Protein AF-0000000067924313 (afdb_homodimer)

Radius of gyration: 28.95 Å; Cα contacts (8 Å, |Δi|>4): 1417; chains: 2; bounding box: 59×90×62 Å

Nearest PDB structures (foldseek):
  4hkt-assembly1_D  TM=8.337E-01  e=6.519E-25  Sinorhizobium meliloti 1021
  3gfg-assembly5_I  TM=8.245E-01  e=6.564E-24  Bacillus subtilis subsp. subtilis str. 168
  3gfg-assembly2_D  TM=8.249E-01  e=3.081E-22  Bacillus subtilis subsp. subtilis str. 168
  3rc2-assembly1_A  TM=8.026E-01  e=2.580E-22  Actinomadura kijaniata
  3gfg-assembly3_E  TM=8.168E-01  e=9.491E-22  Bacillus subtilis subsp. subtilis str. 168

Sequence (638 aa):
MKPRIAVLGCGYWGSNHIRTLKALGALYAVSDVNRARAEGFASEQDCLAIEPDRLFERNDIDAIVMALPPQFHADTAVRAVESGKDVLVEKPIALTVADAERAVKAAKDNGRIFMVGHVLRFHPAFETLKALIDNGELGEVRYIHSHRLGLGKFHTENDALWDLAPHDLSMILAITGTEPIEVRGEGAALLDNLSDFAHLHMRFPNGLRSHLFASRLNPYRERRLTVVGTKAMAVFDDVEPWERKLAVYRHAVWQDSGQWAFTANEPSYVAVGEGMPLTRELAHFMQCIETRAEPRTDGEEAIRVLRILTAGTVIHTGSMKPRIAVLGCGYWGSNHIRTLKALGALYAVSDVNRARAEGFASEQDCLAIEPDRLFERNDIDAIVMALPPQFHADTAVRAVESGKDVLVEKPIALTVADAERAVKAAKDNGRIFMVGHVLRFHPAFETLKALIDNGELGEVRYIHSHRLGLGKFHTENDALWDLAPHDLSMILAITGTEPIEVRGEGAALLDNLSDFAHLHMRFPNGLRSHLFASRLNPYRERRLTVVGTKAMAVFDDVEPWERKLAVYRHAVWQDSGQWAFTANEPSYVAVGEGMPLTRELAHFMQCIETRAEPRTDGEEAIRVLRILTAGTVIHTGS

Organism: Mesorhizobium plurifarium (NCBI:txid69974)

pLDDT: mean 95.49, std 6.01, range [40.8, 98.88]

Foldseek 3Di:
DFAAEEEEDCPDVSVVLLVLCLVVVRHAAYEYPPQVSRVVSCVVSVHYYDYLVCQLVDPSHAAYEYDDPQQCQLVSLLSNLLSNHAYEYEPPNHLDLVSLVNSQVSNVVSLHAYFYPLLVCQFQQLVVVLVCVVVCVQPAWAEKEWEFEEADPDDPPAAQCRVTCLNVLLSVCSNQVDFFPDKAKDFDDDPDFGGQWIKIWTHHPPNHIYMYITHNPHHDGWTKMWIHGQQWIKMQTPVDPQQARIWIWGKDWDDDPNDIDIDGDDTDGDHTDDDRSSSRQVVQVSVCSVVVDHGPGGSVSSSSSSVNSVNHGDGGDDD/DFAAEEEEDCPDVSVVLLVLCLVVVRHAAYEYPPQVSRVVSCVVSVHYYDYLVCQLVDPSHAAYEYDDPQQCQLVSLLSNLLSNHAYEYEPPNHLDLVSLVNSQVSNVVSLHAYFYPLLVCQFQQLVVVLVCVVVCVQPAWAEKEWEFEEADPDDPPAAQCRVTCLNVLLSVCSNQVDFFPDKAKDFDDDPDFGGQWIKIWTHHPPNHIYMYITHNPHHDGWTKMWIHGQQWIKMQTPVDPQQARIWIWGKDWDDDPNDIDIDGDDTDGDHTDDDRSSSRQVVQVSVCSVVVDHGPGGSVSSSSSSVNSVNHGDGGDDD

Solvent-accessible surface area (backbone atoms only — not comparable to full-atom values): 32778 Å² total; per-residue (Å²): 132,78,60,32,28,27,36,38,25,68,48,77,70,19,43,54,52,51,54,46,31,45,76,70,68,25,51,43,31,28,17,26,95,52,55,66,59,16,42,52,50,13,64,76,66,72,40,39,58,43,56,62,81,54,56,48,73,42,83,81,44,47,28,38,39,37,41,61,65,40,88,49,33,21,66,51,48,33,53,31,19,73,51,68,20,27,38,37,34,35,67,51,48,34,90,43,58,67,46,29,50,51,25,44,48,42,18,58,76,56,75,31,56,46,31,43,52,48,45,58,70,37,23,38,50,47,46,52,50,51,49,39,46,75,70,44,65,23,42,60,72,44,36,37,40,36,38,44,35,18,69,48,88,66,49,94,84,50,31,23,47,74,72,59,36,57,50,57,46,51,49,50,36,66,71,67,70,53,71,60,80,42,62,44,43,46,61,43,52,81,87,58,61,42,30,32,34,26,35,36,41,36,34,33,74,95,72,26,36,35,37,37,41,23,24,31,75,29,90,56,76,43,45,35,43,37,40,34,30,77,46,16,29,38,38,42,30,72,81,44,59,67,74,55,19,26,32,37,26,63,41,46,74,47,77,56,95,90,35,66,44,72,48,86,52,75,68,46,61,44,89,42,68,86,67,59,22,61,55,49,42,53,51,50,50,53,48,22,68,73,69,67,48,82,49,94,44,24,47,67,56,53,42,53,46,46,49,50,52,61,57,26,60,63,84,54,77,78,127,132,78,61,31,29,28,37,38,24,68,49,79,70,20,44,54,52,51,54,46,31,47,76,71,68,25,51,42,30,28,15,24,93,52,55,67,61,18,43,51,50,13,63,75,67,72,39,39,57,43,54,63,82,54,57,48,73,42,84,81,44,48,28,38,38,36,40,60,64,39,88,50,35,22,65,51,47,34,53,31,17,74,50,68,20,28,37,36,33,36,68,54,47,34,88,45,59,67,46,30,50,52,26,41,48,43,17,57,76,56,75,30,58,46,29,43,53,47,45,58,69,38,23,38,51,47,45,52,50,51,49,40,46,75,70,44,65,23,42,59,72,47,35,37,40,35,40,44,34,18,68,48,88,65,51,95,85,50,30,24,47,74,71,58,36,56,50,56,46,50,49,51,35,66,73,66,71,52,71,60,80,40,64,45,42,45,60,41,51,81,88,58,61,42,28,32,34,26,34,38,40,35,34,32,74,93,73,25,35,35,38,38,42,22,25,33,74,28,88,56,76,43,46,37,41,37,41,35,29,78,48,16,29,37,36,41,28,72,80,45,57,67,73,54,19,25,32,36,25,65,42,47,75,46,75,56,94,89,36,66,44,72,49,87,52,74,68,46,60,43,88,43,67,87,66,58,22,62,56,48,42,52,51,49,49,53,48,24,68,74,69,67,48,81,48,94,45,24,46,68,56,54,42,53,47,45,48,49,52,61,57,26,59,59,85,56,76,80,127

Structure (mmCIF, N/CA/C/O backbone):
data_AF-0000000067924313-model_v1
#
loop_
_entity.id
_entity.type
_entity.pdbx_description
1 polymer 'Oxidoreductase domain-containing protein'
#
loop_
_atom_site.group_PDB
_atom_site.id
_atom_site.type_symbol
_atom_site.label_atom_id
_atom_site.label_alt_id
_atom_site.label_comp_id
_atom_site.label_asym_id
_atom_site.label_entity_id
_atom_site.label_seq_id
_atom_site.pdbx_PDB_ins_code
_atom_site.Cartn_x
_atom_site.Cartn_y
_atom_site.Cartn_z
_atom_site.occupancy
_atom_site.B_iso_or_equiv
_atom_site.auth_seq_id
_atom_site.auth_comp_id
_atom_site.auth_asym_id
_atom_site.auth_atom_id
_atom_site.pdbx_PDB_model_num
ATOM 1 N N . MET A 1 1 ? -1.795 -46.71 -9.622 1 77.87 1 MET A N 1
ATOM 2 C CA . MET A 1 1 ? -0.351 -46.514 -9.526 1 77.87 1 MET A CA 1
ATOM 3 C C . MET A 1 1 ? 0.006 -45.036 -9.64 1 77.87 1 MET A C 1
ATOM 5 O O . MET A 1 1 ? -0.713 -44.267 -10.281 1 77.87 1 MET A O 1
ATOM 9 N N . LYS A 1 2 ? 1.061 -44.552 -8.911 1 91.64 2 LYS A N 1
ATOM 10 C CA . LYS A 1 2 ? 1.49 -43.158 -8.98 1 91.64 2 LYS A CA 1
ATOM 11 C C . LYS A 1 2 ? 2.088 -42.834 -10.346 1 91.64 2 LYS A C 1
ATOM 13 O O . LYS A 1 2 ? 2.779 -43.665 -10.94 1 91.64 2 LYS A O 1
ATOM 18 N N . PRO A 1 3 ? 1.758 -41.719 -10.802 1 97.61 3 PRO A N 1
ATOM 19 C CA . PRO A 1 3 ? 2.35 -41.341 -12.088 1 97.61 3 PRO A CA 1
ATOM 20 C C . PRO A 1 3 ? 3.868 -41.19 -12.016 1 97.61 3 PRO A C 1
ATOM 22 O O . PRO A 1 3 ? 4.404 -40.792 -10.979 1 97.61 3 PRO A O 1
ATOM 25 N N . ARG A 1 4 ? 4.609 -41.541 -13.022 1 97.94 4 ARG A N 1
ATOM 26 C CA . ARG A 1 4 ? 6.042 -41.309 -13.174 1 97.94 4 ARG A CA 1
ATOM 27 C C . ARG A 1 4 ? 6.316 -39.913 -13.723 1 97.94 4 ARG A C 1
ATOM 29 O O . ARG A 1 4 ? 6.119 -39.659 -14.913 1 97.94 4 ARG A O 1
ATOM 36 N N . ILE A 1 5 ? 6.8 -39.054 -12.869 1 98.73 5 ILE A N 1
ATOM 37 C CA . ILE A 1 5 ? 6.921 -37.645 -13.229 1 98.73 5 ILE A CA 1
ATOM 38 C C . ILE A 1 5 ? 8.395 -37.275 -13.38 1 98.73 5 ILE A C 1
ATOM 40 O O . ILE A 1 5 ? 9.222 -37.641 -12.542 1 98.73 5 ILE A O 1
ATOM 44 N N . ALA A 1 6 ? 8.713 -36.649 -14.444 1 98.78 6 ALA A N 1
ATOM 45 C CA . ALA A 1 6 ? 10.048 -36.091 -14.649 1 98.78 6 ALA A CA 1
ATOM 46 C C . ALA A 1 6 ? 10.062 -34.589 -14.379 1 98.78 6 ALA A C 1
ATOM 48 O O . ALA A 1 6 ? 9.083 -33.893 -14.658 1 98.78 6 ALA A O 1
ATOM 49 N N . VAL A 1 7 ? 11.142 -34.066 -13.834 1 98.81 7 VAL A N 1
ATOM 50 C CA . VAL A 1 7 ? 11.344 -32.63 -13.67 1 98.81 7 VAL A CA 1
ATOM 51 C C . VAL A 1 7 ? 12.339 -32.126 -14.712 1 98.81 7 VAL A C 1
ATOM 53 O O . VAL A 1 7 ? 13.458 -32.635 -14.81 1 98.81 7 VAL A O 1
ATOM 56 N N . LEU A 1 8 ? 11.844 -31.238 -15.523 1 98.62 8 LEU A N 1
ATOM 57 C CA . LEU A 1 8 ? 12.693 -30.583 -16.512 1 98.62 8 LEU A CA 1
ATOM 58 C C . LEU A 1 8 ? 13.118 -29.199 -16.034 1 98.62 8 LEU A C 1
ATOM 60 O O . LEU A 1 8 ? 12.292 -28.287 -15.948 1 98.62 8 LEU A O 1
ATOM 64 N N . GLY A 1 9 ? 14.382 -28.974 -15.8 1 98.04 9 GLY A N 1
ATOM 65 C CA . GLY A 1 9 ? 14.926 -27.795 -15.145 1 98.04 9 GLY A CA 1
ATOM 66 C C . GLY A 1 9 ? 15.269 -28.027 -13.686 1 98.04 9 GLY A C 1
ATOM 67 O O . GLY A 1 9 ? 14.38 -28.061 -12.832 1 98.04 9 GLY A O 1
ATOM 68 N N . CYS A 1 10 ? 16.58 -28.097 -13.387 1 96.38 10 CYS A N 1
ATOM 69 C CA . CYS A 1 10 ? 17.026 -28.457 -12.046 1 96.38 10 CYS A CA 1
ATOM 70 C C . CYS A 1 10 ? 17.654 -27.262 -11.34 1 96.38 10 CYS A C 1
ATOM 72 O O . CYS A 1 10 ? 18.577 -27.423 -10.539 1 96.38 10 CYS A O 1
ATOM 74 N N . GLY A 1 11 ? 17.219 -26.067 -11.711 1 92.84 11 GLY A N 1
ATOM 75 C CA . GLY A 1 11 ? 17.674 -24.875 -11.014 1 92.84 11 GLY A CA 1
ATOM 76 C C . GLY A 1 11 ? 17.078 -24.732 -9.626 1 92.84 11 GLY A C 1
ATOM 77 O O . GLY A 1 11 ? 16.703 -25.726 -9.001 1 92.84 11 GLY A O 1
ATOM 78 N N . TYR A 1 12 ? 17.064 -23.556 -9.138 1 87.67 12 TYR A N 1
ATOM 79 C CA . TYR A 1 12 ? 16.634 -23.278 -7.773 1 87.67 12 TYR A CA 1
ATOM 80 C C . TYR A 1 12 ? 15.224 -23.802 -7.527 1 87.67 12 TYR A C 1
ATOM 82 O O . TYR A 1 12 ? 15.004 -24.604 -6.616 1 87.67 12 TYR A O 1
ATOM 90 N N . TRP A 1 13 ? 14.303 -23.378 -8.377 1 91.54 13 TRP A N 1
ATOM 91 C CA . TRP A 1 13 ? 12.928 -23.811 -8.147 1 91.54 13 TRP A CA 1
ATOM 92 C C . TRP A 1 13 ? 12.74 -25.267 -8.557 1 91.54 13 TRP A C 1
ATOM 94 O O . TRP A 1 13 ? 11.941 -25.989 -7.957 1 91.54 13 TRP A O 1
ATOM 104 N N . GLY A 1 14 ? 13.473 -25.7 -9.59 1 97.04 14 GLY A N 1
ATOM 105 C CA . GLY A 1 14 ? 13.43 -27.1 -9.983 1 97.04 14 GLY A CA 1
ATOM 106 C C . GLY A 1 14 ? 13.829 -28.045 -8.866 1 97.04 14 GLY A C 1
ATOM 107 O O . GLY A 1 14 ? 13.239 -29.117 -8.713 1 97.04 14 GLY A O 1
ATOM 108 N N . SER A 1 15 ? 14.774 -27.621 -8.095 1 97.48 15 SER A N 1
ATOM 109 C CA . SER A 1 15 ? 15.243 -28.454 -6.992 1 97.48 15 SER A CA 1
ATOM 110 C C . SER A 1 15 ? 14.143 -28.673 -5.958 1 97.48 15 SER A C 1
ATOM 112 O O . SER A 1 15 ? 14.049 -29.748 -5.362 1 97.48 15 SER A O 1
ATOM 114 N N . ASN A 1 16 ? 13.313 -27.676 -5.718 1 97.79 16 ASN A N 1
ATOM 115 C CA . ASN A 1 16 ? 12.181 -27.822 -4.81 1 97.79 16 ASN A CA 1
ATOM 116 C C . ASN A 1 16 ? 11.173 -28.842 -5.331 1 97.79 16 ASN A C 1
ATOM 118 O O . ASN A 1 16 ? 10.653 -29.654 -4.564 1 97.79 16 ASN A O 1
ATOM 122 N N . HIS A 1 17 ? 10.96 -28.814 -6.615 1 98.68 17 HIS A N 1
ATOM 123 C CA . HIS A 1 17 ? 10.062 -29.789 -7.223 1 98.68 17 HIS A CA 1
ATOM 124 C C . HIS A 1 17 ? 10.616 -31.204 -7.094 1 98.68 17 HIS A C 1
ATOM 126 O O . HIS A 1 17 ? 9.88 -32.136 -6.762 1 98.68 17 HIS A O 1
ATOM 132 N N . ILE A 1 18 ? 11.91 -31.32 -7.336 1 98.59 18 ILE A N 1
ATOM 133 C CA . ILE A 1 18 ? 12.575 -32.617 -7.288 1 98.59 18 ILE A CA 1
ATOM 134 C C . ILE A 1 18 ? 12.423 -33.224 -5.895 1 98.59 18 ILE A C 1
ATOM 136 O O . ILE A 1 18 ? 11.939 -34.349 -5.75 1 98.59 18 ILE A O 1
ATOM 140 N N . ARG A 1 19 ? 12.712 -32.453 -4.91 1 97.87 19 ARG A N 1
ATOM 141 C CA . ARG A 1 19 ? 12.673 -32.944 -3.537 1 97.87 19 ARG A CA 1
ATOM 142 C C . ARG A 1 19 ? 11.246 -33.282 -3.117 1 97.87 19 ARG A C 1
ATOM 144 O O . ARG A 1 19 ? 11.011 -34.297 -2.459 1 97.87 19 ARG A O 1
ATOM 151 N N . THR A 1 20 ? 10.351 -32.467 -3.503 1 98.3 20 THR A N 1
ATOM 152 C CA . THR A 1 20 ? 8.96 -32.659 -3.105 1 98.3 20 THR A CA 1
ATOM 153 C C . THR A 1 20 ? 8.358 -33.87 -3.811 1 98.3 20 THR A C 1
ATOM 155 O O . THR A 1 20 ? 7.667 -34.679 -3.187 1 98.3 20 THR A O 1
ATOM 158 N N . LEU A 1 21 ? 8.607 -34.062 -5.09 1 98.58 21 LEU A N 1
ATOM 159 C CA . LEU A 1 21 ? 8.1 -35.208 -5.837 1 98.58 21 LEU A CA 1
ATOM 160 C C . LEU A 1 21 ? 8.697 -36.509 -5.309 1 98.58 21 LEU A C 1
ATOM 162 O O . LEU A 1 21 ? 8.024 -37.542 -5.287 1 98.58 21 LEU A O 1
ATOM 166 N N . LYS A 1 22 ? 9.983 -36.419 -4.919 1 98.26 22 LYS A N 1
ATOM 167 C CA . LYS A 1 22 ? 10.608 -37.586 -4.304 1 98.26 22 LYS A CA 1
ATOM 168 C C . LYS A 1 22 ? 9.876 -37.995 -3.029 1 98.26 22 LYS A C 1
ATOM 170 O O . LYS A 1 22 ? 9.568 -39.173 -2.834 1 98.26 22 LYS A O 1
ATOM 175 N N . ALA A 1 23 ? 9.625 -37.049 -2.227 1 97.47 23 ALA A N 1
ATOM 176 C CA . ALA A 1 23 ? 8.934 -37.296 -0.964 1 97.47 23 ALA A CA 1
ATOM 177 C C . ALA A 1 23 ? 7.54 -37.868 -1.204 1 97.47 23 ALA A C 1
ATOM 179 O O . ALA A 1 23 ? 7.043 -38.665 -0.405 1 97.47 23 ALA A O 1
ATOM 180 N N . LEU A 1 24 ? 6.934 -37.539 -2.327 1 97.63 24 LEU A N 1
ATOM 181 C CA . LEU A 1 24 ? 5.59 -37.997 -2.665 1 97.63 24 LEU A CA 1
ATOM 182 C C . LEU A 1 24 ? 5.638 -39.341 -3.385 1 97.63 24 LEU A C 1
ATOM 184 O O . LEU A 1 24 ? 4.596 -39.933 -3.673 1 97.63 24 LEU A O 1
ATOM 188 N N . GLY A 1 25 ? 6.869 -39.757 -3.718 1 97.25 25 GLY A N 1
ATOM 189 C CA . GLY A 1 25 ? 7.061 -41.056 -4.343 1 97.25 25 GLY A CA 1
ATOM 190 C C . GLY A 1 25 ? 6.739 -41.058 -5.826 1 97.25 25 GLY A C 1
ATOM 191 O O . GLY A 1 25 ? 6.417 -42.103 -6.395 1 97.25 25 GLY A O 1
ATOM 192 N N . ALA A 1 26 ? 6.817 -39.874 -6.432 1 98.12 26 ALA A N 1
ATOM 193 C CA . ALA A 1 26 ? 6.369 -39.783 -7.82 1 98.12 26 ALA A CA 1
ATOM 194 C C . ALA A 1 26 ? 7.512 -39.361 -8.739 1 98.12 26 ALA A C 1
ATOM 196 O O . ALA A 1 26 ? 7.356 -39.336 -9.962 1 98.12 26 ALA A O 1
ATOM 197 N N . LEU A 1 27 ? 8.688 -39.042 -8.181 1 98.55 27 LEU A N 1
ATOM 198 C CA . LEU A 1 27 ? 9.824 -38.626 -8.997 1 98.55 27 LEU A CA 1
ATOM 199 C C . LEU A 1 27 ? 10.382 -39.802 -9.792 1 98.55 27 LEU A C 1
ATOM 201 O O . LEU A 1 27 ? 10.785 -40.813 -9.212 1 98.55 27 LEU A O 1
ATOM 205 N N . TYR A 1 28 ? 10.415 -39.686 -11.025 1 98.39 28 TYR A N 1
ATOM 206 C CA . TYR A 1 28 ? 10.898 -40.761 -11.885 1 98.39 28 TYR A CA 1
ATOM 207 C C . TYR A 1 28 ? 12.229 -40.388 -12.528 1 98.39 28 TYR A C 1
ATOM 209 O O . TYR A 1 28 ? 13.124 -41.228 -12.65 1 98.39 28 TYR A O 1
ATOM 217 N N . ALA A 1 29 ? 12.348 -39.085 -12.941 1 98.57 29 ALA A N 1
ATOM 218 C CA . ALA A 1 29 ? 13.55 -38.652 -13.648 1 98.57 29 ALA A CA 1
ATOM 219 C C . ALA A 1 29 ? 13.762 -37.148 -13.5 1 98.57 29 ALA A C 1
ATOM 221 O O . ALA A 1 29 ? 12.837 -36.417 -13.134 1 98.57 29 ALA A O 1
ATOM 222 N N . VAL A 1 30 ? 14.984 -36.713 -13.723 1 98.58 30 VAL A N 1
ATOM 223 C CA . VAL A 1 30 ? 15.348 -35.301 -13.785 1 98.58 30 VAL A CA 1
ATOM 224 C C . VAL A 1 30 ? 16.085 -35.015 -15.091 1 98.58 30 VAL A C 1
ATOM 226 O O . VAL A 1 30 ? 16.727 -35.903 -15.657 1 98.58 30 VAL A O 1
ATOM 229 N N . SER A 1 31 ? 15.895 -33.836 -15.547 1 98.35 31 SER A N 1
ATOM 230 C CA . SER A 1 31 ? 16.504 -33.41 -16.803 1 98.35 31 SER A CA 1
ATOM 231 C C . SER A 1 31 ? 16.922 -31.945 -16.746 1 98.35 31 SER A C 1
ATOM 233 O O . SER A 1 31 ? 16.195 -31.107 -16.208 1 98.35 31 SER A O 1
ATOM 235 N N . ASP A 1 32 ? 18.085 -31.67 -17.241 1 97.64 32 ASP A N 1
ATOM 236 C CA . ASP A 1 32 ? 18.636 -30.32 -17.321 1 97.64 32 ASP A CA 1
ATOM 237 C C . ASP A 1 32 ? 19.623 -30.198 -18.479 1 97.64 32 ASP A C 1
ATOM 239 O O . ASP A 1 32 ? 20.269 -31.178 -18.857 1 97.64 32 ASP A O 1
ATOM 243 N N . VAL A 1 33 ? 19.677 -28.997 -19.018 1 96 33 VAL A N 1
ATOM 244 C CA . VAL A 1 33 ? 20.649 -28.765 -20.081 1 96 33 VAL A CA 1
ATOM 245 C C . VAL A 1 33 ? 22.063 -28.965 -19.542 1 96 33 VAL A C 1
ATOM 247 O O . VAL A 1 33 ? 22.973 -29.331 -20.289 1 96 33 VAL A O 1
ATOM 250 N N . ASN A 1 34 ? 22.22 -28.644 -18.284 1 96.48 34 ASN A N 1
ATOM 251 C CA . ASN A 1 34 ? 23.455 -28.988 -17.587 1 96.48 34 ASN A CA 1
ATOM 252 C C . ASN A 1 34 ? 23.441 -30.435 -17.102 1 96.48 34 ASN A C 1
ATOM 254 O O . ASN A 1 34 ? 22.919 -30.728 -16.025 1 96.48 34 ASN A O 1
ATOM 258 N N . ARG A 1 35 ? 24.125 -31.264 -17.774 1 95.11 35 ARG A N 1
ATOM 259 C CA . ARG A 1 35 ? 24.094 -32.7 -17.518 1 95.11 35 ARG A CA 1
ATOM 260 C C . ARG A 1 35 ? 24.594 -33.017 -16.113 1 95.11 35 ARG A C 1
ATOM 262 O O . ARG A 1 35 ? 24.043 -33.885 -15.433 1 95.11 35 ARG A O 1
ATOM 269 N N . ALA A 1 36 ? 25.603 -32.329 -15.751 1 96.59 36 ALA A N 1
ATOM 270 C CA . ALA A 1 36 ? 26.188 -32.576 -14.436 1 96.59 36 ALA A CA 1
ATOM 271 C C . ALA A 1 36 ? 25.186 -32.279 -13.325 1 96.59 36 ALA A C 1
ATOM 273 O O . ALA A 1 36 ? 25.135 -32.991 -12.319 1 96.59 36 ALA A O 1
ATOM 274 N N . ARG A 1 37 ? 24.447 -31.268 -13.509 1 96.64 37 ARG A N 1
ATOM 275 C CA . ARG A 1 37 ? 23.422 -30.903 -12.537 1 96.64 37 ARG A CA 1
ATOM 276 C C . ARG A 1 37 ? 22.349 -31.983 -12.442 1 96.64 37 ARG A C 1
ATOM 278 O O . ARG A 1 37 ? 21.967 -32.39 -11.343 1 96.64 37 ARG A O 1
ATOM 285 N N . ALA A 1 38 ? 21.896 -32.423 -13.565 1 97.37 38 ALA A N 1
ATOM 286 C CA . ALA A 1 38 ? 20.878 -33.469 -13.596 1 97.37 38 ALA A CA 1
ATOM 287 C C . ALA A 1 38 ? 21.394 -34.756 -12.959 1 97.37 38 ALA A C 1
ATOM 289 O O . ALA A 1 38 ? 20.693 -35.388 -12.165 1 97.37 38 ALA A O 1
ATOM 290 N N . GLU A 1 39 ? 22.558 -35.122 -13.269 1 97.49 39 GLU A N 1
ATOM 291 C CA . GLU A 1 39 ? 23.149 -36.345 -12.733 1 97.49 39 GLU A CA 1
ATOM 292 C C . GLU A 1 39 ? 23.349 -36.246 -11.224 1 97.49 39 GLU A C 1
ATOM 294 O O . GLU A 1 39 ? 23.202 -37.238 -10.507 1 97.49 39 GLU A O 1
ATOM 299 N N . GLY A 1 40 ? 23.793 -35.125 -10.781 1 97.16 40 GLY A N 1
ATOM 300 C CA . GLY A 1 40 ? 23.915 -34.896 -9.35 1 97.16 40 GLY A CA 1
ATOM 301 C C . GLY A 1 40 ? 22.624 -35.143 -8.594 1 97.16 40 GLY A C 1
ATOM 302 O O . GLY A 1 40 ? 22.609 -35.876 -7.603 1 97.16 40 GLY A O 1
ATOM 303 N N . PHE A 1 41 ? 21.56 -34.578 -9.093 1 97.39 41 PHE A N 1
ATOM 304 C CA . PHE A 1 41 ? 20.26 -34.761 -8.459 1 97.39 41 PHE A CA 1
ATOM 305 C C . PHE A 1 41 ? 19.804 -36.211 -8.569 1 97.39 41 PHE A C 1
ATOM 307 O O . PHE A 1 41 ? 19.215 -36.755 -7.632 1 97.39 41 PHE A O 1
ATOM 314 N N . ALA A 1 42 ? 20.006 -36.791 -9.753 1 97.51 42 ALA A N 1
ATOM 315 C CA . ALA A 1 42 ? 19.595 -38.174 -9.979 1 97.51 42 ALA A CA 1
ATOM 316 C C . ALA A 1 42 ? 20.261 -39.114 -8.978 1 97.51 42 ALA A C 1
ATOM 318 O O . ALA A 1 42 ? 19.618 -40.024 -8.449 1 97.51 42 ALA A O 1
ATOM 319 N N . SER A 1 43 ? 21.514 -38.862 -8.767 1 97.37 43 SER A N 1
ATOM 320 C CA . SER A 1 43 ? 22.258 -39.669 -7.806 1 97.37 43 SER A CA 1
ATOM 321 C C . SER A 1 43 ? 21.733 -39.467 -6.389 1 97.37 43 SER A C 1
ATOM 323 O O . SER A 1 43 ? 21.531 -40.435 -5.652 1 97.37 43 SER A O 1
ATOM 325 N N . GLU A 1 44 ? 21.52 -38.254 -6.033 1 96.99 44 GLU A N 1
ATOM 326 C CA . GLU A 1 44 ? 21.067 -37.895 -4.692 1 96.99 44 GLU A CA 1
ATOM 327 C C . GLU A 1 44 ? 19.669 -38.443 -4.417 1 96.99 44 GLU A C 1
ATOM 329 O O . GLU A 1 44 ? 19.368 -38.856 -3.296 1 96.99 44 GLU A O 1
ATOM 334 N N . GLN A 1 45 ? 18.827 -38.475 -5.44 1 97.21 45 GLN A N 1
ATOM 335 C CA . GLN A 1 45 ? 17.416 -38.785 -5.232 1 97.21 45 GLN A CA 1
ATOM 336 C C . GLN A 1 45 ? 17.077 -40.181 -5.747 1 97.21 45 GLN A C 1
ATOM 338 O O . GLN A 1 45 ? 15.915 -40.592 -5.723 1 97.21 45 GLN A O 1
ATOM 343 N N . ASP A 1 46 ? 18.045 -40.859 -6.246 1 96.17 46 ASP A N 1
ATOM 344 C CA . ASP A 1 46 ? 17.885 -42.221 -6.746 1 96.17 46 ASP A CA 1
ATOM 345 C C . ASP A 1 46 ? 16.826 -42.282 -7.844 1 96.17 46 ASP A C 1
ATOM 347 O O . ASP A 1 46 ? 15.856 -43.036 -7.739 1 96.17 46 ASP A O 1
ATOM 351 N N . CYS A 1 47 ? 17.01 -41.494 -8.857 1 97.37 47 CYS A N 1
ATOM 352 C CA . CYS A 1 47 ? 16.148 -41.477 -10.034 1 97.37 47 CYS A CA 1
ATOM 353 C C . CYS A 1 47 ? 16.973 -41.389 -11.313 1 97.37 47 CYS A C 1
ATOM 355 O O . CYS A 1 47 ? 18.201 -41.48 -11.272 1 97.37 47 CYS A O 1
ATOM 357 N N . LEU A 1 48 ? 16.347 -41.294 -12.45 1 98 48 LEU A N 1
ATOM 358 C CA . LEU A 1 48 ? 17.057 -41.284 -13.725 1 98 48 LEU A CA 1
ATOM 359 C C . LEU A 1 48 ? 17.439 -39.862 -14.124 1 98 48 LEU A C 1
ATOM 361 O O . LEU A 1 48 ? 16.703 -38.915 -13.839 1 98 48 LEU A O 1
ATOM 365 N N . ALA A 1 49 ? 18.581 -39.747 -14.693 1 98.06 49 ALA A N 1
ATOM 366 C CA . ALA A 1 49 ? 18.939 -38.533 -15.421 1 98.06 49 ALA A CA 1
ATOM 367 C C . ALA A 1 49 ? 18.739 -38.715 -16.923 1 98.06 49 ALA A C 1
ATOM 369 O O . ALA A 1 49 ? 19.317 -39.622 -17.527 1 98.06 49 ALA A O 1
ATOM 370 N N . ILE A 1 50 ? 17.908 -37.864 -17.472 1 97.57 50 ILE A N 1
ATOM 371 C CA . ILE A 1 50 ? 17.578 -38 -18.887 1 97.57 50 ILE A CA 1
ATOM 372 C C . ILE A 1 50 ? 17.896 -36.698 -19.618 1 97.57 50 ILE A C 1
ATOM 374 O O . ILE A 1 50 ? 17.626 -35.609 -19.105 1 97.57 50 ILE A O 1
ATOM 378 N N . GLU A 1 51 ? 18.398 -36.822 -20.788 1 96.04 51 GLU A N 1
ATOM 379 C CA . GLU A 1 51 ? 18.627 -35.639 -21.612 1 96.04 51 GLU A CA 1
ATOM 380 C C . GLU A 1 51 ? 17.309 -34.991 -22.027 1 96.04 51 GLU A C 1
ATOM 382 O O . GLU A 1 51 ? 16.342 -35.686 -22.343 1 96.04 51 GLU A O 1
ATOM 387 N N . PRO A 1 52 ? 17.292 -33.699 -22.126 1 95.28 52 PRO A N 1
ATOM 388 C CA . PRO A 1 52 ? 16.042 -32.98 -22.384 1 95.28 52 PRO A CA 1
ATOM 389 C C . PRO A 1 52 ? 15.325 -33.473 -23.639 1 95.28 52 PRO A C 1
ATOM 391 O O . PRO A 1 52 ? 14.12 -33.732 -23.605 1 95.28 52 PRO A O 1
ATOM 394 N N . ASP A 1 53 ? 15.979 -33.708 -24.694 1 91.17 53 ASP A N 1
ATOM 395 C CA . ASP A 1 53 ? 15.349 -34.096 -25.953 1 91.17 53 ASP A CA 1
ATOM 396 C C . ASP A 1 53 ? 14.775 -35.508 -25.867 1 91.17 53 ASP A C 1
ATOM 398 O O . ASP A 1 53 ? 13.803 -35.831 -26.553 1 91.17 53 ASP A O 1
ATOM 402 N N . ARG A 1 54 ? 15.314 -36.282 -25.048 1 94.83 54 ARG A N 1
ATOM 403 C CA . ARG A 1 54 ? 14.892 -37.674 -24.93 1 94.83 54 ARG A CA 1
ATOM 404 C C . ARG A 1 54 ? 13.668 -37.8 -24.029 1 94.83 54 ARG A C 1
ATOM 406 O O . ARG A 1 54 ? 12.974 -38.819 -24.055 1 94.83 54 ARG A O 1
ATOM 413 N N . LEU A 1 55 ? 13.463 -36.793 -23.234 1 94.54 55 LEU A N 1
ATOM 414 C CA . LEU A 1 55 ? 12.347 -36.809 -22.294 1 94.54 55 LEU A CA 1
ATOM 415 C C . LEU A 1 55 ? 11.027 -37.043 -23.022 1 94.54 55 LEU A C 1
ATOM 417 O O . LEU A 1 55 ? 10.165 -37.775 -22.532 1 94.54 55 LEU A O 1
ATOM 421 N N . PHE A 1 56 ? 10.857 -36.494 -24.169 1 95.62 56 PHE A N 1
ATOM 422 C CA . PHE A 1 56 ? 9.586 -36.447 -24.882 1 95.62 56 PHE A CA 1
ATOM 423 C C . PHE A 1 56 ? 9.339 -37.749 -25.634 1 95.62 56 PHE A C 1
ATOM 425 O O . PHE A 1 56 ? 8.198 -38.067 -25.978 1 95.62 56 PHE A O 1
ATOM 432 N N . GLU A 1 57 ? 10.379 -38.507 -25.827 1 94.03 57 GLU A N 1
ATOM 433 C CA . GLU A 1 57 ? 10.29 -39.738 -26.607 1 94.03 57 GLU A CA 1
ATOM 434 C C . GLU A 1 57 ? 10.009 -40.941 -25.712 1 94.03 57 GLU A C 1
ATOM 436 O O . GLU A 1 57 ? 9.651 -42.015 -26.2 1 94.03 57 GLU A O 1
ATOM 441 N N . ARG A 1 58 ? 10.143 -40.727 -24.512 1 95.56 58 ARG A N 1
ATOM 442 C CA . ARG A 1 58 ? 10.042 -41.843 -23.577 1 95.56 58 ARG A CA 1
ATOM 443 C C . ARG A 1 58 ? 8.586 -42.155 -23.251 1 95.56 58 ARG A C 1
ATOM 445 O O . ARG A 1 58 ? 7.813 -41.256 -22.913 1 95.56 58 ARG A O 1
ATOM 452 N N . ASN A 1 59 ? 8.269 -43.473 -23.225 1 94.96 59 ASN A N 1
ATOM 453 C CA . ASN A 1 59 ? 6.898 -43.894 -22.955 1 94.96 59 ASN A CA 1
ATOM 454 C C . ASN A 1 59 ? 6.69 -44.211 -21.477 1 94.96 59 ASN A C 1
ATOM 456 O O . ASN A 1 59 ? 5.554 -44.356 -21.024 1 94.96 59 ASN A O 1
ATOM 460 N N . ASP A 1 60 ? 7.749 -44.242 -20.72 1 96.12 60 ASP A N 1
ATOM 461 C CA . ASP A 1 60 ? 7.629 -44.576 -19.304 1 96.12 60 ASP A CA 1
ATOM 462 C C . ASP A 1 60 ? 7.545 -43.315 -18.447 1 96.12 60 ASP A C 1
ATOM 464 O O . ASP A 1 60 ? 7.723 -43.373 -17.229 1 96.12 60 ASP A O 1
ATOM 468 N N . ILE A 1 61 ? 7.419 -42.225 -19.11 1 97.44 61 ILE A N 1
ATOM 469 C CA . ILE A 1 61 ? 7.18 -40.966 -18.412 1 97.44 61 ILE A CA 1
ATOM 470 C C . ILE A 1 61 ? 5.744 -40.508 -18.651 1 97.44 61 ILE A C 1
ATOM 472 O O . ILE A 1 61 ? 5.331 -40.312 -19.797 1 97.44 61 ILE A O 1
ATOM 476 N N . ASP A 1 62 ? 5.042 -40.301 -17.591 1 98.1 62 ASP A N 1
ATOM 477 C CA . ASP A 1 62 ? 3.628 -39.955 -17.699 1 98.1 62 ASP A CA 1
ATOM 478 C C . ASP A 1 62 ? 3.436 -38.442 -17.762 1 98.1 62 ASP A C 1
ATOM 480 O O . ASP A 1 62 ? 2.49 -37.957 -18.387 1 98.1 62 ASP A O 1
ATOM 484 N N . ALA A 1 63 ? 4.299 -37.709 -17.067 1 98.7 63 ALA A N 1
ATOM 485 C CA . ALA A 1 63 ? 4.117 -36.267 -16.931 1 98.7 63 ALA A CA 1
ATOM 486 C C . ALA A 1 63 ? 5.454 -35.564 -16.714 1 98.7 63 ALA A C 1
ATOM 488 O O . ALA A 1 63 ? 6.439 -36.196 -16.326 1 98.7 63 ALA A O 1
ATOM 489 N N . ILE A 1 64 ? 5.436 -34.266 -16.982 1 98.72 64 ILE A N 1
ATOM 490 C CA . ILE A 1 64 ? 6.642 -33.459 -16.835 1 98.72 64 ILE A CA 1
ATOM 491 C C . ILE A 1 64 ? 6.321 -32.188 -16.052 1 98.72 64 ILE A C 1
ATOM 493 O O . ILE A 1 64 ? 5.334 -31.507 -16.34 1 98.72 64 ILE A O 1
ATOM 497 N N . VAL A 1 65 ? 7.086 -31.908 -15.017 1 98.82 65 VAL A N 1
ATOM 498 C CA . VAL A 1 65 ? 7.112 -30.603 -14.365 1 98.82 65 VAL A CA 1
ATOM 499 C C . VAL A 1 65 ? 8.225 -29.747 -14.965 1 98.82 65 VAL A C 1
ATOM 501 O O . VAL A 1 65 ? 9.389 -30.154 -14.981 1 98.82 65 VAL A O 1
ATOM 504 N N . MET A 1 66 ? 7.839 -28.611 -15.45 1 98.39 66 MET A N 1
ATOM 505 C CA . MET A 1 66 ? 8.783 -27.745 -16.151 1 98.39 66 MET A CA 1
ATOM 506 C C . MET A 1 66 ? 9.108 -26.51 -15.318 1 98.39 66 MET A C 1
ATOM 508 O O . MET A 1 66 ? 8.236 -25.675 -15.07 1 98.39 66 MET A O 1
ATOM 512 N N . ALA A 1 67 ? 10.265 -26.4 -14.905 1 97.63 67 ALA A N 1
ATOM 513 C CA . ALA A 1 67 ? 10.812 -25.237 -14.21 1 97.63 67 ALA A CA 1
ATOM 514 C C . ALA A 1 67 ? 11.967 -24.622 -14.995 1 97.63 67 ALA A C 1
ATOM 516 O O . ALA A 1 67 ? 13.122 -24.686 -14.565 1 97.63 67 ALA A O 1
ATOM 517 N N . LEU A 1 68 ? 11.682 -23.958 -16.089 1 96.27 68 LEU A N 1
ATOM 518 C CA . LEU A 1 68 ? 12.625 -23.41 -17.058 1 96.27 68 LEU A CA 1
ATOM 519 C C . LEU A 1 68 ? 12.587 -21.886 -17.051 1 96.27 68 LEU A C 1
ATOM 521 O O . LEU A 1 68 ? 11.675 -21.286 -16.477 1 96.27 68 LEU A O 1
ATOM 525 N N . PRO A 1 69 ? 13.607 -21.293 -17.628 1 92.53 69 PRO A N 1
ATOM 526 C CA . PRO A 1 69 ? 13.383 -19.885 -17.963 1 92.53 69 PRO A CA 1
ATOM 527 C C . PRO A 1 69 ? 12.123 -19.67 -18.799 1 92.53 69 PRO A C 1
ATOM 529 O O . PRO A 1 69 ? 11.824 -20.472 -19.688 1 92.53 69 PRO A O 1
ATOM 532 N N . PRO A 1 70 ? 11.459 -18.607 -18.56 1 92.9 70 PRO A N 1
ATOM 533 C CA . PRO A 1 70 ? 10.109 -18.44 -19.103 1 92.9 70 PRO A CA 1
ATOM 534 C C . PRO A 1 70 ? 10.076 -18.493 -20.628 1 92.9 70 PRO A C 1
ATOM 536 O O . PRO A 1 70 ? 9.083 -18.935 -21.213 1 92.9 70 PRO A O 1
ATOM 539 N N . GLN A 1 71 ? 11.099 -18.076 -21.281 1 93.78 71 GLN A N 1
ATOM 540 C CA . GLN A 1 71 ? 11.107 -18.009 -22.739 1 93.78 71 GLN A CA 1
ATOM 541 C C . GLN A 1 71 ? 11.004 -19.402 -23.353 1 93.78 71 GLN A C 1
ATOM 543 O O . GLN A 1 71 ? 10.694 -19.543 -24.538 1 93.78 71 GLN A O 1
ATOM 548 N N . PHE A 1 72 ? 11.214 -20.468 -22.537 1 96.52 72 PHE A N 1
ATOM 549 C CA . PHE A 1 72 ? 11.235 -21.821 -23.082 1 96.52 72 PHE A CA 1
ATOM 550 C C . PHE A 1 72 ? 9.956 -22.569 -22.725 1 96.52 72 PHE A C 1
ATOM 552 O O . PHE A 1 72 ? 9.717 -23.672 -23.221 1 96.52 72 PHE A O 1
ATOM 559 N N . HIS A 1 73 ? 9.122 -22.032 -21.906 1 98.03 73 HIS A N 1
ATOM 560 C CA . HIS A 1 73 ? 7.987 -22.755 -21.344 1 98.03 73 HIS A CA 1
ATOM 561 C C . HIS A 1 73 ? 7 -23.163 -22.433 1 98.03 73 HIS A C 1
ATOM 563 O O . HIS A 1 73 ? 6.659 -24.341 -22.558 1 98.03 73 HIS A O 1
ATOM 569 N N . ALA A 1 74 ? 6.635 -22.247 -23.25 1 98.31 74 ALA A N 1
ATOM 570 C CA . ALA A 1 74 ? 5.547 -22.494 -24.193 1 98.31 74 ALA A CA 1
ATOM 571 C C . ALA A 1 74 ? 5.926 -23.579 -25.196 1 98.31 74 ALA A C 1
ATOM 573 O O . ALA A 1 74 ? 5.207 -24.569 -25.351 1 98.31 74 ALA A O 1
ATOM 574 N N . ASP A 1 75 ? 7.052 -23.431 -25.841 1 98.4 75 ASP A N 1
ATOM 575 C CA . ASP A 1 75 ? 7.489 -24.383 -26.858 1 98.4 75 ASP A CA 1
ATOM 576 C C . ASP A 1 75 ? 7.704 -25.77 -26.255 1 98.4 75 ASP A C 1
ATOM 578 O O . ASP A 1 75 ? 7.331 -26.778 -26.858 1 98.4 75 ASP A O 1
ATOM 582 N N . THR A 1 76 ? 8.299 -25.751 -25.107 1 98.48 76 THR A N 1
ATOM 583 C CA . THR A 1 76 ? 8.574 -27.021 -24.444 1 98.48 76 THR A CA 1
ATOM 584 C C . THR A 1 76 ? 7.275 -27.705 -24.027 1 98.48 76 THR A C 1
ATOM 586 O O . THR A 1 76 ? 7.151 -28.927 -24.129 1 98.48 76 THR A O 1
ATOM 589 N N . ALA A 1 77 ? 6.348 -26.965 -23.565 1 98.68 77 ALA A N 1
ATOM 590 C CA . ALA A 1 77 ? 5.052 -27.521 -23.185 1 98.68 77 ALA A CA 1
ATOM 591 C C . ALA A 1 77 ? 4.341 -28.128 -24.391 1 98.68 77 ALA A C 1
ATOM 593 O O . ALA A 1 77 ? 3.751 -29.206 -24.294 1 98.68 77 ALA A O 1
ATOM 594 N N . VAL A 1 78 ? 4.379 -27.446 -25.516 1 98.69 78 VAL A N 1
ATOM 595 C CA . VAL A 1 78 ? 3.76 -27.952 -26.737 1 98.69 78 VAL A CA 1
ATOM 596 C C . VAL A 1 78 ? 4.372 -29.301 -27.106 1 98.69 78 VAL A C 1
ATOM 598 O O . VAL A 1 78 ? 3.65 -30.268 -27.364 1 98.69 78 VAL A O 1
ATOM 601 N N . ARG A 1 79 ? 5.682 -29.361 -27.081 1 98.38 79 ARG A N 1
ATOM 602 C CA . ARG A 1 79 ? 6.378 -30.605 -27.394 1 98.38 79 ARG A CA 1
ATOM 603 C C . ARG A 1 79 ? 5.943 -31.726 -26.456 1 98.38 79 ARG A C 1
ATOM 605 O O . ARG A 1 79 ? 5.714 -32.855 -26.893 1 98.38 79 ARG A O 1
ATOM 612 N N . ALA A 1 80 ? 5.827 -31.432 -25.205 1 98.47 80 ALA A N 1
ATOM 613 C CA . ALA A 1 80 ? 5.481 -32.418 -24.185 1 98.47 80 ALA A CA 1
ATOM 614 C C . ALA A 1 80 ? 4.074 -32.965 -24.405 1 98.47 80 ALA A C 1
ATOM 616 O O . ALA A 1 80 ? 3.872 -34.181 -24.443 1 98.47 80 ALA A O 1
ATOM 617 N N . VAL A 1 81 ? 3.13 -32.125 -24.584 1 98.46 81 VAL A N 1
ATOM 618 C CA . VAL A 1 81 ? 1.739 -32.558 -24.669 1 98.46 81 VAL A CA 1
ATOM 619 C C . VAL A 1 81 ? 1.504 -33.284 -25.992 1 98.46 81 VAL A C 1
ATOM 621 O O . VAL A 1 81 ? 0.708 -34.224 -26.058 1 98.46 81 VAL A O 1
ATOM 624 N N . GLU A 1 82 ? 2.185 -32.857 -27.026 1 98.14 82 GLU A N 1
ATOM 625 C CA . GLU A 1 82 ? 2.079 -33.544 -28.31 1 98.14 82 GLU A CA 1
ATOM 626 C C . GLU A 1 82 ? 2.678 -34.946 -28.237 1 98.14 82 GLU A C 1
ATOM 628 O O . GLU A 1 82 ? 2.336 -35.816 -29.041 1 98.14 82 GLU A O 1
ATOM 633 N N . SER A 1 83 ? 3.559 -35.13 -27.289 1 97.75 83 SER A N 1
ATOM 634 C CA . SER A 1 83 ? 4.188 -36.432 -27.092 1 97.75 83 SER A CA 1
ATOM 635 C C . SER A 1 83 ? 3.435 -37.258 -26.055 1 97.75 83 SER A C 1
ATOM 637 O O . SER A 1 83 ? 3.944 -38.272 -25.572 1 97.75 83 SER A O 1
ATOM 639 N N . GLY A 1 84 ? 2.309 -36.783 -25.619 1 97.6 84 GLY A N 1
ATOM 640 C CA . GLY A 1 84 ? 1.415 -37.558 -24.773 1 97.6 84 GLY A CA 1
ATOM 641 C C . GLY A 1 84 ? 1.66 -37.342 -23.291 1 97.6 84 GLY A C 1
ATOM 642 O O . GLY A 1 84 ? 1.196 -38.126 -22.46 1 97.6 84 GLY A O 1
ATOM 643 N N . LYS A 1 85 ? 2.419 -36.328 -22.927 1 98.49 85 LYS A N 1
ATOM 644 C CA . LYS A 1 85 ? 2.736 -36.08 -21.524 1 98.49 85 LYS A CA 1
ATOM 645 C C . LYS A 1 85 ? 1.787 -35.051 -20.919 1 98.49 85 LYS A C 1
ATOM 647 O O . LYS A 1 85 ? 1.44 -34.061 -21.567 1 98.49 85 LYS A O 1
ATOM 652 N N . ASP A 1 86 ? 1.292 -35.248 -19.692 1 98.75 86 ASP A N 1
ATOM 653 C CA . ASP A 1 86 ? 0.701 -34.177 -18.896 1 98.75 86 ASP A CA 1
ATOM 654 C C . ASP A 1 86 ? 1.772 -33.214 -18.389 1 98.75 86 ASP A C 1
ATOM 656 O O . ASP A 1 86 ? 2.938 -33.591 -18.251 1 98.75 86 ASP A O 1
ATOM 660 N N . VAL A 1 87 ? 1.337 -31.968 -18.128 1 98.87 87 VAL A N 1
ATOM 661 C CA . VAL A 1 87 ? 2.401 -31.03 -17.786 1 98.87 87 VAL A CA 1
ATOM 662 C C . VAL A 1 87 ? 1.944 -30.123 -16.646 1 98.87 87 VAL A C 1
ATOM 664 O O . VAL A 1 87 ? 0.768 -29.759 -16.567 1 98.87 87 VAL A O 1
ATOM 667 N N . LEU A 1 88 ? 2.837 -29.784 -15.738 1 98.88 88 LEU A N 1
ATOM 668 C CA . LEU A 1 88 ? 2.832 -28.619 -14.859 1 98.88 88 LEU A CA 1
ATOM 669 C C . LEU A 1 88 ? 3.93 -27.637 -15.253 1 98.88 88 LEU A C 1
ATOM 671 O O . LEU A 1 88 ? 5.113 -27.982 -15.237 1 98.88 88 LEU A O 1
ATOM 675 N N . VAL A 1 89 ? 3.536 -26.499 -15.65 1 98.72 89 VAL A N 1
ATOM 676 C CA . VAL A 1 89 ? 4.484 -25.49 -16.109 1 98.72 89 VAL A CA 1
ATOM 677 C C . VAL A 1 89 ? 4.585 -24.368 -15.078 1 98.72 89 VAL A C 1
ATOM 679 O O . VAL A 1 89 ? 3.57 -23.804 -14.663 1 98.72 89 VAL A O 1
ATOM 682 N N . GLU A 1 90 ? 5.737 -24.068 -14.686 1 97.65 90 GLU A N 1
ATOM 683 C CA . GLU A 1 90 ? 5.92 -22.964 -13.748 1 97.65 90 GLU A CA 1
ATOM 684 C C . GLU A 1 90 ? 5.529 -21.631 -14.381 1 97.65 90 GLU A C 1
ATOM 686 O O . GLU A 1 90 ? 5.626 -21.465 -15.599 1 97.65 90 GLU A O 1
ATOM 691 N N . LYS A 1 91 ? 5.108 -20.733 -13.601 1 96.27 91 LYS A N 1
ATOM 692 C CA . LYS A 1 91 ? 4.691 -19.415 -14.071 1 96.27 91 LYS A CA 1
ATOM 693 C C . LYS A 1 91 ? 5.897 -18.515 -14.324 1 96.27 91 LYS A C 1
ATOM 695 O O . LYS A 1 91 ? 6.916 -18.626 -13.64 1 96.27 91 LYS A O 1
ATOM 700 N N . PRO A 1 92 ? 5.915 -17.638 -15.246 1 95.2 92 PRO A N 1
ATOM 701 C CA . PRO A 1 92 ? 4.843 -17.566 -16.241 1 95.2 92 PRO A CA 1
ATOM 702 C C . PRO A 1 92 ? 4.976 -18.628 -17.33 1 95.2 92 PRO A C 1
ATOM 704 O O . PRO A 1 92 ? 6.09 -19.041 -17.662 1 95.2 92 PRO A O 1
ATOM 707 N N . ILE A 1 93 ? 3.857 -19.001 -17.969 1 97.31 93 ILE A N 1
ATOM 708 C CA . ILE A 1 93 ? 3.873 -20.129 -18.893 1 97.31 93 ILE A CA 1
ATOM 709 C C . ILE A 1 93 ? 4.394 -19.673 -20.254 1 97.31 93 ILE A C 1
ATOM 711 O O . ILE A 1 93 ? 4.711 -20.5 -21.113 1 97.31 93 ILE A O 1
ATOM 715 N N . ALA A 1 94 ? 4.392 -18.392 -20.451 1 96.65 94 ALA A N 1
ATOM 716 C CA . ALA A 1 94 ? 4.917 -17.765 -21.662 1 96.65 94 ALA A CA 1
ATOM 717 C C . ALA A 1 94 ? 5.195 -16.282 -21.435 1 96.65 94 ALA A C 1
ATOM 719 O O . ALA A 1 94 ? 4.827 -15.726 -20.398 1 96.65 94 ALA A O 1
ATOM 720 N N . LEU A 1 95 ? 5.846 -15.684 -22.4 1 94.41 95 LEU A N 1
ATOM 721 C CA . LEU A 1 95 ? 6.137 -14.258 -22.308 1 94.41 95 LEU A CA 1
ATOM 722 C C . LEU A 1 95 ? 5.159 -13.448 -23.153 1 94.41 95 LEU A C 1
ATOM 724 O O . LEU A 1 95 ? 5.124 -12.218 -23.061 1 94.41 95 LEU A O 1
ATOM 728 N N . THR A 1 96 ? 4.385 -14.136 -23.985 1 96.17 96 THR A N 1
ATOM 729 C CA . THR A 1 96 ? 3.319 -13.5 -24.752 1 96.17 96 THR A CA 1
ATOM 730 C C . THR A 1 96 ? 2.011 -14.272 -24.604 1 96.17 96 THR A C 1
ATOM 732 O O . THR A 1 96 ? 2.022 -15.485 -24.384 1 96.17 96 THR A O 1
ATOM 735 N N . VAL A 1 97 ? 0.968 -13.542 -24.799 1 97.65 97 VAL A N 1
ATOM 736 C CA . VAL A 1 97 ? -0.352 -14.16 -24.713 1 97.65 97 VAL A CA 1
ATOM 737 C C . VAL A 1 97 ? -0.52 -15.178 -25.838 1 97.65 97 VAL A C 1
ATOM 739 O O . VAL A 1 97 ? -1.045 -16.273 -25.62 1 97.65 97 VAL A O 1
ATOM 742 N N . ALA A 1 98 ? -0.054 -14.885 -26.98 1 98.24 98 ALA A N 1
ATOM 743 C CA . ALA A 1 98 ? -0.167 -15.766 -28.139 1 98.24 98 ALA A CA 1
ATOM 744 C C . ALA A 1 98 ? 0.539 -17.096 -27.888 1 98.24 98 ALA A C 1
ATOM 746 O O . ALA A 1 98 ? -0.002 -18.161 -28.196 1 98.24 98 ALA A O 1
ATOM 747 N N . ASP A 1 99 ? 1.711 -17.047 -27.33 1 98.4 99 ASP A N 1
ATOM 748 C CA . ASP A 1 99 ? 2.462 -18.262 -27.032 1 98.4 99 ASP A CA 1
ATOM 749 C C . ASP A 1 99 ? 1.749 -19.104 -25.976 1 98.4 99 ASP A C 1
ATOM 751 O O . ASP A 1 99 ? 1.736 -20.333 -26.059 1 98.4 99 ASP A O 1
ATOM 755 N N . ALA A 1 100 ? 1.206 -18.43 -25.01 1 98.46 100 ALA A N 1
ATOM 756 C CA . ALA A 1 100 ? 0.454 -19.135 -23.976 1 98.46 100 ALA A CA 1
ATOM 757 C C . ALA A 1 100 ? -0.763 -19.841 -24.567 1 98.46 100 ALA A C 1
ATOM 759 O O . ALA A 1 100 ? -1.019 -21.009 -24.265 1 98.46 100 ALA A O 1
ATOM 760 N N . GLU A 1 101 ? -1.476 -19.126 -25.389 1 98.72 101 GLU A N 1
ATOM 761 C CA . GLU A 1 101 ? -2.661 -19.687 -26.031 1 98.72 101 GLU A CA 1
ATOM 762 C C . GLU A 1 101 ? -2.302 -20.899 -26.887 1 98.72 101 GLU A C 1
ATOM 764 O O . GLU A 1 101 ? -3.028 -21.896 -26.896 1 98.72 101 GLU A O 1
ATOM 769 N N . ARG A 1 102 ? -1.222 -20.799 -27.545 1 98.7 102 ARG A N 1
ATOM 770 C CA . ARG A 1 102 ? -0.749 -21.906 -28.37 1 98.7 102 ARG A CA 1
ATOM 771 C C . ARG A 1 102 ? -0.48 -23.145 -27.522 1 98.7 102 ARG A C 1
ATOM 773 O O . ARG A 1 102 ? -0.914 -24.246 -27.868 1 98.7 102 ARG A O 1
ATOM 780 N N . ALA A 1 103 ? 0.188 -22.999 -26.437 1 98.77 103 ALA A N 1
ATOM 781 C CA . ALA A 1 103 ? 0.54 -24.119 -25.567 1 98.77 103 ALA A CA 1
ATOM 782 C C . ALA A 1 103 ? -0.705 -24.739 -24.941 1 98.77 103 ALA A C 1
ATOM 784 O O . ALA A 1 103 ? -0.846 -25.964 -24.907 1 98.77 103 ALA A O 1
ATOM 785 N N . VAL A 1 104 ? -1.596 -23.914 -24.449 1 98.76 104 VAL A N 1
ATOM 786 C CA . VAL A 1 104 ? -2.812 -24.382 -23.792 1 98.76 104 VAL A CA 1
ATOM 787 C C . VAL A 1 104 ? -3.702 -25.102 -24.803 1 98.76 104 VAL A C 1
ATOM 789 O O . VAL A 1 104 ? -4.278 -26.149 -24.498 1 98.76 104 VAL A O 1
ATOM 792 N N . LYS A 1 105 ? -3.826 -24.539 -25.992 1 98.74 105 LYS A N 1
ATOM 793 C CA . LYS A 1 105 ? -4.604 -25.174 -27.051 1 98.74 105 LYS A CA 1
ATOM 794 C C . LYS A 1 105 ? -4.033 -26.544 -27.407 1 98.74 105 LYS A C 1
ATOM 796 O O . LYS A 1 105 ? -4.783 -27.498 -27.622 1 98.74 105 LYS A O 1
ATOM 801 N N . ALA A 1 106 ? -2.745 -26.622 -27.54 1 98.77 106 ALA A N 1
ATOM 802 C CA . ALA A 1 106 ? -2.1 -27.897 -27.844 1 98.77 106 ALA A CA 1
ATOM 803 C C . ALA A 1 106 ? -2.455 -28.954 -26.802 1 98.77 106 ALA A C 1
ATOM 805 O O . ALA A 1 106 ? -2.711 -30.111 -27.144 1 98.77 106 ALA A O 1
ATOM 806 N N . ALA A 1 107 ? -2.423 -28.606 -25.535 1 98.75 107 ALA A N 1
ATOM 807 C CA . ALA A 1 107 ? -2.779 -29.536 -24.467 1 98.75 107 ALA A CA 1
ATOM 808 C C . ALA A 1 107 ? -4.221 -30.012 -24.613 1 98.75 107 ALA A C 1
ATOM 810 O O . ALA A 1 107 ? -4.5 -31.209 -24.508 1 98.75 107 ALA A O 1
ATOM 811 N N . LYS A 1 108 ? -5.076 -29.043 -24.845 1 98.25 108 LYS A N 1
ATOM 812 C CA . LYS A 1 108 ? -6.489 -29.365 -25.028 1 98.25 108 LYS A CA 1
ATOM 813 C C . LYS A 1 108 ? -6.69 -30.298 -26.219 1 98.25 108 LYS A C 1
ATOM 815 O O . LYS A 1 108 ? -7.408 -31.295 -26.119 1 98.25 108 LYS A O 1
ATOM 820 N N . ASP A 1 109 ? -6.071 -30.012 -27.288 1 98.4 109 ASP A N 1
ATOM 821 C CA . ASP A 1 109 ? -6.202 -30.787 -28.518 1 98.4 109 ASP A CA 1
ATOM 822 C C . ASP A 1 109 ? -5.704 -32.217 -28.323 1 98.4 109 ASP A C 1
ATOM 824 O O . ASP A 1 109 ? -6.146 -33.134 -29.018 1 98.4 109 ASP A O 1
ATOM 828 N N . ASN A 1 110 ? -4.815 -32.447 -27.415 1 98.4 110 ASN A N 1
ATOM 829 C CA . ASN A 1 110 ? -4.23 -33.767 -27.207 1 98.4 110 ASN A CA 1
ATOM 830 C C . ASN A 1 110 ? -4.785 -34.436 -25.953 1 98.4 110 ASN A C 1
ATOM 832 O O . ASN A 1 110 ? -4.276 -35.47 -25.518 1 98.4 110 ASN A O 1
ATOM 836 N N . GLY A 1 111 ? -5.771 -33.788 -25.316 1 98.12 111 GLY A N 1
ATOM 837 C CA . GLY A 1 111 ? -6.406 -34.351 -24.135 1 98.12 111 GLY A CA 1
ATOM 838 C C . GLY A 1 111 ? -5.457 -34.497 -22.96 1 98.12 111 GLY A C 1
ATOM 839 O O . GLY A 1 111 ? -5.496 -35.5 -22.246 1 98.12 111 GLY A O 1
ATOM 840 N N . ARG A 1 112 ? -4.557 -33.525 -22.788 1 98.59 112 ARG A N 1
ATOM 841 C CA . ARG A 1 112 ? -3.556 -33.606 -21.73 1 98.59 112 ARG A CA 1
ATOM 842 C C . ARG A 1 112 ? -3.849 -32.601 -20.621 1 98.59 112 ARG A C 1
ATOM 844 O O . ARG A 1 112 ? -4.401 -31.53 -20.877 1 98.59 112 ARG A O 1
ATOM 851 N N . ILE A 1 113 ? -3.464 -32.937 -19.424 1 98.75 113 ILE A N 1
ATOM 852 C CA . ILE A 1 113 ? -3.532 -32.024 -18.288 1 98.75 113 ILE A CA 1
ATOM 853 C C . ILE A 1 113 ? -2.498 -30.914 -18.455 1 98.75 113 ILE A C 1
ATOM 855 O O . ILE A 1 113 ? -1.344 -31.179 -18.8 1 98.75 113 ILE A O 1
ATOM 859 N N . PHE A 1 114 ? -2.926 -29.719 -18.356 1 98.86 114 PHE A N 1
ATOM 860 C CA . PHE A 1 114 ? -2.071 -28.538 -18.325 1 98.86 114 PHE A CA 1
ATOM 861 C C . PHE A 1 114 ? -2.311 -27.729 -17.056 1 98.86 114 PHE A C 1
ATOM 863 O O . PHE A 1 114 ? -3.363 -27.104 -16.902 1 98.86 114 PHE A O 1
ATOM 870 N N . MET A 1 115 ? -1.356 -27.775 -16.165 1 98.82 115 MET A N 1
ATOM 871 C CA . MET A 1 115 ? -1.452 -27.054 -14.899 1 98.82 115 MET A CA 1
ATOM 872 C C . MET A 1 115 ? -0.344 -26.013 -14.781 1 98.82 115 MET A C 1
ATOM 874 O O . MET A 1 115 ? 0.766 -26.222 -15.274 1 98.82 115 MET A O 1
ATOM 878 N N . VAL A 1 116 ? -0.632 -24.888 -14.194 1 98.61 116 VAL A N 1
ATOM 879 C CA . VAL A 1 116 ? 0.34 -23.813 -14.024 1 98.61 116 VAL A CA 1
ATOM 880 C C . VAL A 1 116 ? 0.787 -23.746 -12.565 1 98.61 116 VAL A C 1
ATOM 882 O O . VAL A 1 116 ? -0.024 -23.915 -11.652 1 98.61 116 VAL A O 1
ATOM 885 N N . GLY A 1 117 ? 2.038 -23.398 -12.404 1 98.01 117 GLY A N 1
ATOM 886 C CA . GLY A 1 117 ? 2.643 -23.372 -11.082 1 98.01 117 GLY A CA 1
ATOM 887 C C . GLY A 1 117 ? 2.289 -22.128 -10.289 1 98.01 117 GLY A C 1
ATOM 888 O O . GLY A 1 117 ? 3.17 -21.346 -9.925 1 98.01 117 GLY A O 1
ATOM 889 N N . HIS A 1 118 ? 1.057 -21.947 -9.924 1 97.95 118 HIS A N 1
ATOM 890 C CA . HIS A 1 118 ? 0.63 -20.919 -8.982 1 97.95 118 HIS A CA 1
ATOM 891 C C . HIS A 1 118 ? 0.538 -21.473 -7.564 1 97.95 118 HIS A C 1
ATOM 893 O O . HIS A 1 118 ? -0.561 -21.656 -7.035 1 97.95 118 HIS A O 1
ATOM 899 N N . VAL A 1 119 ? 1.637 -21.556 -6.909 1 97.9 119 VAL A N 1
ATOM 900 C CA . VAL A 1 119 ? 1.825 -22.318 -5.68 1 97.9 119 VAL A CA 1
ATOM 901 C C . VAL A 1 119 ? 0.97 -21.721 -4.565 1 97.9 119 VAL A C 1
ATOM 903 O O . VAL A 1 119 ? 0.458 -22.447 -3.71 1 97.9 119 VAL A O 1
ATOM 906 N N . LEU A 1 120 ? 0.681 -20.441 -4.611 1 97.83 120 LEU A N 1
ATOM 907 C CA . LEU A 1 120 ? -0.027 -19.793 -3.512 1 97.83 120 LEU A CA 1
ATOM 908 C C . LEU A 1 120 ? -1.511 -20.143 -3.54 1 97.83 120 LEU A C 1
ATOM 910 O O . LEU A 1 120 ? -2.213 -19.969 -2.542 1 97.83 120 LEU A O 1
ATOM 914 N N . ARG A 1 121 ? -1.99 -20.632 -4.677 1 98.22 121 ARG A N 1
ATOM 915 C CA . ARG A 1 121 ? -3.361 -21.12 -4.772 1 98.22 121 ARG A CA 1
ATOM 916 C C . ARG A 1 121 ? -3.557 -22.372 -3.923 1 98.22 121 ARG A C 1
ATOM 918 O O . ARG A 1 121 ? -4.69 -22.773 -3.65 1 98.22 121 ARG A O 1
ATOM 925 N N . PHE A 1 122 ? -2.424 -22.907 -3.461 1 98.22 122 PHE A N 1
ATOM 926 C CA . PHE A 1 122 ? -2.469 -24.144 -2.689 1 98.22 122 PHE A CA 1
ATOM 927 C C . PHE A 1 122 ? -1.986 -23.91 -1.263 1 98.22 122 PHE A C 1
ATOM 929 O O . PHE A 1 122 ? -1.778 -24.862 -0.508 1 98.22 122 PHE A O 1
ATOM 936 N N . HIS A 1 123 ? -1.697 -22.727 -0.93 1 98.16 123 HIS A N 1
ATOM 937 C CA . HIS A 1 123 ? -1.411 -22.387 0.459 1 98.16 123 HIS A CA 1
ATOM 938 C C . HIS A 1 123 ? -2.631 -22.617 1.345 1 98.16 123 HIS A C 1
ATOM 940 O O . HIS A 1 123 ? -3.709 -22.083 1.075 1 98.16 123 HIS A O 1
ATOM 946 N N . PRO A 1 124 ? -2.479 -23.313 2.398 1 97.76 124 PRO A N 1
ATOM 947 C CA . PRO A 1 124 ? -3.642 -23.632 3.231 1 97.76 124 PRO A CA 1
ATOM 948 C C . PRO A 1 124 ? -4.388 -22.386 3.704 1 97.76 124 PRO A C 1
ATOM 950 O O . PRO A 1 124 ? -5.618 -22.395 3.789 1 97.76 124 PRO A O 1
ATOM 953 N N . ALA A 1 125 ? -3.711 -21.339 3.985 1 97.94 125 ALA A N 1
ATOM 954 C CA . ALA A 1 125 ? -4.354 -20.103 4.425 1 97.94 125 ALA A CA 1
ATOM 955 C C . ALA A 1 125 ? -5.222 -19.513 3.317 1 97.94 125 ALA A C 1
ATOM 957 O O . ALA A 1 125 ? -6.325 -19.027 3.578 1 97.94 125 ALA A O 1
ATOM 958 N N . PHE A 1 126 ? -4.789 -19.576 2.124 1 98.37 126 PHE A N 1
ATOM 959 C CA . PHE A 1 126 ? -5.595 -19.071 1.018 1 98.37 126 PHE A CA 1
ATOM 960 C C . PHE A 1 126 ? -6.8 -19.97 0.771 1 98.37 126 PHE A C 1
ATOM 962 O O . PHE A 1 126 ? -7.906 -19.483 0.529 1 98.37 126 PHE A O 1
ATOM 969 N N . GLU A 1 127 ? -6.524 -21.249 0.779 1 97.95 127 GLU A N 1
ATOM 970 C CA . GLU A 1 127 ? -7.634 -22.178 0.592 1 97.95 127 GLU A CA 1
ATOM 971 C C . GLU A 1 127 ? -8.73 -21.945 1.628 1 97.95 127 GLU A C 1
ATOM 973 O O . GLU A 1 127 ? -9.918 -21.968 1.298 1 97.95 127 GLU A O 1
ATOM 978 N N . THR A 1 128 ? -8.296 -21.755 2.848 1 98.06 128 THR A N 1
ATOM 979 C CA . THR A 1 128 ? -9.255 -21.474 3.911 1 98.06 128 THR A CA 1
ATOM 980 C C . THR A 1 128 ? -9.965 -20.147 3.661 1 98.06 128 THR A C 1
ATOM 982 O O . THR A 1 128 ? -11.184 -20.048 3.823 1 98.06 128 THR A O 1
ATOM 985 N N . LEU A 1 129 ? -9.236 -19.15 3.241 1 98.69 129 LEU A N 1
ATOM 986 C CA . LEU A 1 129 ? -9.816 -17.858 2.893 1 98.69 129 LEU A CA 1
ATOM 987 C C . LEU A 1 129 ? -10.856 -18.007 1.788 1 98.69 129 LEU A C 1
ATOM 989 O O . LEU A 1 129 ? -11.964 -17.478 1.897 1 98.69 129 LEU A O 1
ATOM 993 N N . LYS A 1 130 ? -10.51 -18.729 0.749 1 98.57 130 LYS A N 1
ATOM 994 C CA . LYS A 1 130 ? -11.414 -18.955 -0.375 1 98.57 130 LYS A CA 1
ATOM 995 C C . LYS A 1 130 ? -12.685 -19.67 0.076 1 98.57 130 LYS A C 1
ATOM 997 O O . LYS A 1 130 ? -13.781 -19.352 -0.39 1 98.57 130 LYS A O 1
ATOM 1002 N N . ALA A 1 131 ? -12.513 -20.622 0.941 1 98.19 131 ALA A N 1
ATOM 1003 C CA . ALA A 1 131 ? -13.666 -21.34 1.477 1 98.19 131 ALA A CA 1
ATOM 1004 C C . ALA A 1 131 ? -14.585 -20.401 2.252 1 98.19 131 ALA A C 1
ATOM 1006 O O . ALA A 1 131 ? -15.81 -20.476 2.125 1 98.19 131 ALA A O 1
ATOM 1007 N N . LEU A 1 132 ? -14.037 -19.537 3.099 1 98.21 132 LEU A N 1
ATOM 1008 C CA . LEU A 1 132 ? -14.826 -18.561 3.844 1 98.21 132 LEU A CA 1
ATOM 1009 C C . LEU A 1 132 ? -15.624 -17.67 2.897 1 98.21 132 LEU A C 1
ATOM 1011 O O . LEU A 1 132 ? -16.798 -17.388 3.145 1 98.21 132 LEU A O 1
ATOM 1015 N N . ILE A 1 133 ? -14.991 -17.263 1.811 1 98.47 133 ILE A N 1
ATOM 1016 C CA . ILE A 1 133 ? -15.628 -16.4 0.823 1 98.47 133 ILE A CA 1
ATOM 1017 C C . ILE A 1 133 ? -16.755 -17.159 0.125 1 98.47 133 ILE A C 1
ATOM 1019 O O . ILE A 1 133 ? -17.87 -16.647 -0.004 1 98.47 133 ILE A O 1
ATOM 1023 N N . ASP A 1 134 ? -16.498 -18.37 -0.279 1 98.22 134 ASP A N 1
ATOM 1024 C CA . ASP A 1 134 ? -17.471 -19.181 -1.003 1 98.22 134 ASP A CA 1
ATOM 1025 C C . ASP A 1 134 ? -18.679 -19.502 -0.126 1 98.22 134 ASP A C 1
ATOM 1027 O O . ASP A 1 134 ? -19.8 -19.623 -0.624 1 98.22 134 ASP A O 1
ATOM 1031 N N . ASN A 1 135 ? -18.411 -19.588 1.154 1 98.08 135 ASN A N 1
ATOM 1032 C CA . ASN A 1 135 ? -19.481 -19.896 2.097 1 98.08 135 ASN A CA 1
ATOM 1033 C C . ASN A 1 135 ? -20.248 -18.642 2.504 1 98.08 135 ASN A C 1
ATOM 1035 O O . ASN A 1 135 ? -21.163 -18.708 3.327 1 98.08 135 ASN A O 1
ATOM 1039 N N . GLY A 1 136 ? -19.805 -17.524 2.004 1 97.68 136 GLY A N 1
ATOM 1040 C CA . GLY A 1 136 ? -20.539 -16.286 2.211 1 97.68 136 GLY A CA 1
ATOM 1041 C C . GLY A 1 136 ? -20.195 -15.6 3.52 1 97.68 136 GLY A C 1
ATOM 1042 O O . GLY A 1 136 ? -20.887 -14.67 3.94 1 97.68 136 GLY A O 1
ATOM 1043 N N . GLU A 1 137 ? -19.124 -16.045 4.156 1 97.14 137 GLU A N 1
ATOM 1044 C CA . GLU A 1 137 ? -18.791 -15.527 5.48 1 97.14 137 GLU A CA 1
ATOM 1045 C C . GLU A 1 137 ? -18.343 -14.07 5.406 1 97.1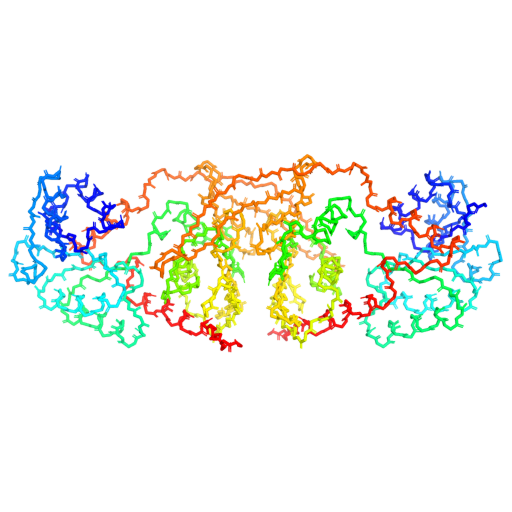4 137 GLU A C 1
ATOM 1047 O O . GLU A 1 137 ? -18.439 -13.335 6.391 1 97.14 137 GLU A O 1
ATOM 1052 N N . LEU A 1 138 ? -17.865 -13.622 4.26 1 97.51 138 LEU A N 1
ATOM 1053 C CA . LEU A 1 138 ? -17.437 -12.236 4.109 1 97.51 138 LEU A CA 1
ATOM 1054 C C . LEU A 1 138 ? -18.523 -11.401 3.439 1 97.51 138 LEU A C 1
ATOM 1056 O O . LEU A 1 138 ? -18.352 -10.196 3.24 1 97.51 138 LEU A O 1
ATOM 1060 N N . GLY A 1 139 ? -19.653 -12.015 3.075 1 96.95 139 GLY A N 1
ATOM 1061 C CA . GLY A 1 139 ? -20.627 -11.321 2.248 1 96.95 139 GLY A CA 1
ATOM 1062 C C . GLY A 1 139 ? -20.161 -11.118 0.819 1 96.95 139 GLY A C 1
ATOM 1063 O O . GLY A 1 139 ? -19.464 -11.969 0.261 1 96.95 139 GLY A O 1
ATOM 1064 N N . GLU A 1 140 ? -20.633 -10.076 0.194 1 96.34 140 GLU A N 1
ATOM 1065 C CA . GLU A 1 140 ? -20.182 -9.74 -1.153 1 96.34 140 GLU A CA 1
ATOM 1066 C C . GLU A 1 140 ? -18.803 -9.086 -1.126 1 96.34 140 GLU A C 1
ATOM 1068 O O . GLU A 1 140 ? -18.6 -8.083 -0.439 1 96.34 140 GLU A O 1
ATOM 1073 N N . VAL A 1 141 ? -17.875 -9.644 -1.844 1 97.48 141 VAL A N 1
ATOM 1074 C CA . VAL A 1 141 ? -16.54 -9.063 -1.93 1 97.48 141 VAL A CA 1
ATOM 1075 C C . VAL A 1 141 ? -16.591 -7.766 -2.733 1 97.48 141 VAL A C 1
ATOM 1077 O O . VAL A 1 141 ? -17.111 -7.741 -3.851 1 97.48 141 VAL A O 1
ATOM 1080 N N . ARG A 1 142 ? -15.987 -6.699 -2.185 1 96.65 142 ARG A N 1
ATOM 1081 C CA . ARG A 1 142 ? -16.1 -5.391 -2.824 1 96.65 142 ARG A CA 1
ATOM 1082 C C . ARG A 1 142 ? -14.726 -4.846 -3.201 1 96.65 142 ARG A C 1
ATOM 1084 O O . ARG A 1 142 ? -14.603 -4.05 -4.134 1 96.65 142 ARG A O 1
ATOM 1091 N N . TYR A 1 143 ? -13.78 -5.254 -2.485 1 98.15 143 TYR A N 1
ATOM 1092 C CA . TYR A 1 143 ? -12.434 -4.759 -2.752 1 98.15 143 TYR A CA 1
ATOM 1093 C C . TYR A 1 143 ? -11.385 -5.79 -2.355 1 98.15 143 TYR A C 1
ATOM 1095 O O . TYR A 1 143 ? -11.524 -6.466 -1.333 1 98.15 143 TYR A O 1
ATOM 1103 N N . ILE A 1 144 ? -10.331 -5.929 -3.154 1 98.78 144 ILE A N 1
ATOM 1104 C CA . ILE A 1 144 ? -9.202 -6.805 -2.86 1 98.78 144 ILE A CA 1
ATOM 1105 C C . ILE A 1 144 ? -7.893 -6.045 -3.063 1 98.78 144 ILE A C 1
ATOM 1107 O O . ILE A 1 144 ? -7.718 -5.356 -4.071 1 98.78 144 ILE A O 1
ATOM 1111 N N . HIS A 1 145 ? -7.008 -6.105 -2.152 1 98.5 145 HIS A N 1
ATOM 1112 C CA . HIS A 1 145 ? -5.686 -5.576 -2.465 1 98.5 145 HIS A CA 1
ATOM 1113 C C . HIS A 1 145 ? -4.587 -6.511 -1.971 1 98.5 145 HIS A C 1
ATOM 1115 O O . HIS A 1 145 ? -4.754 -7.189 -0.954 1 98.5 145 HIS A O 1
ATOM 1121 N N . SER A 1 146 ? -3.549 -6.55 -2.687 1 98.64 146 SER A N 1
ATOM 1122 C CA . SER A 1 146 ? -2.39 -7.394 -2.414 1 98.64 146 SER A CA 1
ATOM 1123 C C . SER A 1 146 ? -1.098 -6.585 -2.443 1 98.64 146 SER A C 1
ATOM 1125 O O . SER A 1 146 ? -0.915 -5.728 -3.31 1 98.64 146 SER A O 1
ATOM 1127 N N . HIS A 1 147 ? -0.299 -6.752 -1.426 1 98.47 147 HIS A N 1
ATOM 1128 C CA . HIS A 1 147 ? 1.045 -6.188 -1.369 1 98.47 147 HIS A CA 1
ATOM 1129 C C . HIS A 1 147 ? 2.103 -7.287 -1.349 1 98.47 147 HIS A C 1
ATOM 1131 O O . HIS A 1 147 ? 2.044 -8.196 -0.518 1 98.47 147 HIS A O 1
ATOM 1137 N N . ARG A 1 148 ? 2.972 -7.261 -2.224 1 98.13 148 ARG A N 1
ATOM 1138 C CA . ARG A 1 148 ? 4.132 -8.145 -2.27 1 98.13 148 ARG A CA 1
ATOM 1139 C C . ARG A 1 148 ? 5.426 -7.346 -2.381 1 98.13 148 ARG A C 1
ATOM 1141 O O . ARG A 1 148 ? 5.91 -7.09 -3.486 1 98.13 148 ARG A O 1
ATOM 1148 N N . LEU A 1 149 ? 6.008 -7.055 -1.253 1 97.49 149 LEU A N 1
ATOM 1149 C CA . LEU A 1 149 ? 7.098 -6.094 -1.128 1 97.49 149 LEU A CA 1
ATOM 1150 C C . LEU A 1 149 ? 8.322 -6.741 -0.489 1 97.49 149 LEU A C 1
ATOM 1152 O O . LEU A 1 149 ? 8.19 -7.632 0.353 1 97.49 149 LEU A O 1
ATOM 1156 N N . GLY A 1 150 ? 9.477 -6.256 -0.839 1 95.4 150 GLY A N 1
ATOM 1157 C CA . GLY A 1 150 ? 10.74 -6.692 -0.264 1 95.4 150 GLY A CA 1
ATOM 1158 C C . GLY A 1 150 ? 11.944 -6.293 -1.096 1 95.4 150 GLY A C 1
ATOM 1159 O O . GLY A 1 150 ? 11.795 -5.745 -2.19 1 95.4 150 GLY A O 1
ATOM 1160 N N . LEU A 1 151 ? 13.032 -6.551 -0.533 1 93.56 151 LEU A N 1
ATOM 1161 C CA . LEU A 1 151 ? 14.279 -6.306 -1.249 1 93.56 151 LEU A CA 1
ATOM 1162 C C . LEU A 1 151 ? 14.764 -7.572 -1.947 1 93.56 151 LEU A C 1
ATOM 1164 O O . LEU A 1 151 ? 14.907 -8.62 -1.312 1 93.56 151 LEU A O 1
ATOM 1168 N N . GLY A 1 152 ? 14.949 -7.35 -3.278 1 87.67 152 GLY A N 1
ATOM 1169 C CA . GLY A 1 152 ? 15.581 -8.463 -3.97 1 87.67 152 GLY A CA 1
ATOM 1170 C C . GLY A 1 152 ? 14.83 -8.893 -5.216 1 87.67 152 GLY A C 1
ATOM 1171 O O . GLY A 1 152 ? 13.979 -8.158 -5.72 1 87.67 152 GLY A O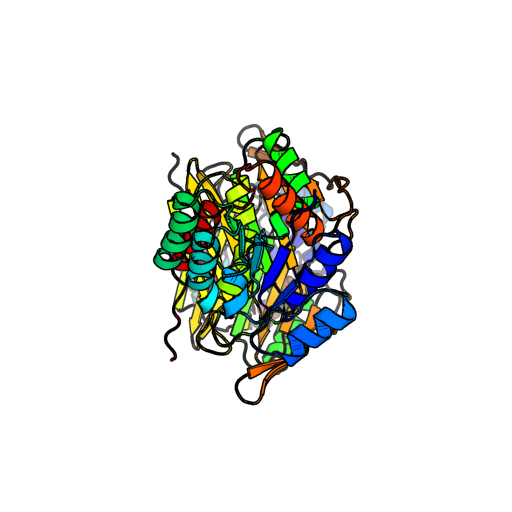 1
ATOM 1172 N N . LYS A 1 153 ? 15.393 -10.06 -5.836 1 76.8 153 LYS A N 1
ATOM 1173 C CA . LYS A 1 153 ? 14.893 -10.617 -7.09 1 76.8 153 LYS A CA 1
ATOM 1174 C C . LYS A 1 153 ? 15.092 -9.639 -8.244 1 76.8 153 LYS A C 1
ATOM 1176 O O . LYS A 1 153 ? 14.153 -9.349 -8.988 1 76.8 153 LYS A O 1
ATOM 1181 N N . PHE A 1 154 ? 16.295 -9.174 -8.209 1 76.9 154 PHE A N 1
ATOM 1182 C CA . PHE A 1 154 ? 16.66 -8.252 -9.278 1 76.9 154 PHE A CA 1
ATOM 1183 C C . PHE A 1 154 ? 17.064 -9.014 -10.535 1 76.9 154 PHE A C 1
ATOM 1185 O O . PHE A 1 154 ? 17.99 -9.827 -10.503 1 76.9 154 PHE A O 1
ATOM 1192 N N . HIS A 1 155 ? 16.135 -9.052 -11.442 1 74.3 155 HIS A N 1
ATOM 1193 C CA . HIS A 1 155 ? 16.438 -9.687 -12.719 1 74.3 155 HIS A CA 1
ATOM 1194 C C . HIS A 1 155 ? 16.734 -8.648 -13.795 1 74.3 155 HIS A C 1
ATOM 1196 O O . HIS A 1 155 ? 16.268 -7.51 -13.71 1 74.3 155 HIS A O 1
ATOM 1202 N N . THR A 1 156 ? 17.501 -9.065 -14.707 1 70.34 156 THR A N 1
ATOM 1203 C CA . THR A 1 156 ? 17.88 -8.148 -15.775 1 70.34 156 THR A CA 1
ATOM 1204 C C . THR A 1 156 ? 16.803 -8.099 -16.855 1 70.34 156 THR A C 1
ATOM 1206 O O . THR A 1 156 ? 16.737 -7.144 -17.631 1 70.34 156 THR A O 1
ATOM 1209 N N . GLU A 1 157 ? 15.947 -9.058 -16.753 1 73.79 157 GLU A N 1
ATOM 1210 C CA . GLU A 1 157 ? 15.06 -9.133 -17.91 1 73.79 157 GLU A CA 1
ATOM 1211 C C . GLU A 1 157 ? 13.598 -8.988 -17.495 1 73.79 157 GLU A C 1
ATOM 1213 O O . GLU A 1 157 ? 12.718 -8.839 -18.345 1 73.79 157 GLU A O 1
ATOM 1218 N N . ASN A 1 158 ? 13.408 -8.992 -16.223 1 80.36 158 ASN A N 1
ATOM 1219 C CA . ASN A 1 158 ? 12.011 -8.93 -15.805 1 80.36 158 ASN A CA 1
ATOM 1220 C C . ASN A 1 158 ? 11.788 -7.844 -14.757 1 80.36 158 ASN A C 1
ATOM 1222 O O . ASN A 1 158 ? 12.623 -7.647 -13.873 1 80.36 158 ASN A O 1
ATOM 1226 N N . ASP A 1 159 ? 10.665 -7.235 -14.956 1 89.13 159 ASP A N 1
ATOM 1227 C CA . ASP A 1 159 ? 10.314 -6.18 -14.01 1 89.13 159 ASP A CA 1
ATOM 1228 C C . ASP A 1 159 ? 9.621 -6.756 -12.777 1 89.13 159 ASP A C 1
ATOM 1230 O O . ASP A 1 159 ? 9.249 -7.931 -12.759 1 89.13 159 ASP A O 1
ATOM 1234 N N . ALA A 1 160 ? 9.466 -5.997 -11.766 1 92.52 160 ALA A N 1
ATOM 1235 C CA . ALA A 1 160 ? 8.881 -6.406 -10.491 1 92.52 160 ALA A CA 1
ATOM 1236 C C . ALA A 1 160 ? 7.467 -6.946 -10.685 1 92.52 160 ALA A C 1
ATOM 1238 O O . ALA A 1 160 ? 7.055 -7.886 -10 1 92.52 160 ALA A O 1
ATOM 1239 N N . LEU A 1 161 ? 6.722 -6.388 -11.581 1 94.5 161 LEU A N 1
ATOM 1240 C CA . LEU A 1 161 ? 5.356 -6.833 -11.836 1 94.5 161 LEU A CA 1
ATOM 1241 C C . LEU A 1 161 ? 5.335 -8.285 -12.302 1 94.5 161 LEU A C 1
ATOM 1243 O O . LEU A 1 161 ? 4.632 -9.117 -11.725 1 94.5 161 LEU A O 1
ATOM 1247 N N . TRP A 1 162 ? 6.122 -8.611 -13.207 1 92.95 162 TRP A N 1
ATOM 1248 C CA . TRP A 1 162 ? 6.129 -9.934 -13.823 1 92.95 162 TRP A CA 1
ATOM 1249 C C . TRP A 1 162 ? 6.728 -10.971 -12.879 1 92.95 162 TRP A C 1
ATOM 1251 O O . TRP A 1 162 ? 6.332 -12.139 -12.898 1 92.95 162 TRP A O 1
ATOM 1261 N N . ASP A 1 163 ? 7.589 -10.532 -12.098 1 91.9 163 ASP A N 1
ATOM 1262 C CA . ASP A 1 163 ? 8.281 -11.459 -11.208 1 91.9 163 ASP A CA 1
ATOM 1263 C C . ASP A 1 163 ? 7.444 -11.755 -9.965 1 91.9 163 ASP A C 1
ATOM 1265 O O . ASP A 1 163 ? 7.42 -12.889 -9.483 1 91.9 163 ASP A O 1
ATOM 1269 N N . LEU A 1 164 ? 6.75 -10.778 -9.517 1 94.19 164 LEU A N 1
ATOM 1270 C CA . LEU A 1 164 ? 6.199 -10.885 -8.171 1 94.19 164 LEU A CA 1
ATOM 1271 C C . LEU A 1 164 ? 4.678 -10.997 -8.213 1 94.19 164 LEU A C 1
ATOM 1273 O O . LEU A 1 164 ? 4.069 -11.578 -7.313 1 94.19 164 LEU A O 1
ATOM 1277 N N . ALA A 1 165 ? 4.044 -10.614 -9.244 1 96.25 165 ALA A N 1
ATOM 1278 C CA . ALA A 1 165 ? 2.606 -10.365 -9.212 1 96.25 165 ALA A CA 1
ATOM 1279 C C . ALA A 1 165 ? 1.825 -11.608 -9.63 1 96.25 165 ALA A C 1
ATOM 1281 O O . ALA A 1 165 ? 0.65 -11.756 -9.285 1 96.25 165 ALA A O 1
ATOM 1282 N N . PRO A 1 166 ? 2.403 -12.495 -10.415 1 97 166 PRO A N 1
ATOM 1283 C CA . PRO A 1 166 ? 1.585 -13.555 -11.009 1 97 166 PRO A CA 1
ATOM 1284 C C . PRO A 1 166 ? 0.807 -14.354 -9.966 1 97 166 PRO A C 1
ATOM 1286 O O . PRO A 1 166 ? -0.383 -14.623 -10.151 1 97 166 PRO A O 1
ATOM 1289 N N . HIS A 1 167 ? 1.425 -14.73 -8.868 1 97.03 167 HIS A N 1
ATOM 1290 C CA . HIS A 1 167 ? 0.733 -15.506 -7.845 1 97.03 167 HIS A CA 1
ATOM 1291 C C . HIS A 1 167 ? -0.41 -14.708 -7.227 1 97.03 167 HIS A C 1
ATOM 1293 O O . HIS A 1 167 ? -1.486 -15.253 -6.97 1 97.03 167 HIS A O 1
ATOM 1299 N N . ASP A 1 168 ? -0.21 -13.482 -6.974 1 98.25 168 ASP A N 1
ATOM 1300 C CA . ASP A 1 168 ? -1.242 -12.626 -6.397 1 98.25 168 ASP A CA 1
ATOM 1301 C C . ASP A 1 168 ? -2.413 -12.45 -7.361 1 98.25 168 ASP A C 1
ATOM 1303 O O . ASP A 1 168 ? -3.573 -12.471 -6.947 1 98.25 168 ASP A O 1
ATOM 1307 N N . LEU A 1 169 ? -2.052 -12.293 -8.612 1 98.62 169 LEU A N 1
ATOM 1308 C CA . LEU A 1 169 ? -3.097 -12.159 -9.621 1 98.62 169 LEU A CA 1
ATOM 1309 C C . LEU A 1 169 ? -3.933 -13.431 -9.709 1 98.62 169 LEU A C 1
ATOM 1311 O O . LEU A 1 169 ? -5.156 -13.366 -9.857 1 98.62 169 LEU A O 1
ATOM 1315 N N . SER A 1 170 ? -3.292 -14.563 -9.629 1 98.55 170 SER A N 1
ATOM 1316 C CA . SER A 1 170 ? -4.014 -15.831 -9.624 1 98.55 170 SER A CA 1
ATOM 1317 C C . SER A 1 170 ? -4.983 -15.911 -8.449 1 98.55 170 SER A C 1
ATOM 1319 O O . SER A 1 170 ? -6.129 -16.335 -8.611 1 98.55 170 SER A O 1
ATOM 1321 N N . MET A 1 171 ? -4.55 -15.49 -7.262 1 98.67 171 MET A N 1
ATOM 1322 C CA . MET A 1 171 ? -5.415 -15.496 -6.086 1 98.67 171 MET A CA 1
ATOM 1323 C C . MET A 1 171 ? -6.592 -14.544 -6.273 1 98.67 171 MET A C 1
ATOM 1325 O O . MET A 1 171 ? -7.734 -14.895 -5.968 1 98.67 171 MET A O 1
ATOM 1329 N N . ILE A 1 172 ? -6.345 -13.396 -6.829 1 98.72 172 ILE A N 1
ATOM 1330 C CA . ILE A 1 172 ? -7.394 -12.406 -7.048 1 98.72 172 ILE A CA 1
ATOM 1331 C C . ILE A 1 172 ? -8.413 -12.947 -8.048 1 98.72 172 ILE A C 1
ATOM 1333 O O . ILE A 1 172 ? -9.623 -12.837 -7.832 1 98.72 172 ILE A O 1
ATOM 1337 N N . LEU A 1 173 ? -7.96 -13.561 -9.127 1 98.34 173 LEU A N 1
ATOM 1338 C CA . LEU A 1 173 ? -8.851 -14.115 -10.141 1 98.34 173 LEU A CA 1
ATOM 1339 C C . LEU A 1 173 ? -9.681 -15.259 -9.568 1 98.34 173 LEU A C 1
ATOM 1341 O O . LEU A 1 173 ? -10.85 -15.423 -9.924 1 98.34 173 LEU A O 1
ATOM 1345 N N . ALA A 1 174 ? -9.077 -16.041 -8.704 1 98.33 174 ALA A N 1
ATOM 1346 C CA . ALA A 1 174 ? -9.813 -17.129 -8.067 1 98.33 174 ALA A CA 1
ATOM 1347 C C . ALA A 1 174 ? -10.955 -16.591 -7.209 1 98.33 174 ALA A C 1
ATOM 1349 O O . ALA A 1 174 ? -12.032 -17.19 -7.15 1 98.33 174 ALA A O 1
ATOM 1350 N N . ILE A 1 175 ? -10.707 -15.472 -6.532 1 98.29 175 ILE A N 1
ATOM 1351 C CA . ILE A 1 175 ? -11.697 -14.886 -5.636 1 98.29 175 ILE A CA 1
ATOM 1352 C C . ILE A 1 175 ? -12.795 -14.208 -6.453 1 98.29 175 ILE A C 1
ATOM 1354 O O . ILE A 1 175 ? -13.982 -14.362 -6.155 1 98.29 175 ILE A O 1
ATOM 1358 N N . THR A 1 176 ? -12.382 -13.497 -7.51 1 97.26 176 THR A N 1
ATOM 1359 C CA . THR A 1 176 ? -13.347 -12.722 -8.282 1 97.26 176 THR A CA 1
ATOM 1360 C C . THR A 1 176 ? -14.115 -13.622 -9.246 1 97.26 176 THR A C 1
ATOM 1362 O O . THR A 1 176 ? -15.266 -13.337 -9.584 1 97.26 176 THR A O 1
ATOM 1365 N N . GLY A 1 177 ? -13.453 -14.644 -9.767 1 95.25 177 GLY A N 1
ATOM 1366 C CA . GLY A 1 177 ? -14.067 -15.577 -10.698 1 95.25 177 GLY A CA 1
ATOM 1367 C C . GLY A 1 177 ? -14.188 -15.024 -12.105 1 95.25 177 GLY A C 1
ATOM 1368 O O . GLY A 1 177 ? -14.871 -15.606 -12.95 1 95.25 177 GLY A O 1
ATOM 1369 N N . THR A 1 178 ? -13.591 -13.771 -12.32 1 95.17 178 THR A N 1
ATOM 1370 C CA . THR A 1 178 ? -13.704 -13.136 -13.629 1 95.17 178 THR A CA 1
ATOM 1371 C C . THR A 1 178 ? -12.452 -12.323 -13.945 1 95.17 178 THR A C 1
ATOM 1373 O O . THR A 1 178 ? -11.647 -12.04 -13.054 1 95.17 178 THR A O 1
ATOM 1376 N N . GLU A 1 179 ? -12.299 -12.069 -15.179 1 96.05 179 GLU A N 1
ATOM 1377 C CA . GLU A 1 179 ? -11.255 -11.139 -15.601 1 96.05 179 GLU A CA 1
ATOM 1378 C C . GLU A 1 179 ? -11.672 -9.692 -15.352 1 96.05 179 GLU A C 1
ATOM 1380 O O . GLU A 1 179 ? -12.86 -9.365 -15.402 1 96.05 179 GLU A O 1
ATOM 1385 N N . PRO A 1 180 ? -10.72 -8.862 -15.114 1 98.01 180 PRO A N 1
ATOM 1386 C CA . PRO A 1 180 ? -11.073 -7.447 -14.976 1 98.01 180 PRO A CA 1
ATOM 1387 C C . PRO A 1 180 ? -11.509 -6.816 -16.296 1 98.01 180 PRO A C 1
ATOM 1389 O O . PRO A 1 180 ? -11.073 -7.25 -17.366 1 98.01 180 PRO A O 1
ATOM 1392 N N . ILE A 1 181 ? -12.33 -5.838 -16.23 1 97.75 181 ILE A N 1
ATOM 1393 C CA . ILE A 1 181 ? -12.789 -5.13 -17.42 1 97.75 181 ILE A CA 1
ATOM 1394 C C . ILE A 1 181 ? -11.851 -3.963 -17.721 1 97.75 181 ILE A C 1
ATOM 1396 O O . ILE A 1 181 ? -11.859 -3.422 -18.829 1 97.75 181 ILE A O 1
ATOM 1400 N N . GLU A 1 182 ? -11.087 -3.594 -16.754 1 97.8 182 GLU A N 1
ATOM 1401 C CA . GLU A 1 182 ? -10.096 -2.533 -16.911 1 97.8 182 GLU A CA 1
ATOM 1402 C C . GLU A 1 182 ? -8.851 -2.812 -16.074 1 97.8 182 GLU A C 1
ATOM 1404 O O . GLU A 1 182 ? -8.953 -3.269 -14.933 1 97.8 182 GLU A O 1
ATOM 1409 N N . VAL A 1 183 ? -7.68 -2.602 -16.64 1 98.3 183 VAL A N 1
ATOM 1410 C CA . VAL A 1 183 ? -6.392 -2.748 -15.969 1 98.3 183 VAL A CA 1
ATOM 1411 C C . VAL A 1 183 ? -5.544 -1.5 -16.202 1 98.3 183 VAL A C 1
ATOM 1413 O O . VAL A 1 183 ? -5.352 -1.076 -17.344 1 98.3 183 VAL A O 1
ATOM 1416 N N . ARG A 1 184 ? -5.096 -0.896 -15.145 1 97.21 184 ARG A N 1
ATOM 1417 C CA . ARG A 1 184 ? -4.204 0.255 -15.233 1 97.21 184 ARG A CA 1
ATOM 1418 C C . ARG A 1 184 ? -2.924 0.018 -14.437 1 97.21 184 ARG A C 1
ATOM 1420 O O . ARG A 1 184 ? -2.977 -0.296 -13.246 1 97.21 184 ARG A O 1
ATOM 1427 N N . GLY A 1 185 ? -1.827 0.208 -15.126 1 97.29 185 GLY A N 1
ATOM 1428 C CA . GLY A 1 185 ? -0.534 0.023 -14.487 1 97.29 185 GLY A CA 1
ATOM 1429 C C . GLY A 1 185 ? 0.17 1.33 -14.175 1 97.29 185 GLY A C 1
ATOM 1430 O O . GLY A 1 185 ? 0.017 2.313 -14.902 1 97.29 185 GLY A O 1
ATOM 1431 N N . GLU A 1 186 ? 0.879 1.348 -13.047 1 95.72 186 GLU A N 1
ATOM 1432 C CA . GLU A 1 186 ? 1.835 2.38 -12.656 1 95.72 186 GLU A CA 1
ATOM 1433 C C . GLU A 1 186 ? 3.17 1.767 -12.242 1 95.72 186 GLU A C 1
ATOM 1435 O O . GLU A 1 186 ? 3.207 0.68 -11.661 1 95.72 186 GLU A O 1
ATOM 1440 N N . GLY A 1 187 ? 4.266 2.436 -12.643 1 93.28 187 GLY A N 1
ATOM 1441 C CA . GLY A 1 187 ? 5.558 1.865 -12.294 1 93.28 187 GLY A CA 1
ATOM 1442 C C . GLY A 1 187 ? 6.659 2.903 -12.188 1 93.28 187 GLY A C 1
ATOM 1443 O O . GLY A 1 187 ? 6.508 4.028 -12.668 1 93.28 187 GLY A O 1
ATOM 1444 N N . ALA A 1 188 ? 7.676 2.499 -11.494 1 94.58 188 ALA A N 1
ATOM 1445 C CA . ALA A 1 188 ? 8.887 3.311 -11.394 1 94.58 188 ALA A CA 1
ATOM 1446 C C . ALA A 1 188 ? 10.138 2.453 -11.561 1 94.58 188 ALA A C 1
ATOM 1448 O O . ALA A 1 188 ? 10.246 1.379 -10.964 1 94.58 188 ALA A O 1
ATOM 1449 N N . ALA A 1 189 ? 11.035 2.938 -12.388 1 93.05 189 ALA A N 1
ATOM 1450 C CA . ALA A 1 189 ? 12.333 2.309 -12.614 1 93.05 189 ALA A CA 1
ATOM 1451 C C . ALA A 1 189 ? 13.457 3.13 -11.989 1 93.05 189 ALA A C 1
ATOM 1453 O O . ALA A 1 189 ? 13.74 4.246 -12.432 1 93.05 189 ALA A O 1
ATOM 1454 N N . LEU A 1 190 ? 14.08 2.528 -10.986 1 90.19 190 LEU A N 1
ATOM 1455 C CA . LEU A 1 190 ? 15.111 3.269 -10.268 1 90.19 190 LEU A CA 1
ATOM 1456 C C . LEU A 1 190 ? 16.501 2.758 -10.632 1 90.19 190 LEU A C 1
ATOM 1458 O O . LEU A 1 190 ? 17.473 3.517 -10.605 1 90.19 190 LEU A O 1
ATOM 1462 N N . LEU A 1 191 ? 16.615 1.544 -10.867 1 87.29 191 LEU A N 1
ATOM 1463 C CA . LEU A 1 191 ? 17.914 0.912 -11.074 1 87.29 191 LEU A CA 1
ATOM 1464 C C . LEU A 1 191 ? 18.272 0.877 -12.556 1 87.29 191 LEU A C 1
ATOM 1466 O O . LEU A 1 191 ? 19.431 1.083 -12.924 1 87.29 191 LEU A O 1
ATOM 1470 N N . ASP A 1 192 ? 17.218 0.593 -13.381 1 86.76 192 ASP A N 1
ATOM 1471 C CA . ASP A 1 192 ? 17.407 0.539 -14.827 1 86.76 192 ASP A CA 1
ATOM 1472 C C . ASP A 1 192 ? 16.121 0.908 -15.563 1 86.76 192 ASP A C 1
ATOM 1474 O O . ASP A 1 192 ? 15.477 1.907 -15.235 1 86.76 192 ASP A O 1
ATOM 1478 N N . ASN A 1 193 ? 15.759 0.094 -16.559 1 86.66 193 ASN A N 1
ATOM 1479 C CA . ASN A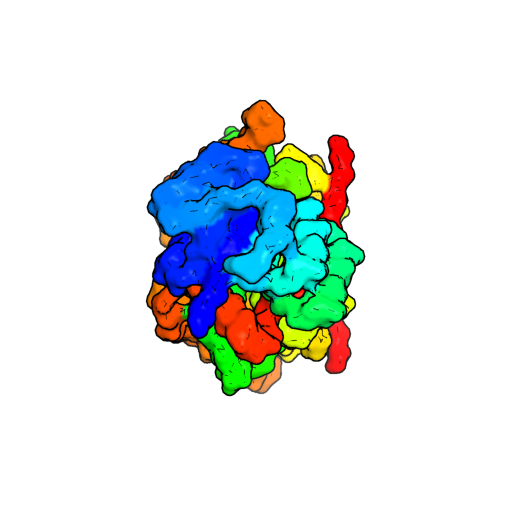 1 193 ? 14.595 0.465 -17.357 1 86.66 193 ASN A CA 1
ATOM 1480 C C . ASN A 1 193 ? 13.395 -0.423 -17.044 1 86.66 193 ASN A C 1
ATOM 1482 O O . ASN A 1 193 ? 12.408 -0.423 -17.782 1 86.66 193 ASN A O 1
ATOM 1486 N N . LEU A 1 194 ? 13.587 -1.206 -16.026 1 89.46 194 LEU A N 1
ATOM 1487 C CA . LEU A 1 194 ? 12.491 -2.066 -15.594 1 89.46 194 LEU A CA 1
ATOM 1488 C C . LEU A 1 194 ? 11.873 -1.55 -14.299 1 89.46 194 LEU A C 1
ATOM 1490 O O . LEU A 1 194 ? 12.585 -1.072 -13.413 1 89.46 194 LEU A O 1
ATOM 1494 N N . SER A 1 195 ? 10.615 -1.771 -14.164 1 93.24 195 SER A N 1
ATOM 1495 C CA . SER A 1 195 ? 9.937 -1.282 -12.967 1 93.24 195 SER A CA 1
ATOM 1496 C C . SER A 1 195 ? 10.448 -1.988 -11.715 1 93.24 195 SER A C 1
ATOM 1498 O O . SER A 1 195 ? 10.411 -3.218 -11.631 1 93.24 195 SER A O 1
ATOM 1500 N N . ASP A 1 196 ? 10.901 -1.22 -10.771 1 95.36 196 ASP A N 1
ATOM 1501 C CA . ASP A 1 196 ? 11.247 -1.714 -9.441 1 95.36 196 ASP A CA 1
ATOM 1502 C C . ASP A 1 196 ? 10.05 -1.631 -8.496 1 95.36 196 ASP A C 1
ATOM 1504 O O . ASP A 1 196 ? 9.996 -2.342 -7.491 1 95.36 196 ASP A O 1
ATOM 1508 N N . PHE A 1 197 ? 9.204 -0.676 -8.778 1 96.45 197 PHE A N 1
ATOM 1509 C CA . PHE A 1 197 ? 7.891 -0.494 -8.171 1 96.45 197 PHE A CA 1
ATOM 1510 C C . PHE A 1 197 ? 6.788 -0.635 -9.214 1 96.45 197 PHE A C 1
ATOM 1512 O O . PHE A 1 197 ? 6.855 -0.023 -10.282 1 96.45 197 PHE A O 1
ATOM 1519 N N . ALA A 1 198 ? 5.795 -1.462 -8.894 1 97.23 198 ALA A N 1
ATOM 1520 C CA . ALA A 1 198 ? 4.693 -1.674 -9.83 1 97.23 198 ALA A CA 1
ATOM 1521 C C . ALA A 1 198 ? 3.351 -1.686 -9.103 1 97.23 198 ALA A C 1
ATOM 1523 O O . ALA A 1 198 ? 3.199 -2.355 -8.078 1 97.23 198 ALA A O 1
ATOM 1524 N N . HIS A 1 199 ? 2.416 -0.94 -9.626 1 97.71 199 HIS A N 1
ATOM 1525 C CA . HIS A 1 199 ? 1.036 -0.906 -9.155 1 97.71 199 HIS A CA 1
ATOM 1526 C C . HIS A 1 199 ? 0.067 -1.32 -10.258 1 97.71 199 HIS A C 1
ATOM 1528 O O . HIS A 1 199 ? 0.216 -0.905 -11.409 1 97.71 199 HIS A O 1
ATOM 1534 N N . LEU A 1 200 ? -0.806 -2.154 -9.878 1 98.19 200 LEU A N 1
ATOM 1535 C CA . LEU A 1 200 ? -1.911 -2.506 -10.764 1 98.19 200 LEU A CA 1
ATOM 1536 C C . LEU A 1 200 ? -3.251 -2.148 -10.129 1 98.19 200 LEU A C 1
ATOM 1538 O O . LEU A 1 200 ? -3.52 -2.521 -8.985 1 98.19 200 LEU A O 1
ATOM 1542 N N . HIS A 1 201 ? -4.044 -1.412 -10.873 1 98.33 201 HIS A N 1
ATOM 1543 C CA . HIS A 1 201 ? -5.43 -1.151 -10.502 1 98.33 201 HIS A CA 1
ATOM 1544 C C . HIS A 1 201 ? -6.396 -1.857 -11.447 1 98.33 201 HIS A C 1
ATOM 1546 O O . HIS A 1 201 ? -6.308 -1.697 -12.666 1 98.33 201 HIS A O 1
ATOM 1552 N N . MET A 1 202 ? -7.284 -2.603 -10.872 1 98.52 202 MET A N 1
ATOM 1553 C CA . MET A 1 202 ? -8.192 -3.401 -11.691 1 98.52 202 MET A CA 1
ATOM 1554 C C . MET A 1 202 ? -9.644 -3.137 -11.309 1 98.52 202 MET A C 1
ATOM 1556 O O . MET A 1 202 ? -9.961 -2.979 -10.128 1 98.52 202 MET A O 1
ATOM 1560 N N . ARG A 1 203 ? -10.471 -3.062 -12.32 1 97.81 203 ARG A N 1
ATOM 1561 C CA . ARG A 1 203 ? -11.92 -3.029 -12.148 1 97.81 203 ARG A CA 1
ATOM 1562 C C . ARG A 1 203 ? -12.563 -4.306 -12.678 1 97.81 203 ARG A C 1
ATOM 1564 O O . ARG A 1 203 ? -12.214 -4.78 -13.761 1 97.81 203 ARG A O 1
ATOM 1571 N N . PHE A 1 204 ? -13.399 -4.846 -11.914 1 97.49 204 PHE A N 1
ATOM 1572 C CA . PHE A 1 204 ? -14.113 -6.06 -12.289 1 97.49 204 PHE A CA 1
ATOM 1573 C C . PHE A 1 204 ? -15.59 -5.768 -12.525 1 97.49 204 PHE A C 1
ATOM 1575 O O . PHE A 1 204 ? -16.071 -4.677 -12.211 1 97.49 204 PHE A O 1
ATOM 1582 N N . PRO A 1 205 ? -16.243 -6.768 -13.085 1 93.21 205 PRO A N 1
ATOM 1583 C CA . PRO A 1 205 ? -17.693 -6.588 -13.188 1 93.21 205 PRO A CA 1
ATOM 1584 C C . PRO A 1 205 ? -18.363 -6.401 -11.828 1 93.21 205 PRO A C 1
ATOM 1586 O O . PRO A 1 205 ? -17.799 -6.787 -10.8 1 93.21 205 PRO A O 1
ATOM 1589 N N . ASN A 1 206 ? -19.443 -5.78 -11.721 1 88.32 206 ASN A N 1
ATOM 1590 C CA . ASN A 1 206 ? -20.278 -5.591 -10.539 1 88.32 206 ASN A CA 1
ATOM 1591 C C . ASN A 1 206 ? -19.668 -4.574 -9.579 1 88.32 206 ASN A C 1
ATOM 1593 O O . ASN A 1 206 ? -19.951 -4.6 -8.379 1 88.32 206 ASN A O 1
ATOM 1597 N N . GLY A 1 207 ? -18.647 -3.885 -10.017 1 90.43 207 GLY A N 1
ATOM 1598 C CA . GLY A 1 207 ? -18.143 -2.77 -9.23 1 90.43 207 GLY A CA 1
ATOM 1599 C C . GLY A 1 207 ? -16.971 -3.146 -8.344 1 90.43 207 GLY A C 1
ATOM 1600 O O . GLY A 1 207 ? -16.385 -2.287 -7.683 1 90.43 207 GLY A O 1
ATOM 1601 N N . LEU A 1 208 ? -16.575 -4.444 -8.312 1 95.84 208 LEU A N 1
ATOM 1602 C CA . LEU A 1 208 ? -15.415 -4.889 -7.548 1 95.84 208 LEU A CA 1
ATOM 1603 C C . LEU A 1 208 ? -14.134 -4.264 -8.091 1 95.84 208 LEU A C 1
ATOM 1605 O O . LEU A 1 208 ? -13.944 -4.184 -9.307 1 95.84 208 LEU A O 1
ATOM 1609 N N . ARG A 1 209 ? -13.332 -3.768 -7.166 1 97.31 209 ARG A N 1
ATOM 1610 C CA . ARG A 1 209 ? -12.039 -3.198 -7.531 1 97.31 209 ARG A CA 1
ATOM 1611 C C . ARG A 1 209 ? -10.908 -3.866 -6.756 1 97.31 209 ARG A C 1
ATOM 1613 O O . ARG A 1 209 ? -11.144 -4.496 -5.723 1 97.31 209 ARG A O 1
ATOM 1620 N N . SER A 1 210 ? -9.777 -3.759 -7.274 1 98.31 210 SER A N 1
ATOM 1621 C CA . SER A 1 210 ? -8.604 -4.309 -6.603 1 98.31 210 SER A CA 1
ATOM 1622 C C . SER A 1 210 ? -7.338 -3.552 -6.993 1 98.31 210 SER A C 1
ATOM 1624 O O . SER A 1 210 ? -7.31 -2.864 -8.016 1 98.31 210 SER A O 1
ATOM 1626 N N . HIS A 1 211 ? -6.391 -3.599 -6.174 1 98.43 211 HIS A N 1
ATOM 1627 C CA . HIS A 1 211 ? -5.063 -3.182 -6.611 1 98.43 211 HIS A CA 1
ATOM 1628 C C . HIS A 1 211 ? -3.99 -4.141 -6.105 1 98.43 211 HIS A C 1
ATOM 1630 O O . HIS A 1 211 ? -4.217 -4.885 -5.149 1 98.43 211 HIS A O 1
ATOM 1636 N N . LEU A 1 212 ? -2.936 -4.161 -6.77 1 98.62 212 LEU A N 1
ATOM 1637 C CA . LEU A 1 212 ? -1.737 -4.918 -6.427 1 98.62 212 LEU A CA 1
ATOM 1638 C C . LEU A 1 212 ? -0.506 -4.017 -6.431 1 98.62 212 LEU A C 1
ATOM 1640 O O . LEU A 1 212 ? -0.302 -3.243 -7.369 1 98.62 212 LEU A O 1
ATOM 1644 N N . PHE A 1 213 ? 0.233 -4.025 -5.352 1 98.58 213 PHE A N 1
ATOM 1645 C CA . PHE A 1 213 ? 1.483 -3.285 -5.229 1 98.58 213 PHE A CA 1
ATOM 1646 C C . PHE A 1 213 ? 2.661 -4.237 -5.057 1 98.58 213 PHE A C 1
ATOM 1648 O O . PHE A 1 213 ? 2.743 -4.959 -4.061 1 98.58 213 PHE A O 1
ATOM 1655 N N . ALA A 1 214 ? 3.558 -4.277 -6.008 1 97.83 214 ALA A N 1
ATOM 1656 C CA . ALA A 1 214 ? 4.745 -5.128 -5.991 1 97.83 214 ALA A CA 1
ATOM 1657 C C . ALA A 1 214 ? 6.02 -4.293 -6.07 1 97.83 214 ALA A C 1
ATOM 1659 O O . ALA A 1 214 ? 6.089 -3.323 -6.829 1 97.83 214 ALA A O 1
ATOM 1660 N N . SER A 1 215 ? 7.008 -4.687 -5.267 1 97.07 215 SER A N 1
ATOM 1661 C CA . SER A 1 215 ? 8.284 -3.982 -5.331 1 97.07 215 SER A CA 1
ATOM 1662 C C . SER A 1 215 ? 9.439 -4.891 -4.922 1 97.07 215 SER A C 1
ATOM 1664 O O . SER A 1 215 ? 9.31 -5.685 -3.988 1 97.07 215 SER A O 1
ATOM 1666 N N . ARG A 1 216 ? 10.555 -4.749 -5.609 1 95.21 216 ARG A N 1
ATOM 1667 C CA . ARG A 1 216 ? 11.789 -5.441 -5.251 1 95.21 216 ARG A CA 1
ATOM 1668 C C . ARG A 1 216 ? 12.771 -4.494 -4.571 1 95.21 216 ARG A C 1
ATOM 1670 O O . ARG A 1 216 ? 13.935 -4.842 -4.363 1 95.21 216 ARG A O 1
ATOM 1677 N N . LEU A 1 217 ? 12.382 -3.239 -4.341 1 95.05 217 LEU A N 1
ATOM 1678 C CA . LEU A 1 217 ? 13.214 -2.227 -3.7 1 95.05 217 LEU A CA 1
ATOM 1679 C C . LEU A 1 217 ? 12.527 -1.664 -2.46 1 95.05 217 LEU A C 1
ATOM 1681 O O . LEU A 1 217 ? 12.538 -0.451 -2.236 1 95.05 217 LEU A O 1
ATOM 1685 N N . ASN A 1 218 ? 11.893 -2.456 -1.753 1 96.26 218 ASN A N 1
ATOM 1686 C CA . ASN A 1 218 ? 11.266 -2.084 -0.489 1 96.26 218 ASN A CA 1
ATOM 1687 C C . ASN A 1 218 ? 12.078 -2.577 0.705 1 96.26 218 ASN A C 1
ATOM 1689 O O . ASN A 1 218 ? 12.579 -3.703 0.698 1 96.26 218 ASN A O 1
ATOM 1693 N N . PRO A 1 219 ? 12.223 -1.765 1.695 1 96.01 219 PRO A N 1
ATOM 1694 C CA . PRO A 1 219 ? 13.134 -2.116 2.787 1 96.01 219 PRO A CA 1
ATOM 1695 C C . PRO A 1 219 ? 12.604 -3.256 3.654 1 96.01 219 PRO A C 1
ATOM 1697 O O . PRO A 1 219 ? 13.388 -4.013 4.232 1 96.01 219 PRO A O 1
ATOM 1700 N N . TYR A 1 220 ? 11.374 -3.354 3.817 1 95.27 220 TYR A N 1
ATOM 1701 C CA . TYR A 1 220 ? 10.792 -4.423 4.622 1 95.27 220 TYR A CA 1
ATOM 1702 C C . TYR A 1 220 ? 10.004 -5.394 3.751 1 95.27 220 TYR A C 1
ATOM 1704 O O . TYR A 1 220 ? 9.666 -5.079 2.607 1 95.27 220 TYR A O 1
ATOM 1712 N N . ARG A 1 221 ? 9.75 -6.553 4.29 1 95.87 221 ARG A N 1
ATOM 1713 C CA . ARG A 1 221 ? 9.002 -7.579 3.571 1 95.87 221 ARG A CA 1
ATOM 1714 C C . ARG A 1 221 ? 7.52 -7.527 3.927 1 95.87 221 ARG A C 1
ATOM 1716 O O . ARG A 1 221 ? 7.162 -7.337 5.091 1 95.87 221 ARG A O 1
ATOM 1723 N N . GLU A 1 222 ? 6.678 -7.622 2.962 1 97.03 222 GLU A N 1
ATOM 1724 C CA . GLU A 1 222 ? 5.23 -7.748 3.1 1 97.03 222 GLU A CA 1
ATOM 1725 C C . GLU A 1 222 ? 4.657 -8.706 2.059 1 97.03 222 GLU A C 1
ATOM 1727 O O . GLU A 1 222 ? 4.997 -8.622 0.877 1 97.03 222 GLU A O 1
ATOM 1732 N N . ARG A 1 223 ? 3.973 -9.695 2.446 1 98.14 223 ARG A N 1
ATOM 1733 C CA . ARG A 1 223 ? 3.209 -10.632 1.629 1 98.14 223 ARG A CA 1
ATOM 1734 C C . ARG A 1 223 ? 1.78 -10.768 2.143 1 98.14 223 ARG A C 1
ATOM 1736 O O . ARG A 1 223 ? 1.466 -11.704 2.881 1 98.14 223 ARG A O 1
ATOM 1743 N N . ARG A 1 224 ? 0.926 -9.886 1.673 1 98.34 224 ARG A N 1
ATOM 1744 C CA . ARG A 1 224 ? -0.388 -9.775 2.298 1 98.34 224 ARG A CA 1
ATOM 1745 C C . ARG A 1 224 ? -1.485 -9.645 1.247 1 98.34 224 ARG A C 1
ATOM 1747 O O . ARG A 1 224 ? -1.339 -8.898 0.278 1 98.34 224 ARG A O 1
ATOM 1754 N N . LEU A 1 225 ? -2.524 -10.393 1.392 1 98.88 225 LEU A N 1
ATOM 1755 C CA . LEU A 1 225 ? -3.757 -10.304 0.617 1 98.88 225 LEU A CA 1
ATOM 1756 C C . LEU A 1 225 ? -4.935 -9.93 1.51 1 98.88 225 LEU A C 1
ATOM 1758 O O . LEU A 1 225 ? -5.242 -10.641 2.47 1 98.88 225 LEU A O 1
ATOM 1762 N N . THR A 1 226 ? -5.57 -8.838 1.226 1 98.86 226 THR A N 1
ATOM 1763 C CA . THR A 1 226 ? -6.706 -8.345 1.997 1 98.86 226 THR A CA 1
ATOM 1764 C C . THR A 1 226 ? -7.982 -8.378 1.16 1 98.86 226 THR A C 1
ATOM 1766 O O . THR A 1 226 ? -7.987 -7.937 0.009 1 98.86 226 THR A O 1
ATOM 1769 N N . VAL A 1 227 ? -8.985 -8.901 1.706 1 98.78 227 VAL A N 1
ATOM 1770 C CA . VAL A 1 227 ? -10.283 -8.984 1.045 1 98.78 227 VAL A CA 1
ATOM 1771 C C . VAL A 1 227 ? -11.337 -8.261 1.882 1 98.78 227 VAL A C 1
ATOM 1773 O O . VAL A 1 227 ? -11.534 -8.583 3.056 1 98.78 227 VAL A O 1
ATOM 1776 N N . VAL A 1 228 ? -12.015 -7.31 1.264 1 98.02 228 VAL A N 1
ATOM 1777 C CA . VAL A 1 228 ? -13.037 -6.519 1.941 1 98.02 228 VAL A CA 1
ATOM 1778 C C . VAL A 1 228 ? -14.422 -6.932 1.448 1 98.02 228 VAL A C 1
ATOM 1780 O O . VAL A 1 228 ? -14.748 -6.754 0.272 1 98.02 228 VAL A O 1
ATOM 1783 N N . GLY A 1 229 ? -15.181 -7.462 2.33 1 96.88 229 GLY A N 1
ATOM 1784 C CA . GLY A 1 229 ? -16.553 -7.836 2.025 1 96.88 229 GLY A CA 1
ATOM 1785 C C . GLY A 1 229 ? -17.578 -7.015 2.784 1 96.88 229 GLY A C 1
ATOM 1786 O O . GLY A 1 229 ? -17.221 -6.205 3.642 1 96.88 229 GLY A O 1
ATOM 1787 N N . THR A 1 230 ? -18.873 -7.225 2.517 1 94.98 230 THR A N 1
ATOM 1788 C CA . THR A 1 230 ? -19.954 -6.443 3.105 1 94.98 230 THR A CA 1
ATOM 1789 C C . THR A 1 230 ? -20.217 -6.88 4.544 1 94.98 230 THR A C 1
ATOM 1791 O O . THR A 1 230 ? -20.827 -6.142 5.32 1 94.98 230 THR A O 1
ATOM 1794 N N . LYS A 1 231 ? -19.736 -8.103 4.912 1 95.56 231 LYS A N 1
ATOM 1795 C CA . LYS A 1 231 ? -20.028 -8.614 6.249 1 95.56 231 LYS A CA 1
ATOM 1796 C C . LYS A 1 231 ? -18.764 -8.676 7.102 1 95.56 231 LYS A C 1
ATOM 1798 O O . LYS A 1 231 ? -18.829 -8.556 8.327 1 95.56 231 LYS A O 1
ATOM 1803 N N . ALA A 1 232 ? -17.673 -8.878 6.451 1 97.28 232 ALA A N 1
ATOM 1804 C CA . ALA A 1 232 ? -16.402 -9.022 7.155 1 97.28 232 ALA A CA 1
ATOM 1805 C C . ALA A 1 232 ? -15.224 -8.767 6.219 1 97.28 232 ALA A C 1
ATOM 1807 O O . ALA A 1 232 ? -15.399 -8.673 5.002 1 97.28 232 ALA A O 1
ATOM 1808 N N . MET A 1 233 ? -14.119 -8.584 6.781 1 98.19 233 MET A N 1
ATOM 1809 C CA . MET A 1 233 ? -12.854 -8.455 6.062 1 98.19 233 MET A CA 1
ATOM 1810 C C . MET A 1 233 ? -11.875 -9.546 6.484 1 98.19 233 MET A C 1
ATOM 1812 O O . MET A 1 233 ? -11.895 -9.994 7.632 1 98.19 233 MET A O 1
ATOM 1816 N N . ALA A 1 234 ? -11.058 -9.927 5.562 1 98.7 234 ALA A N 1
ATOM 1817 C CA . ALA A 1 234 ? -10.084 -10.97 5.873 1 98.7 234 ALA A CA 1
ATOM 1818 C C . ALA A 1 234 ? -8.697 -10.598 5.356 1 98.7 234 ALA A C 1
ATOM 1820 O O . ALA A 1 234 ? -8.57 -9.939 4.322 1 98.7 234 ALA A O 1
ATOM 1821 N N . VAL A 1 235 ? -7.698 -11.029 6.107 1 98.78 235 VAL A N 1
ATOM 1822 C CA . VAL A 1 235 ? -6.313 -10.756 5.741 1 98.78 235 VAL A CA 1
ATOM 1823 C C . VAL A 1 235 ? -5.5 -12.048 5.792 1 98.78 235 VAL A C 1
ATOM 1825 O O . VAL A 1 235 ? -5.377 -12.669 6.851 1 98.78 235 VAL A O 1
ATOM 1828 N N . PHE A 1 236 ? -5.01 -12.445 4.64 1 98.77 236 PHE A N 1
ATOM 1829 C CA . PHE A 1 236 ? -3.983 -13.476 4.554 1 98.77 236 PHE A CA 1
ATOM 1830 C C . PHE A 1 236 ? -2.591 -12.856 4.574 1 98.77 236 PHE A C 1
ATOM 1832 O O . PHE A 1 236 ? -2.201 -12.163 3.632 1 98.77 236 PHE A O 1
ATOM 1839 N N . ASP A 1 237 ? -1.837 -13.103 5.637 1 98.28 237 ASP A N 1
ATOM 1840 C CA . ASP A 1 237 ? -0.484 -12.58 5.803 1 98.28 237 ASP A CA 1
ATOM 1841 C C . ASP A 1 237 ? 0.54 -13.712 5.849 1 98.28 237 ASP A C 1
ATOM 1843 O O . ASP A 1 237 ? 0.714 -14.357 6.885 1 98.28 237 ASP A O 1
ATOM 1847 N N . ASP A 1 238 ? 1.311 -13.811 4.82 1 97.05 238 ASP A N 1
ATOM 1848 C CA . ASP A 1 238 ? 2.165 -14.982 4.642 1 97.05 238 ASP A CA 1
ATOM 1849 C C . ASP A 1 238 ? 3.434 -14.868 5.484 1 97.05 238 ASP A C 1
ATOM 1851 O O . ASP A 1 238 ? 4.162 -15.848 5.654 1 97.05 238 ASP A O 1
ATOM 1855 N N . VAL A 1 239 ? 3.756 -13.697 6.01 1 96.44 239 VAL A N 1
ATOM 1856 C CA . VAL A 1 239 ? 4.979 -13.54 6.79 1 96.44 239 VAL A CA 1
ATOM 1857 C C . VAL A 1 239 ? 4.693 -13.825 8.263 1 96.44 239 VAL A C 1
ATOM 1859 O O . VAL A 1 239 ? 5.618 -13.951 9.068 1 96.44 239 VAL A O 1
ATOM 1862 N N . GLU A 1 240 ? 3.445 -13.979 8.615 1 96.67 240 GLU A N 1
ATOM 1863 C CA . GLU A 1 240 ? 3.075 -14.277 9.995 1 96.67 240 GLU A CA 1
ATOM 1864 C C . GLU A 1 240 ? 3.22 -15.766 10.297 1 96.67 240 GLU A C 1
ATOM 1866 O O . GLU A 1 240 ? 3.206 -16.594 9.383 1 96.67 240 GLU A O 1
ATOM 1871 N N . PRO A 1 241 ? 3.34 -16.06 11.586 1 95.13 241 PRO A N 1
ATOM 1872 C CA . PRO A 1 241 ? 3.295 -17.479 11.945 1 95.13 241 PRO A CA 1
ATOM 1873 C C . PRO A 1 241 ? 1.966 -18.138 11.582 1 95.13 241 PRO A C 1
ATOM 1875 O O . PRO A 1 241 ? 0.976 -17.444 11.337 1 95.13 241 PRO A O 1
ATOM 1878 N N . TRP A 1 242 ? 1.973 -19.418 11.519 1 93.72 242 TRP A N 1
ATOM 1879 C CA . TRP A 1 242 ? 0.849 -20.191 11.001 1 93.72 242 TRP A CA 1
ATOM 1880 C C . TRP A 1 242 ? -0.437 -19.849 11.745 1 93.72 242 TRP A C 1
ATOM 1882 O O . TRP A 1 242 ? -1.509 -19.77 11.141 1 93.72 242 TRP A O 1
ATOM 1892 N N . GLU A 1 243 ? -0.304 -19.57 13.058 1 94.82 243 GLU A N 1
ATOM 1893 C CA . GLU A 1 243 ? -1.482 -19.33 13.886 1 94.82 243 GLU A CA 1
ATOM 1894 C C . GLU A 1 243 ? -2.087 -17.958 13.603 1 94.82 243 GLU A C 1
ATOM 1896 O O . GLU A 1 243 ? -3.207 -17.667 14.028 1 94.82 243 GLU A O 1
ATOM 1901 N N . ARG A 1 244 ? -1.388 -17.151 12.843 1 96.97 244 ARG A N 1
ATOM 1902 C CA . ARG A 1 244 ? -1.842 -15.786 12.601 1 96.97 244 ARG A CA 1
ATOM 1903 C C . ARG A 1 244 ? -1.871 -15.475 11.108 1 96.97 244 ARG A C 1
ATOM 1905 O O . ARG A 1 244 ? -1.975 -14.312 10.713 1 96.97 244 ARG A O 1
ATOM 1912 N N . LYS A 1 245 ? -1.788 -16.475 10.288 1 97.76 245 LYS A N 1
ATOM 1913 C CA . LYS A 1 245 ? -1.674 -16.268 8.847 1 97.76 245 LYS A CA 1
ATOM 1914 C C . LYS A 1 245 ? -2.986 -15.755 8.26 1 97.76 245 LYS A C 1
ATOM 1916 O O . LYS A 1 245 ? -2.99 -15.096 7.218 1 97.76 245 LYS A O 1
ATOM 1921 N N . LEU A 1 246 ? -4.096 -16.118 8.916 1 98.59 246 LEU A N 1
ATOM 1922 C CA . LEU A 1 246 ? -5.396 -15.705 8.397 1 98.59 246 LEU A CA 1
ATOM 1923 C C . LEU A 1 246 ? -6.236 -15.055 9.49 1 98.59 246 LEU A C 1
ATOM 1925 O O . LEU A 1 246 ? -6.576 -15.701 10.484 1 98.59 246 LEU A O 1
ATOM 1929 N N . ALA A 1 247 ? -6.528 -13.815 9.318 1 98.69 247 ALA A N 1
ATOM 1930 C CA . ALA A 1 247 ? -7.336 -13.056 10.27 1 98.69 247 ALA A CA 1
ATOM 1931 C C . ALA A 1 247 ? -8.652 -12.611 9.639 1 98.69 247 ALA A C 1
ATOM 1933 O O . ALA A 1 247 ? -8.685 -12.209 8.473 1 98.69 247 ALA A O 1
ATOM 1934 N N . VAL A 1 248 ? -9.705 -12.698 10.378 1 98.52 248 VAL A N 1
ATOM 1935 C CA . VAL A 1 248 ? -11.012 -12.201 9.96 1 98.52 248 VAL A CA 1
ATOM 1936 C C . VAL A 1 248 ? -11.46 -11.078 10.893 1 98.52 248 VAL A C 1
ATOM 1938 O O . VAL A 1 248 ? -11.402 -11.219 12.117 1 98.52 248 VAL A O 1
ATOM 1941 N N . TYR A 1 249 ? -11.796 -10.002 10.274 1 97.85 249 TYR A N 1
ATOM 1942 C CA . TYR A 1 249 ? -12.294 -8.834 10.992 1 97.85 249 TYR A CA 1
ATOM 1943 C C . TYR A 1 249 ? -13.786 -8.639 10.748 1 97.85 249 TYR A C 1
ATOM 1945 O O . TYR A 1 249 ? -14.206 -8.359 9.623 1 97.85 249 TYR A O 1
ATOM 1953 N N . ARG A 1 250 ? -14.505 -8.719 11.779 1 95.3 250 ARG A N 1
ATOM 1954 C CA . ARG A 1 250 ? -15.949 -8.553 11.651 1 95.3 250 ARG A CA 1
ATOM 1955 C C . ARG A 1 250 ? -16.379 -7.152 12.073 1 95.3 250 ARG A C 1
ATOM 1957 O O . ARG A 1 250 ? -17.199 -6.995 12.98 1 95.3 250 ARG A O 1
ATOM 1964 N N . HIS A 1 251 ? -15.864 -6.22 11.372 1 89.93 251 HIS A N 1
ATOM 1965 C CA . HIS A 1 251 ? -16.246 -4.826 11.571 1 89.93 251 HIS A CA 1
ATOM 1966 C C . HIS A 1 251 ? -17.662 -4.567 11.069 1 89.93 251 HIS A C 1
ATOM 1968 O O . HIS A 1 251 ? -18.194 -5.34 10.269 1 89.93 251 HIS A O 1
ATOM 1974 N N . ALA A 1 252 ? -18.262 -3.55 11.59 1 88.42 252 ALA A N 1
ATOM 1975 C CA . ALA A 1 252 ? -19.58 -3.145 11.108 1 88.42 252 ALA A CA 1
ATOM 1976 C C . ALA A 1 252 ? -19.609 -1.657 10.774 1 88.42 252 ALA A C 1
ATOM 1978 O O . ALA A 1 252 ? -19.022 -0.842 11.489 1 88.42 252 ALA A O 1
ATOM 1979 N N . VAL A 1 253 ? -20.134 -1.351 9.631 1 88.06 253 VAL A N 1
ATOM 1980 C CA . VAL A 1 253 ? -20.373 0.026 9.209 1 88.06 253 VAL A CA 1
ATOM 1981 C C . VAL A 1 253 ? -21.827 0.188 8.773 1 88.06 253 VAL A C 1
ATOM 1983 O O . VAL A 1 253 ? -22.334 -0.602 7.973 1 88.06 253 VAL A O 1
ATOM 1986 N N . TRP A 1 254 ? -22.509 1.136 9.3 1 85.03 254 TRP A N 1
ATOM 1987 C CA . TRP A 1 254 ? -23.912 1.325 8.949 1 85.03 254 TRP A CA 1
ATOM 1988 C C . TRP A 1 254 ? -24.303 2.796 9.043 1 85.03 254 TRP A C 1
ATOM 1990 O O . TRP A 1 254 ? -23.521 3.624 9.516 1 85.03 254 TRP A O 1
ATOM 2000 N N . GLN A 1 255 ? -25.414 3.106 8.441 1 85.53 255 GLN A N 1
ATOM 2001 C CA . GLN A 1 255 ? -25.932 4.467 8.539 1 85.53 255 GLN A CA 1
ATOM 2002 C C . GLN A 1 255 ? -26.933 4.593 9.684 1 85.53 255 GLN A C 1
ATOM 2004 O O . GLN A 1 255 ? -27.827 3.757 9.83 1 85.53 255 GLN A O 1
ATOM 2009 N N . ASP A 1 256 ? -26.652 5.492 10.566 1 81.21 256 ASP A N 1
ATOM 2010 C CA . ASP A 1 256 ? -27.561 5.851 11.65 1 81.21 256 ASP A CA 1
ATOM 2011 C C . ASP A 1 256 ? -27.984 7.315 11.548 1 81.21 256 ASP A C 1
ATOM 2013 O O . ASP A 1 256 ? -27.203 8.216 11.86 1 81.21 256 ASP A O 1
ATOM 2017 N N . SER A 1 257 ? -29.252 7.558 11.225 1 81.47 257 SER A N 1
ATOM 2018 C CA . SER A 1 257 ? -29.82 8.896 11.1 1 81.47 257 SER A CA 1
ATOM 2019 C C . SER A 1 257 ? -29.003 9.758 10.143 1 81.47 257 SER A C 1
ATOM 2021 O O . SER A 1 257 ? -28.644 10.89 10.472 1 81.47 257 SER A O 1
ATOM 2023 N N . GLY A 1 258 ? -28.542 9.173 9.107 1 76.89 258 GLY A N 1
ATOM 2024 C CA . GLY A 1 258 ? -27.874 9.912 8.048 1 76.89 258 GLY A CA 1
ATOM 2025 C C . GLY A 1 258 ? -26.373 10.008 8.243 1 76.89 258 GLY A C 1
ATOM 2026 O O . GLY A 1 258 ? -25.667 10.572 7.403 1 76.89 258 GLY A O 1
ATOM 2027 N N . GLN A 1 259 ? -25.912 9.514 9.39 1 80.21 259 GLN A N 1
ATOM 2028 C CA . GLN A 1 259 ? -24.478 9.535 9.658 1 80.21 259 GLN A CA 1
ATOM 2029 C C . GLN A 1 259 ? -23.899 8.123 9.672 1 80.21 259 GLN A C 1
ATOM 2031 O O . GLN A 1 259 ? -24.589 7.168 10.034 1 80.21 259 GLN A O 1
ATOM 2036 N N . TRP A 1 260 ? -22.709 8.055 9.266 1 84.65 260 TRP A N 1
ATOM 2037 C CA . TRP A 1 260 ? -22.059 6.749 9.284 1 84.65 260 TRP A CA 1
ATOM 2038 C C . TRP A 1 260 ? -21.559 6.408 10.684 1 84.65 260 TRP A C 1
ATOM 2040 O O . TRP A 1 260 ? -21.016 7.268 11.382 1 84.65 260 TRP A O 1
ATOM 2050 N N . ALA A 1 261 ? -21.936 5.292 11.087 1 86.03 261 ALA A N 1
ATOM 2051 C CA . ALA A 1 261 ? -21.418 4.716 12.325 1 86.03 261 ALA A CA 1
ATOM 2052 C C . ALA A 1 261 ? -20.641 3.432 12.051 1 86.03 261 ALA A C 1
ATOM 2054 O O . ALA A 1 261 ? -20.789 2.825 10.987 1 86.03 261 ALA A O 1
ATOM 2055 N N . PHE A 1 262 ? -19.659 3.117 12.933 1 88.41 262 PHE A N 1
ATOM 2056 C CA . PHE A 1 262 ? -18.907 1.889 12.704 1 88.41 262 PHE A CA 1
ATOM 2057 C C . PHE A 1 262 ? -18.436 1.288 14.023 1 88.41 262 PHE A C 1
ATOM 2059 O O . PHE A 1 262 ? -18.363 1.984 15.037 1 88.41 262 PHE A O 1
ATOM 2066 N N . THR A 1 263 ? -18.266 0.048 14.083 1 90.9 263 THR A N 1
ATOM 2067 C CA . THR A 1 263 ? -17.618 -0.669 15.175 1 90.9 263 THR A CA 1
ATOM 2068 C C . THR A 1 263 ? -16.39 -1.424 14.673 1 90.9 263 THR A C 1
ATOM 2070 O O . THR A 1 263 ? -16.443 -2.085 13.634 1 90.9 263 THR A O 1
ATOM 2073 N N . ALA A 1 264 ? -15.346 -1.217 15.428 1 90.94 264 ALA A N 1
ATOM 2074 C CA . ALA A 1 264 ? -14.115 -1.946 15.133 1 90.94 264 ALA A CA 1
ATOM 2075 C C . ALA A 1 264 ? -13.956 -3.15 16.058 1 90.94 264 ALA A C 1
ATOM 2077 O O . ALA A 1 264 ? -14.186 -3.047 17.265 1 90.94 264 ALA A O 1
ATOM 2078 N N . ASN A 1 265 ? -13.609 -4.267 15.498 1 92.45 265 ASN A N 1
ATOM 2079 C CA . ASN A 1 265 ? -13.397 -5.497 16.253 1 92.45 265 ASN A CA 1
ATOM 2080 C C . ASN A 1 265 ? -11.965 -6.003 16.108 1 92.45 265 ASN A C 1
ATOM 2082 O O . ASN A 1 265 ? -11.305 -5.734 15.103 1 92.45 265 ASN A O 1
ATOM 2086 N N . GLU A 1 266 ? -11.515 -6.667 17.147 1 94.38 266 GLU A N 1
ATOM 2087 C CA . GLU A 1 266 ? -10.242 -7.374 17.041 1 94.38 266 GLU A CA 1
ATOM 2088 C C . GLU A 1 266 ? -10.337 -8.536 16.057 1 94.38 266 GLU A C 1
ATOM 2090 O O . GLU A 1 266 ? -11.413 -9.104 15.861 1 94.38 266 GLU A O 1
ATOM 2095 N N . PRO A 1 267 ? -9.192 -8.841 15.508 1 96.61 267 PRO A N 1
ATOM 2096 C CA . PRO A 1 267 ? -9.237 -9.953 14.556 1 96.61 267 PRO A CA 1
ATOM 2097 C C . PRO A 1 267 ? -9.462 -11.302 15.235 1 96.61 267 PRO A C 1
ATOM 2099 O O . PRO A 1 267 ? -8.988 -11.522 16.353 1 96.61 267 PRO A O 1
ATOM 2102 N N . SER A 1 268 ? -10.205 -12.109 14.587 1 97.62 268 SER A N 1
ATOM 2103 C CA . SER A 1 268 ? -10.257 -13.536 14.89 1 97.62 268 SER A CA 1
ATOM 2104 C C . SER A 1 268 ? -9.355 -14.333 13.954 1 97.62 268 SER A C 1
ATOM 2106 O O . SER A 1 268 ? -9.529 -14.295 12.734 1 97.62 268 SER A O 1
ATOM 2108 N N . TYR A 1 269 ? -8.424 -14.987 14.551 1 98.11 269 TYR A N 1
ATOM 2109 C CA . TYR A 1 269 ? -7.524 -15.792 13.733 1 98.11 269 TYR A CA 1
ATOM 2110 C C . TYR A 1 269 ? -8.123 -17.165 13.451 1 98.11 269 TYR A C 1
ATOM 2112 O O . TYR A 1 269 ? -8.559 -17.859 14.372 1 98.11 269 TYR A O 1
ATOM 2120 N N . VAL A 1 270 ? -8.084 -17.473 12.165 1 97.6 270 VAL A N 1
ATOM 2121 C CA . VAL A 1 270 ? -8.657 -18.74 11.721 1 97.6 270 VAL A CA 1
ATOM 2122 C C . VAL A 1 270 ? -7.566 -19.807 11.659 1 97.6 270 VAL A C 1
ATOM 2124 O O . VAL A 1 270 ? -6.492 -19.574 11.1 1 97.6 270 VAL A O 1
ATOM 2127 N N . ALA A 1 271 ? -7.848 -20.92 12.189 1 95.52 271 ALA A N 1
ATOM 2128 C CA . ALA A 1 271 ? -6.897 -22.028 12.15 1 95.52 271 ALA A CA 1
ATOM 2129 C C . ALA A 1 271 ? -6.67 -22.505 10.718 1 95.52 271 ALA A C 1
ATOM 2131 O O . ALA A 1 271 ? -7.627 -22.745 9.978 1 95.52 271 ALA A O 1
ATOM 2132 N N . VAL A 1 272 ? -5.468 -22.559 10.364 1 94.27 272 VAL A N 1
ATOM 2133 C CA . VAL A 1 272 ? -5.068 -23.007 9.034 1 94.27 272 VAL A CA 1
ATOM 2134 C C . VAL A 1 272 ? -4.222 -24.273 9.148 1 94.27 272 VAL A C 1
ATOM 2136 O O . VAL A 1 272 ? -3.346 -24.366 10.01 1 94.27 272 VAL A O 1
ATOM 2139 N N . GLY A 1 273 ? -4.619 -25.276 8.421 1 89.43 273 GLY A N 1
ATOM 2140 C CA . GLY A 1 273 ? -3.82 -26.491 8.429 1 89.43 273 GLY A CA 1
ATOM 2141 C C . GLY A 1 273 ? -2.387 -26.265 7.985 1 89.43 273 GLY A C 1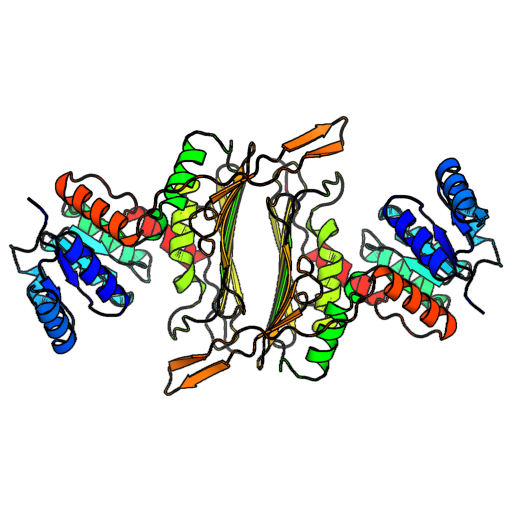
ATOM 2142 O O . GLY A 1 273 ? -2.125 -25.432 7.115 1 89.43 273 GLY A O 1
ATOM 2143 N N . GLU A 1 274 ? -1.546 -26.992 8.672 1 87.32 274 GLU A N 1
ATOM 2144 C CA . GLU A 1 274 ? -0.16 -26.893 8.225 1 87.32 274 GLU A CA 1
ATOM 2145 C C . GLU A 1 274 ? 0.081 -27.74 6.979 1 87.32 274 GLU A C 1
ATOM 2147 O O . GLU A 1 274 ? -0.601 -28.744 6.763 1 87.32 274 GLU A O 1
ATOM 2152 N N . GLY A 1 275 ? 0.915 -27.275 6.083 1 89.5 275 GLY A N 1
ATOM 2153 C CA . GLY A 1 275 ? 1.268 -27.947 4.842 1 89.5 275 GLY A CA 1
ATOM 2154 C C . GLY A 1 275 ? 1.991 -27.045 3.86 1 89.5 275 GLY A C 1
ATOM 2155 O O . GLY A 1 275 ? 1.624 -25.88 3.693 1 89.5 275 GLY A O 1
ATOM 2156 N N . MET A 1 276 ? 2.907 -27.68 3.242 1 93.91 276 MET A N 1
ATOM 2157 C CA . MET A 1 276 ? 3.675 -26.891 2.284 1 93.91 276 MET A CA 1
ATOM 2158 C C . MET A 1 276 ? 2.9 -26.709 0.983 1 93.91 276 MET A C 1
ATOM 2160 O O . MET A 1 276 ? 2.432 -27.684 0.392 1 93.91 276 MET A O 1
ATOM 2164 N N . PRO A 1 277 ? 2.763 -25.531 0.563 1 97.3 277 PRO A N 1
ATOM 2165 C CA . PRO A 1 277 ? 1.988 -25.246 -0.647 1 97.3 277 PRO A CA 1
ATOM 2166 C C . PRO A 1 277 ? 2.453 -26.06 -1.852 1 97.3 277 PRO A C 1
ATOM 2168 O O . PRO A 1 277 ? 1.627 -26.589 -2.601 1 97.3 277 PRO A O 1
ATOM 2171 N N . LEU A 1 278 ? 3.719 -26.258 -1.981 1 98.22 278 LEU A N 1
ATOM 2172 C CA . LEU A 1 278 ? 4.231 -26.987 -3.136 1 98.22 278 LEU A CA 1
ATOM 2173 C C . LEU A 1 278 ? 3.827 -28.457 -3.073 1 98.22 278 LEU A C 1
ATOM 2175 O O . LEU A 1 278 ? 3.493 -29.057 -4.097 1 98.22 278 LEU A O 1
ATOM 2179 N N . THR A 1 279 ? 3.864 -29.048 -1.908 1 98.47 279 THR A N 1
ATOM 2180 C CA . THR A 1 279 ? 3.425 -30.428 -1.735 1 98.47 279 THR A CA 1
ATOM 2181 C C . THR A 1 279 ? 1.965 -30.587 -2.152 1 98.47 279 THR A C 1
ATOM 2183 O O . THR A 1 279 ? 1.619 -31.522 -2.876 1 98.47 279 THR A O 1
ATOM 2186 N N . ARG A 1 280 ? 1.199 -29.665 -1.727 1 98.12 280 ARG A N 1
ATOM 2187 C CA . ARG A 1 280 ? -0.226 -29.708 -2.037 1 98.12 280 ARG A CA 1
ATOM 2188 C C . ARG A 1 280 ? -0.47 -29.486 -3.526 1 98.12 280 ARG A C 1
ATOM 2190 O O . ARG A 1 280 ? -1.348 -30.118 -4.118 1 98.12 280 ARG A O 1
ATOM 2197 N N . GLU A 1 281 ? 0.263 -28.606 -4.102 1 98.63 281 GLU A N 1
ATOM 2198 C CA . GLU A 1 281 ? 0.161 -28.348 -5.535 1 98.63 281 GLU A CA 1
ATOM 2199 C C . GLU A 1 281 ? 0.5 -29.595 -6.347 1 98.63 281 GLU A C 1
ATOM 2201 O O . GLU A 1 281 ? -0.252 -29.983 -7.243 1 98.63 281 GLU A O 1
ATOM 2206 N N . LEU A 1 282 ? 1.552 -30.256 -5.999 1 98.72 282 LEU A N 1
ATOM 2207 C CA . LEU A 1 282 ? 1.997 -31.43 -6.742 1 98.72 282 LEU A CA 1
ATOM 2208 C C . LEU A 1 282 ? 1.066 -32.613 -6.499 1 98.72 282 LEU A C 1
ATOM 2210 O O . LEU A 1 282 ? 0.831 -33.419 -7.402 1 98.72 282 LEU A O 1
ATOM 2214 N N . ALA A 1 283 ? 0.566 -32.726 -5.295 1 98.41 283 ALA A N 1
ATOM 2215 C CA . ALA A 1 283 ? -0.439 -33.751 -5.025 1 98.41 283 ALA A CA 1
ATOM 2216 C C . ALA A 1 283 ? -1.687 -33.533 -5.877 1 98.41 283 ALA A C 1
ATOM 2218 O O . ALA A 1 283 ? -2.258 -34.489 -6.408 1 98.41 283 ALA A O 1
ATOM 2219 N N . HIS A 1 284 ? -2.087 -32.326 -5.96 1 98.6 284 HIS A N 1
ATOM 2220 C CA . HIS A 1 284 ? -3.232 -31.994 -6.801 1 98.6 284 HIS A CA 1
ATOM 2221 C C . HIS A 1 284 ? -2.96 -32.337 -8.262 1 98.6 284 HIS A C 1
ATOM 2223 O O . HIS A 1 284 ? -3.829 -32.879 -8.949 1 98.6 284 HIS A O 1
ATOM 2229 N N . PHE A 1 285 ? -1.792 -32.025 -8.707 1 98.79 285 PHE A N 1
ATOM 2230 C CA . PHE A 1 285 ? -1.404 -32.36 -10.072 1 98.79 285 PHE A CA 1
ATOM 2231 C C . PHE A 1 285 ? -1.521 -33.859 -10.316 1 98.79 285 PHE A C 1
ATOM 2233 O O . PHE A 1 285 ? -2.103 -34.288 -11.314 1 98.79 285 PHE A O 1
ATOM 2240 N N . MET A 1 286 ? -1.028 -34.653 -9.421 1 98.74 286 MET A N 1
ATOM 2241 C CA . MET A 1 286 ? -1.095 -36.108 -9.522 1 98.74 286 MET A CA 1
ATOM 2242 C C . MET A 1 286 ? -2.543 -36.586 -9.554 1 98.74 286 MET A C 1
ATOM 2244 O O . MET A 1 286 ? -2.888 -37.484 -10.323 1 98.74 286 MET A O 1
ATOM 2248 N N . GLN A 1 287 ? -3.289 -35.971 -8.735 1 98.6 287 GLN A N 1
ATOM 2249 C CA . GLN A 1 287 ? -4.707 -36.313 -8.719 1 98.6 287 GLN A CA 1
ATOM 2250 C C . GLN A 1 287 ? -5.361 -36.011 -10.064 1 98.6 287 GLN A C 1
ATOM 2252 O O . GLN A 1 287 ? -6.175 -36.795 -10.555 1 98.6 287 GLN A O 1
ATOM 2257 N N . CYS A 1 288 ? -5.024 -34.897 -10.659 1 98.7 288 CYS A N 1
ATOM 2258 C CA . CYS A 1 288 ? -5.58 -34.515 -11.952 1 98.7 288 CYS A CA 1
ATOM 2259 C C . CYS A 1 288 ? -5.161 -35.499 -13.038 1 98.7 288 CYS A C 1
ATOM 2261 O O . CYS A 1 288 ? -5.947 -35.814 -13.934 1 98.7 288 CYS A O 1
ATOM 2263 N N . ILE A 1 289 ? -3.944 -35.938 -12.964 1 98.42 289 ILE A N 1
ATOM 2264 C CA . ILE A 1 289 ? -3.456 -36.919 -13.927 1 98.42 289 ILE A CA 1
ATOM 2265 C C . ILE A 1 289 ? -4.281 -38.2 -13.821 1 98.42 289 ILE A C 1
ATOM 2267 O O . ILE A 1 289 ? -4.674 -38.779 -14.837 1 98.42 289 ILE A O 1
ATOM 2271 N N . GLU A 1 290 ? -4.534 -38.575 -12.634 1 97.78 290 GLU A N 1
ATOM 2272 C CA . GLU A 1 290 ? -5.244 -39.822 -12.368 1 97.78 290 GLU A CA 1
ATOM 2273 C C . GLU A 1 290 ? -6.716 -39.712 -12.754 1 97.78 290 GLU A C 1
ATOM 2275 O O . GLU A 1 290 ? -7.27 -40.621 -13.377 1 97.78 290 GLU A O 1
ATOM 2280 N N . THR A 1 291 ? -7.369 -38.595 -12.465 1 97.99 291 THR A N 1
ATOM 2281 C CA . THR A 1 291 ? -8.817 -38.478 -12.594 1 97.99 291 THR A CA 1
ATOM 2282 C C . THR A 1 291 ? -9.189 -37.764 -13.89 1 97.99 291 THR A C 1
ATOM 2284 O O . THR A 1 291 ? -10.351 -37.781 -14.303 1 97.99 291 THR A O 1
ATOM 2287 N N . ARG A 1 292 ? -8.233 -37.115 -14.47 1 98.16 292 ARG A N 1
ATOM 2288 C CA . ARG A 1 292 ? -8.423 -36.3 -15.666 1 98.16 292 ARG A CA 1
ATOM 2289 C C . ARG A 1 292 ? -9.295 -35.085 -15.367 1 98.16 292 ARG A C 1
ATOM 2291 O O . ARG A 1 292 ? -9.88 -34.495 -16.278 1 98.16 292 ARG A O 1
ATOM 2298 N N . ALA A 1 293 ? -9.347 -34.751 -14.089 1 97.92 293 ALA A N 1
ATOM 2299 C CA . ALA A 1 293 ? -10.065 -33.543 -13.689 1 97.92 293 ALA A CA 1
ATOM 2300 C C . ALA A 1 293 ? -9.295 -32.289 -14.093 1 97.92 293 ALA A C 1
ATOM 2302 O O . ALA A 1 293 ? -8.063 -32.301 -14.154 1 97.92 293 ALA A O 1
ATOM 2303 N N . GLU A 1 294 ? -9.998 -31.208 -14.4 1 97.71 294 GLU A N 1
ATOM 2304 C CA . GLU A 1 294 ? -9.369 -29.926 -14.704 1 97.71 294 GLU A CA 1
ATOM 2305 C C . GLU A 1 294 ? -8.63 -29.371 -13.489 1 97.71 294 GLU A C 1
ATOM 2307 O O . GLU A 1 294 ? -9.182 -29.327 -12.388 1 97.71 294 GLU A O 1
ATOM 2312 N N . PRO A 1 295 ? -7.4 -29.027 -13.695 1 98.61 295 PRO A N 1
ATOM 2313 C CA . PRO A 1 295 ? -6.652 -28.486 -12.559 1 98.61 295 PRO A CA 1
ATOM 2314 C C . PRO A 1 295 ? -7.253 -27.19 -12.019 1 98.61 295 PRO A C 1
ATOM 2316 O O . PRO A 1 295 ? -7.811 -26.399 -12.783 1 98.61 295 PRO A O 1
ATOM 2319 N N . ARG A 1 296 ? -7.002 -26.914 -10.724 1 97.71 296 ARG A N 1
ATOM 2320 C CA . ARG A 1 296 ? -7.417 -25.678 -10.069 1 97.71 296 ARG A CA 1
ATOM 2321 C C . ARG A 1 296 ? -6.755 -24.466 -10.716 1 97.71 296 ARG A C 1
ATOM 2323 O O . ARG A 1 296 ? -7.383 -23.416 -10.866 1 97.71 296 ARG A O 1
ATOM 2330 N N . THR A 1 297 ? -5.521 -24.634 -11.051 1 98.44 297 THR A N 1
ATOM 2331 C CA . THR A 1 297 ? -4.773 -23.631 -11.801 1 98.44 297 THR A CA 1
ATOM 2332 C C . THR A 1 297 ? -4.506 -24.109 -13.226 1 98.44 297 THR A C 1
ATOM 2334 O O . THR A 1 297 ? -3.414 -24.595 -13.528 1 98.44 297 THR A O 1
ATOM 2337 N N . ASP A 1 298 ? -5.44 -23.828 -14.102 1 98.06 298 ASP A N 1
ATOM 2338 C CA . ASP A 1 298 ? -5.394 -24.378 -15.453 1 98.06 298 ASP A CA 1
ATOM 2339 C C . ASP A 1 298 ? -4.756 -23.389 -16.427 1 98.06 298 ASP A C 1
ATOM 2341 O O . ASP A 1 298 ? -4.349 -22.295 -16.031 1 98.06 298 ASP A O 1
ATOM 2345 N N . GLY A 1 299 ? -4.663 -23.827 -17.633 1 97.8 299 GLY A N 1
ATOM 2346 C CA . GLY A 1 299 ? -4.033 -23.015 -18.662 1 97.8 299 GLY A CA 1
ATOM 2347 C C . GLY A 1 299 ? -4.798 -21.742 -18.97 1 97.8 299 GLY A C 1
ATOM 2348 O O . GLY A 1 299 ? -4.197 -20.7 -19.241 1 97.8 299 GLY A O 1
ATOM 2349 N N . GLU A 1 300 ? -6.091 -21.769 -18.925 1 97.47 300 GLU A N 1
ATOM 2350 C CA . GLU A 1 300 ? -6.892 -20.585 -19.22 1 97.47 300 GLU A CA 1
ATOM 2351 C C . GLU A 1 300 ? -6.651 -19.485 -18.19 1 97.47 300 GLU A C 1
ATOM 2353 O O . GLU A 1 300 ? -6.592 -18.304 -18.537 1 97.47 300 GLU A O 1
ATOM 2358 N N . GLU A 1 301 ? -6.576 -19.902 -16.995 1 95.84 301 GLU A N 1
ATOM 2359 C CA . GLU A 1 301 ? -6.264 -18.92 -15.961 1 95.84 301 GLU A CA 1
ATOM 2360 C C . GLU A 1 301 ? -4.896 -18.287 -16.195 1 95.84 301 GLU A C 1
ATOM 2362 O O . GLU A 1 301 ? -4.72 -17.084 -15.995 1 95.84 301 GLU A O 1
ATOM 2367 N N . ALA A 1 302 ? -3.962 -19.136 -16.547 1 96.67 302 ALA A N 1
ATOM 2368 C CA . ALA A 1 302 ? -2.623 -18.623 -16.823 1 96.67 302 ALA A CA 1
ATOM 2369 C C . ALA A 1 302 ? -2.657 -17.561 -17.918 1 96.67 302 ALA A C 1
ATOM 2371 O O . ALA A 1 302 ? -1.94 -16.561 -17.845 1 96.67 302 ALA A O 1
ATOM 2372 N N . ILE A 1 303 ? -3.479 -17.759 -18.917 1 98.22 303 ILE A N 1
ATOM 2373 C CA . ILE A 1 303 ? -3.627 -16.805 -20.01 1 98.22 303 ILE A CA 1
ATOM 2374 C C . ILE A 1 303 ? -4.22 -15.501 -19.481 1 98.22 303 ILE A C 1
ATOM 2376 O O . ILE A 1 303 ? -3.77 -14.413 -19.847 1 98.22 303 ILE A O 1
ATOM 2380 N N . ARG A 1 304 ? -5.208 -15.576 -18.631 1 98.16 304 ARG A N 1
ATOM 2381 C CA . ARG A 1 304 ? -5.819 -14.389 -18.042 1 98.16 304 ARG A CA 1
ATOM 2382 C C . ARG A 1 304 ? -4.801 -13.594 -17.232 1 98.16 304 ARG A C 1
ATOM 2384 O O . ARG A 1 304 ? -4.759 -12.364 -17.313 1 98.16 304 ARG A O 1
ATOM 2391 N N . VAL A 1 305 ? -3.963 -14.296 -16.457 1 98.21 305 VAL A N 1
ATOM 2392 C CA . VAL A 1 305 ? -2.915 -13.636 -15.685 1 98.21 305 VAL A CA 1
ATOM 2393 C C . VAL A 1 305 ? -1.971 -12.891 -16.626 1 98.21 305 VAL A C 1
ATOM 2395 O O . VAL A 1 305 ? -1.624 -11.734 -16.378 1 98.21 305 VAL A O 1
ATOM 2398 N N . LEU A 1 306 ? -1.591 -13.517 -17.721 1 97.63 306 LEU A N 1
ATOM 2399 C CA . LEU A 1 306 ? -0.675 -12.912 -18.682 1 97.63 306 LEU A CA 1
ATOM 2400 C C . LEU A 1 306 ? -1.298 -11.678 -19.325 1 97.63 306 LEU A C 1
ATOM 2402 O O . LEU A 1 306 ? -0.61 -10.682 -19.563 1 97.63 306 LEU A O 1
ATOM 2406 N N . ARG A 1 307 ? -2.569 -11.774 -19.637 1 98.26 307 ARG A N 1
ATOM 2407 C CA . ARG A 1 307 ? -3.258 -10.626 -20.217 1 98.26 307 ARG A CA 1
ATOM 2408 C C . ARG A 1 307 ? -3.217 -9.428 -19.273 1 98.26 307 ARG A C 1
ATOM 2410 O O . ARG A 1 307 ? -2.99 -8.297 -19.707 1 98.26 307 ARG A O 1
ATOM 2417 N N . ILE A 1 308 ? -3.424 -9.661 -18.021 1 98.45 308 ILE A N 1
ATOM 2418 C CA . ILE A 1 308 ? -3.397 -8.596 -17.024 1 98.45 308 ILE A CA 1
ATOM 2419 C C . ILE A 1 308 ? -1.984 -8.027 -16.914 1 98.45 308 ILE A C 1
ATOM 2421 O O . ILE A 1 308 ? -1.799 -6.808 -16.891 1 98.45 308 ILE A O 1
ATOM 2425 N N . LEU A 1 309 ? -0.989 -8.92 -16.838 1 97.23 309 LEU A N 1
ATOM 2426 C CA . LEU A 1 309 ? 0.402 -8.484 -16.766 1 97.23 309 LEU A CA 1
ATOM 2427 C C . LEU A 1 309 ? 0.759 -7.605 -17.959 1 97.23 309 LEU A C 1
ATOM 2429 O O . LEU A 1 309 ? 1.386 -6.556 -17.797 1 97.23 309 LEU A O 1
ATOM 2433 N N . THR A 1 310 ? 0.375 -8.081 -19.11 1 96.58 310 THR A N 1
ATOM 2434 C CA . THR A 1 310 ? 0.67 -7.35 -20.338 1 96.58 310 THR A CA 1
ATOM 2435 C C . THR A 1 310 ? -0.004 -5.981 -20.328 1 96.58 310 THR A C 1
ATOM 2437 O O . THR A 1 310 ? 0.633 -4.968 -20.621 1 96.58 310 THR A O 1
ATOM 2440 N N . ALA A 1 311 ? -1.254 -5.951 -19.963 1 97.12 311 ALA A N 1
ATOM 2441 C CA . ALA A 1 311 ? -2.024 -4.71 -19.949 1 97.12 311 ALA A CA 1
ATOM 2442 C C . ALA A 1 311 ? -1.485 -3.742 -18.9 1 97.12 311 ALA A C 1
ATOM 2444 O O . ALA A 1 311 ? -1.56 -2.523 -19.074 1 97.12 311 ALA A O 1
ATOM 2445 N N . GLY A 1 312 ? -0.946 -4.247 -17.81 1 96.55 312 GLY A N 1
ATOM 2446 C CA . GLY A 1 312 ? -0.509 -3.436 -16.685 1 96.55 312 GLY A CA 1
ATOM 2447 C C . GLY A 1 312 ? 0.948 -3.023 -16.779 1 96.55 312 GLY A C 1
ATOM 2448 O O . GLY A 1 312 ? 1.447 -2.29 -15.922 1 96.55 312 GLY A O 1
ATOM 2449 N N . THR A 1 313 ? 1.661 -3.491 -17.768 1 95.26 313 THR A N 1
ATOM 2450 C CA . THR A 1 313 ? 3.085 -3.212 -17.919 1 95.26 313 THR A CA 1
ATOM 2451 C C . THR A 1 313 ? 3.312 -1.754 -18.309 1 95.26 313 THR A C 1
ATOM 2453 O O . THR A 1 313 ? 2.621 -1.225 -19.183 1 95.26 313 THR A O 1
ATOM 2456 N N . VAL A 1 314 ? 4.265 -1.119 -17.574 1 94.18 314 VAL A N 1
ATOM 2457 C CA . VAL A 1 314 ? 4.658 0.257 -17.86 1 94.18 314 VAL A CA 1
ATOM 2458 C C . VAL A 1 314 ? 6.039 0.275 -18.512 1 94.18 314 VAL A C 1
ATOM 2460 O O . VAL A 1 314 ? 6.985 -0.323 -17.993 1 94.18 314 VAL A O 1
ATOM 2463 N N . ILE A 1 315 ? 6.167 0.941 -19.603 1 91.23 315 ILE A N 1
ATOM 2464 C CA . ILE A 1 315 ? 7.437 1.075 -20.307 1 91.23 315 ILE A CA 1
ATOM 2465 C C . ILE A 1 315 ? 8.143 2.353 -19.86 1 91.23 315 ILE A C 1
ATOM 2467 O O . ILE A 1 315 ? 7.545 3.432 -19.859 1 91.23 315 ILE A O 1
ATOM 2471 N N . HIS A 1 316 ? 9.333 2.122 -19.418 1 89.17 316 HIS A N 1
ATOM 2472 C CA . HIS A 1 316 ? 10.121 3.264 -18.968 1 89.17 316 HIS A CA 1
ATOM 2473 C C . HIS A 1 316 ? 11.127 3.692 -20.03 1 89.17 316 HIS A C 1
ATOM 2475 O O . HIS A 1 316 ? 11.788 2.849 -20.642 1 89.17 316 HIS A O 1
ATOM 2481 N N . THR A 1 317 ? 11.043 4.831 -20.673 1 75.98 317 THR A N 1
ATOM 2482 C CA . THR A 1 317 ? 11.986 5.305 -21.68 1 75.98 317 THR A CA 1
ATOM 2483 C C . THR A 1 317 ? 13.194 5.965 -21.021 1 75.98 317 THR A C 1
ATOM 2485 O O . THR A 1 317 ? 13.063 6.616 -19.983 1 75.98 317 THR A O 1
ATOM 2488 N N . GLY A 1 318 ? 14.388 5.282 -20.918 1 57.54 318 GLY A N 1
ATOM 2489 C CA . GLY A 1 318 ? 15.636 5.85 -20.435 1 57.54 318 GLY A CA 1
ATOM 2490 C C . GLY A 1 318 ? 15.744 7.344 -20.674 1 57.54 318 GLY A C 1
ATOM 2491 O O . GLY A 1 318 ? 15.36 7.837 -21.737 1 57.54 318 GLY A O 1
ATOM 2492 N N . SER A 1 319 ? 15.613 8.199 -19.669 1 40.97 319 SER A N 1
ATOM 2493 C CA . SER A 1 319 ? 16.182 9.513 -19.952 1 40.97 319 SER A CA 1
ATOM 2494 C C . SER A 1 319 ? 17.666 9.412 -20.288 1 40.97 319 SER A C 1
ATOM 2496 O O . SER A 1 319 ? 18.362 8.526 -19.787 1 40.97 319 SER A O 1
ATOM 2498 N N . MET B 1 1 ? 7.167 38.383 25.932 1 77.7 1 MET B N 1
ATOM 2499 C CA . MET B 1 1 ? 5.913 37.898 26.5 1 77.7 1 MET B CA 1
ATOM 2500 C C . MET B 1 1 ? 5.248 36.889 25.57 1 77.7 1 MET B C 1
ATOM 2502 O O . MET B 1 1 ? 5.424 36.952 24.352 1 77.7 1 MET B O 1
ATOM 2506 N N . LYS B 1 2 ? 4.559 35.839 26.121 1 91.52 2 LYS B N 1
ATOM 2507 C CA . LYS B 1 2 ? 3.867 34.842 25.308 1 91.52 2 LYS B CA 1
ATOM 2508 C C . LYS B 1 2 ? 2.666 35.454 24.593 1 91.52 2 LYS B C 1
ATOM 2510 O O . LYS B 1 2 ? 1.969 36.303 25.153 1 91.52 2 LYS B O 1
ATOM 2515 N N . PRO B 1 3 ? 2.519 35.075 23.414 1 97.59 3 PRO B N 1
ATOM 2516 C CA . PRO B 1 3 ? 1.348 35.594 22.704 1 97.59 3 PRO B CA 1
ATOM 2517 C C . PRO B 1 3 ? 0.03 35.133 23.323 1 97.59 3 PRO B C 1
ATOM 2519 O O . PRO B 1 3 ? -0.05 34.026 23.861 1 97.59 3 PRO B O 1
ATOM 2522 N N . ARG B 1 4 ? -0.997 35.925 23.341 1 97.88 4 ARG B N 1
ATOM 2523 C CA . ARG B 1 4 ? -2.357 35.582 23.742 1 97.88 4 ARG B CA 1
ATOM 2524 C C . ARG B 1 4 ? -3.127 34.95 22.587 1 97.88 4 ARG B C 1
ATOM 2526 O O . ARG B 1 4 ? -3.55 35.647 21.662 1 97.88 4 ARG B O 1
ATOM 2533 N N . ILE B 1 5 ? -3.339 33.669 22.685 1 98.73 5 ILE B N 1
ATOM 2534 C CA . ILE B 1 5 ? -3.892 32.928 21.556 1 98.73 5 ILE B CA 1
ATOM 2535 C C . ILE B 1 5 ? -5.314 32.478 21.881 1 98.73 5 ILE B C 1
ATOM 2537 O O . ILE B 1 5 ? -5.578 31.973 22.975 1 98.73 5 ILE B O 1
ATOM 2541 N N . ALA B 1 6 ? -6.203 32.729 20.998 1 98.78 6 ALA B N 1
ATOM 2542 C CA . ALA B 1 6 ? -7.567 32.216 21.097 1 98.78 6 ALA B CA 1
ATOM 2543 C C . ALA B 1 6 ? -7.759 30.993 20.205 1 98.78 6 ALA B C 1
ATOM 2545 O O . ALA B 1 6 ? -7.175 30.909 19.122 1 98.78 6 ALA B O 1
ATOM 2546 N N . VAL B 1 7 ? -8.556 30.034 20.631 1 98.8 7 VAL B N 1
ATOM 2547 C CA . VAL B 1 7 ? -8.947 28.892 19.812 1 98.8 7 VAL B CA 1
ATOM 2548 C C . VAL B 1 7 ? -10.385 29.069 19.331 1 98.8 7 VAL B C 1
ATOM 2550 O O . VAL B 1 7 ? -11.298 29.26 20.138 1 98.8 7 VAL B O 1
ATOM 2553 N N . LEU B 1 8 ? -10.499 29.123 18.042 1 98.61 8 LEU B N 1
ATOM 2554 C CA . LEU B 1 8 ? -11.817 29.191 17.42 1 98.61 8 LEU B CA 1
ATOM 2555 C C . LEU B 1 8 ? -12.251 27.819 16.914 1 98.61 8 LEU B C 1
ATOM 2557 O O . LEU B 1 8 ? -11.678 27.296 15.956 1 98.61 8 LEU B O 1
ATOM 2561 N N . GLY B 1 9 ? -13.295 27.246 17.447 1 98.02 9 GLY B N 1
ATOM 2562 C CA . GLY B 1 9 ? -13.711 25.868 17.235 1 98.02 9 GLY B CA 1
ATOM 2563 C C . GLY B 1 9 ? -13.302 24.941 18.363 1 98.02 9 GLY B C 1
ATOM 2564 O O . GLY B 1 9 ? -12.137 24.547 18.458 1 98.02 9 GLY B O 1
ATOM 2565 N N . CYS B 1 10 ? -14.294 24.507 19.176 1 96.24 10 CYS B N 1
ATOM 2566 C CA . CYS B 1 10 ? -14.001 23.73 20.375 1 96.24 10 CYS B CA 1
ATOM 2567 C C . CYS B 1 10 ? -14.466 22.288 20.218 1 96.24 10 CYS B C 1
ATOM 2569 O O . CYS B 1 10 ? -14.859 21.648 21.195 1 96.24 10 CYS B O 1
ATOM 2571 N N . GLY B 1 11 ? -14.503 21.83 18.987 1 92.67 11 GLY B N 1
ATOM 2572 C CA . GLY B 1 11 ? -14.821 20.431 18.749 1 92.67 11 GLY B CA 1
ATOM 2573 C C . GLY B 1 11 ? -13.701 19.488 19.148 1 92.67 11 GLY B C 1
ATOM 2574 O O . GLY B 1 11 ? -12.889 19.813 20.016 1 92.67 11 GLY B O 1
ATOM 2575 N N . TYR B 1 12 ? -13.702 18.333 18.594 1 87.27 12 TYR B N 1
ATOM 2576 C CA . TYR B 1 12 ? -12.763 17.279 18.963 1 87.27 12 TYR B CA 1
ATOM 2577 C C . TYR B 1 12 ? -11.323 17.759 18.82 1 87.27 12 TYR B C 1
ATOM 2579 O O . TYR B 1 12 ? -10.549 17.714 19.78 1 87.27 12 TYR B O 1
ATOM 2587 N N . TRP B 1 13 ? -11.003 18.246 17.638 1 91.14 13 TRP B N 1
ATOM 2588 C CA . TRP B 1 13 ? -9.619 18.666 17.441 1 91.14 13 TRP B CA 1
ATOM 2589 C C . TRP B 1 13 ? -9.346 19.99 18.146 1 91.14 13 TRP B C 1
ATOM 2591 O O . TRP B 1 13 ? -8.234 20.228 18.623 1 91.14 13 TRP B O 1
ATOM 2601 N N . GLY B 1 14 ? -10.366 20.857 18.208 1 96.91 14 GLY B N 1
ATOM 2602 C CA . GLY B 1 14 ? -10.223 22.101 18.947 1 96.91 14 GLY B CA 1
ATOM 2603 C C . GLY B 1 14 ? -9.871 21.89 20.408 1 96.91 14 GLY B C 1
ATOM 2604 O O . GLY B 1 14 ? -9.072 22.638 20.974 1 96.91 14 GLY B O 1
ATOM 2605 N N . SER B 1 15 ? -10.419 20.865 20.968 1 97.42 15 SER B N 1
ATOM 2606 C CA . SER B 1 15 ? -10.158 20.573 22.374 1 97.42 15 SER B CA 1
ATOM 2607 C C . SER B 1 15 ? -8.691 20.224 22.603 1 97.42 15 SER B C 1
ATOM 2609 O O . SER B 1 15 ? -8.121 20.568 23.64 1 97.42 15 SER B O 1
ATOM 2611 N N . ASN B 1 16 ? -8.068 19.537 21.662 1 97.75 16 ASN B N 1
ATOM 2612 C CA . ASN B 1 16 ? -6.644 19.232 21.754 1 97.75 16 ASN B CA 1
ATOM 2613 C C . ASN B 1 16 ? -5.796 20.5 21.723 1 97.75 16 ASN B C 1
ATOM 2615 O O . ASN B 1 16 ? -4.831 20.626 22.48 1 97.75 16 ASN B O 1
ATOM 2619 N N . HIS B 1 17 ? -6.204 21.427 20.903 1 98.67 17 HIS B N 1
ATOM 2620 C CA . HIS B 1 17 ? -5.5 22.703 20.84 1 98.67 17 HIS B CA 1
ATOM 2621 C C . HIS B 1 17 ? -5.638 23.474 22.149 1 98.67 17 HIS B C 1
ATOM 2623 O O . HIS B 1 17 ? -4.661 24.034 22.65 1 98.67 17 HIS B O 1
ATOM 2629 N N . ILE B 1 18 ? -6.842 23.459 22.682 1 98.57 18 ILE B N 1
ATOM 2630 C CA . ILE B 1 18 ? -7.137 24.182 23.914 1 98.57 18 ILE B CA 1
ATOM 2631 C C . ILE B 1 18 ? -6.253 23.659 25.044 1 98.57 18 ILE B C 1
ATOM 2633 O O . ILE B 1 18 ? -5.54 24.429 25.691 1 98.57 18 ILE B O 1
ATOM 2637 N N . ARG B 1 19 ? -6.213 22.383 25.182 1 97.83 19 ARG B N 1
ATOM 2638 C CA . ARG B 1 19 ? -5.459 21.771 26.272 1 97.83 19 ARG B CA 1
ATOM 2639 C C . ARG B 1 19 ? -3.961 22 26.098 1 97.83 19 ARG B C 1
ATOM 2641 O O . ARG B 1 19 ? -3.255 22.287 27.066 1 97.83 19 ARG B O 1
ATOM 2648 N N . THR B 1 20 ? -3.528 21.89 24.908 1 98.28 20 THR B N 1
ATOM 2649 C CA . THR B 1 20 ? -2.101 22.027 24.636 1 98.28 20 THR B CA 1
ATOM 2650 C C . THR B 1 20 ? -1.652 23.474 24.817 1 98.28 20 THR B C 1
ATOM 2652 O O . THR B 1 20 ? -0.607 23.734 25.418 1 98.28 20 THR B O 1
ATOM 2655 N N . LEU B 1 21 ? -2.407 24.451 24.353 1 98.57 21 LEU B N 1
ATOM 2656 C CA . LEU B 1 21 ? -2.074 25.863 24.507 1 98.57 21 LEU B CA 1
ATOM 2657 C C . LEU B 1 21 ? -2.094 26.268 25.978 1 98.57 21 LEU B C 1
ATOM 2659 O O . LEU B 1 21 ? -1.294 27.103 26.407 1 98.57 21 LEU B O 1
ATOM 2663 N N . LYS B 1 22 ? -3.045 25.671 26.711 1 98.24 22 LYS B N 1
ATOM 2664 C CA . LYS B 1 22 ? -3.076 25.918 28.15 1 98.24 22 LYS B CA 1
ATOM 2665 C C . LYS B 1 22 ? -1.782 25.458 28.815 1 98.24 22 LYS B C 1
ATOM 2667 O O . LYS B 1 22 ? -1.192 26.192 29.61 1 98.24 22 LYS B O 1
ATOM 2672 N N . ALA B 1 23 ? -1.398 24.297 28.481 1 97.47 23 ALA B N 1
ATOM 2673 C CA . ALA B 1 23 ? -0.177 23.727 29.046 1 97.47 23 ALA B CA 1
ATOM 2674 C C . ALA B 1 23 ? 1.041 24.57 28.682 1 97.47 23 ALA B C 1
ATOM 2676 O O . ALA B 1 23 ? 1.994 24.663 29.459 1 97.47 23 ALA B O 1
ATOM 2677 N N . LEU B 1 24 ? 1 25.251 27.558 1 97.63 24 LEU B N 1
ATOM 2678 C CA . LEU B 1 24 ? 2.107 26.075 27.083 1 97.63 24 LEU B CA 1
ATOM 2679 C C . LEU B 1 24 ? 2.009 27.49 27.642 1 97.63 24 LEU B C 1
ATOM 2681 O O . LEU B 1 24 ? 2.903 28.311 27.422 1 97.63 24 LEU B O 1
ATOM 2685 N N . GLY B 1 25 ? 0.876 27.759 28.297 1 97.24 25 GLY B N 1
ATOM 2686 C CA . GLY B 1 25 ? 0.688 29.049 28.94 1 97.24 25 GLY B CA 1
ATOM 2687 C C . GLY B 1 25 ? 0.301 30.149 27.97 1 97.24 25 GLY B C 1
ATOM 2688 O O . GLY B 1 25 ? 0.534 31.33 28.236 1 97.24 25 GLY B O 1
ATOM 2689 N N . ALA B 1 26 ? -0.279 29.738 26.843 1 98.11 26 ALA B N 1
ATOM 2690 C CA . ALA B 1 26 ? -0.535 30.732 25.804 1 98.11 26 ALA B CA 1
ATOM 2691 C C . ALA B 1 26 ? -2.028 30.849 25.512 1 98.11 26 ALA B C 1
ATOM 2693 O O . ALA B 1 26 ? -2.451 31.714 24.742 1 98.11 26 ALA B O 1
ATOM 2694 N N . LEU B 1 27 ? -2.865 30.007 26.14 1 98.54 27 LEU B N 1
ATOM 2695 C CA . LEU B 1 27 ? -4.304 30.059 25.909 1 98.54 27 LEU B CA 1
ATOM 2696 C C . LEU B 1 27 ? -4.911 31.307 26.542 1 98.54 27 LEU B C 1
ATOM 2698 O O . LEU B 1 27 ? -4.801 31.511 27.753 1 98.54 27 LEU B O 1
ATOM 2702 N N . TYR B 1 28 ? -5.52 32.086 25.787 1 98.39 28 TYR B N 1
ATOM 2703 C CA . TYR B 1 28 ? -6.112 33.325 26.278 1 98.39 28 TYR B CA 1
ATOM 2704 C C . TYR B 1 28 ? -7.634 33.246 26.263 1 98.39 28 TYR B C 1
ATOM 2706 O O . TYR B 1 28 ? -8.296 33.736 27.181 1 98.39 28 TYR B O 1
ATOM 2714 N N . ALA B 1 29 ? -8.181 32.608 25.176 1 98.56 29 ALA B N 1
ATOM 2715 C CA . ALA B 1 29 ? -9.633 32.558 25.024 1 98.56 29 ALA B CA 1
ATOM 2716 C C . ALA B 1 29 ? -10.053 31.378 24.153 1 98.56 29 ALA B C 1
ATOM 2718 O O . ALA B 1 29 ? -9.232 30.808 23.43 1 98.56 29 ALA B O 1
ATOM 2719 N N . VAL B 1 30 ? -11.306 30.992 24.279 1 98.57 30 VAL B N 1
ATOM 2720 C CA . VAL B 1 30 ? -11.936 29.992 23.424 1 98.57 30 VAL B CA 1
ATOM 2721 C C . VAL B 1 30 ? -13.224 30.557 22.83 1 98.57 30 VAL B C 1
ATOM 2723 O O . VAL B 1 30 ? -13.854 31.437 23.422 1 98.57 30 VAL B O 1
ATOM 2726 N N . SER B 1 31 ? -13.504 30.095 21.672 1 98.32 31 SER B N 1
ATOM 2727 C CA . SER B 1 31 ? -14.685 30.557 20.949 1 98.32 31 SER B CA 1
ATOM 2728 C C . SER B 1 31 ? -15.32 29.425 20.148 1 98.32 31 SER B C 1
ATOM 2730 O O . SER B 1 31 ? -14.616 28.614 19.543 1 98.32 31 SER B O 1
ATOM 2732 N N . ASP B 1 32 ? -16.615 29.347 20.199 1 97.64 32 ASP B N 1
ATOM 2733 C CA . ASP B 1 32 ? -17.406 28.366 19.462 1 97.64 32 ASP B CA 1
ATOM 2734 C C . ASP B 1 32 ? -18.811 28.893 19.179 1 97.64 32 ASP B C 1
ATOM 2736 O O . ASP B 1 32 ? -19.342 29.701 19.944 1 97.64 32 ASP B O 1
ATOM 2740 N N . VAL B 1 33 ? -19.338 28.435 18.075 1 95.98 33 VAL B N 1
ATOM 2741 C CA . VAL B 1 33 ? -20.708 28.824 17.761 1 95.98 33 VAL B CA 1
ATOM 2742 C C . VAL B 1 33 ? -21.654 28.302 18.841 1 95.98 33 VAL B C 1
ATOM 2744 O O . VAL B 1 33 ? -22.703 28.899 19.097 1 95.98 33 VAL B O 1
ATOM 2747 N N . ASN B 1 34 ? -21.294 27.171 19.38 1 96.47 34 ASN B N 1
ATOM 2748 C CA . ASN B 1 34 ? -21.984 26.673 20.565 1 96.47 34 ASN B CA 1
ATOM 2749 C C . ASN B 1 34 ? -21.459 27.33 21.838 1 96.47 34 ASN B C 1
ATOM 2751 O O . ASN B 1 34 ? -20.468 26.876 22.413 1 96.47 34 ASN B O 1
ATOM 2755 N N . ARG B 1 35 ? -22.187 28.226 22.349 1 95.1 35 ARG B N 1
ATOM 2756 C CA . ARG B 1 35 ? -21.752 29.038 23.48 1 95.1 35 ARG B CA 1
ATOM 2757 C C . ARG B 1 35 ? -21.488 28.172 24.707 1 95.1 35 ARG B C 1
ATOM 2759 O O . ARG B 1 35 ? -20.524 28.402 25.44 1 95.1 35 ARG B O 1
ATOM 2766 N N . ALA B 1 36 ? -22.341 27.247 24.883 1 96.58 36 ALA B N 1
ATOM 2767 C CA . ALA B 1 36 ? -22.208 26.38 26.051 1 96.58 36 ALA B CA 1
ATOM 2768 C C . ALA B 1 36 ? -20.898 25.599 26.009 1 96.58 36 ALA B C 1
ATOM 2770 O O . ALA B 1 36 ? -20.258 25.392 27.042 1 96.58 36 ALA B O 1
ATOM 2771 N N . ARG B 1 37 ? -20.543 25.183 24.871 1 96.6 37 ARG B N 1
ATOM 2772 C CA . ARG B 1 37 ? -19.288 24.459 24.693 1 96.6 37 ARG B CA 1
ATOM 2773 C C . ARG B 1 37 ? -18.092 25.348 25.014 1 96.6 37 ARG B C 1
ATOM 2775 O O . ARG B 1 37 ? -17.181 24.936 25.735 1 96.6 37 ARG B O 1
ATOM 2782 N N . ALA B 1 38 ? -18.117 26.526 24.493 1 97.33 38 ALA B N 1
ATOM 2783 C CA . ALA B 1 38 ? -17.032 27.47 24.744 1 97.33 38 ALA B CA 1
ATOM 2784 C C . ALA B 1 38 ? -16.931 27.807 26.229 1 97.33 38 ALA B C 1
ATOM 2786 O O . ALA B 1 38 ? -15.834 27.828 26.794 1 97.33 38 ALA B O 1
ATOM 2787 N N . GLU B 1 39 ? -18.005 28.044 26.841 1 97.45 39 GLU B N 1
ATOM 2788 C CA . GLU B 1 39 ? -18.028 28.394 28.258 1 97.45 39 GLU B CA 1
ATOM 2789 C C . GLU B 1 39 ? -17.541 27.233 29.121 1 97.45 39 GLU B C 1
ATOM 2791 O O . GLU B 1 39 ? -16.887 27.445 30.144 1 97.45 39 GLU B O 1
ATOM 2796 N N . GLY B 1 40 ? -17.952 26.066 28.775 1 97.1 40 GLY B N 1
ATOM 2797 C CA . GLY B 1 40 ? -17.46 24.886 29.468 1 97.1 40 GLY B CA 1
ATOM 2798 C C . GLY B 1 40 ? -15.946 24.788 29.478 1 97.1 40 GLY B C 1
ATOM 2799 O O . GLY B 1 40 ? -15.337 24.599 30.533 1 97.1 40 GLY B O 1
ATOM 2800 N N . PHE B 1 41 ? -15.372 24.961 28.33 1 97.34 41 PHE B N 1
ATOM 2801 C CA . PHE B 1 41 ? -13.919 24.907 28.222 1 97.34 41 PHE B CA 1
ATOM 2802 C C . PHE B 1 41 ? -13.276 26.073 28.964 1 97.34 41 PHE B C 1
ATOM 2804 O O . PHE B 1 41 ? -12.23 25.912 29.595 1 97.34 41 PHE B O 1
ATOM 2811 N N . ALA B 1 42 ? -13.865 27.252 28.8 1 97.47 42 ALA B N 1
ATOM 2812 C CA . ALA B 1 42 ? -13.328 28.443 29.454 1 97.47 42 ALA B CA 1
ATOM 2813 C C . ALA B 1 42 ? -13.265 28.258 30.967 1 97.47 42 ALA B C 1
ATOM 2815 O O . ALA B 1 42 ? -12.286 28.65 31.606 1 97.47 42 ALA B O 1
ATOM 2816 N N . SER B 1 43 ? -14.308 27.68 31.471 1 97.36 43 SER B N 1
ATOM 2817 C CA . SER B 1 43 ? -14.359 27.416 32.906 1 97.36 43 SER B CA 1
ATOM 2818 C C . SER B 1 43 ? -13.303 26.396 33.318 1 97.36 43 SER B C 1
ATOM 2820 O O . SER B 1 43 ? -12.601 26.589 34.312 1 97.36 43 SER B O 1
ATOM 2822 N N . GLU B 1 44 ? -13.209 25.364 32.577 1 96.98 44 GLU B N 1
ATOM 2823 C CA . GLU B 1 44 ? -12.282 24.274 32.867 1 96.98 44 GLU B CA 1
ATOM 2824 C C . GLU B 1 44 ? -10.832 24.742 32.773 1 96.98 44 GLU B C 1
ATOM 2826 O O . GLU B 1 44 ? -9.981 24.301 33.547 1 96.98 44 GLU B O 1
ATOM 2831 N N . GLN B 1 45 ? -10.556 25.644 31.846 1 97.21 45 GLN B N 1
ATOM 2832 C CA . GLN B 1 45 ? -9.174 26 31.544 1 97.21 45 GLN B CA 1
ATOM 2833 C C . GLN B 1 45 ? -8.833 27.387 32.082 1 97.21 45 GLN B C 1
ATOM 2835 O O . GLN B 1 45 ? -7.729 27.889 31.864 1 97.21 45 GLN B O 1
ATOM 2840 N N . ASP B 1 46 ? -9.75 28.011 32.724 1 96.19 46 ASP B N 1
ATOM 2841 C CA . ASP B 1 46 ? -9.563 29.329 33.322 1 96.19 46 ASP B CA 1
ATOM 2842 C C . ASP B 1 46 ? -9.124 30.35 32.274 1 96.19 46 ASP B C 1
ATOM 2844 O O . ASP B 1 46 ? -8.082 30.991 32.423 1 96.19 46 ASP B O 1
ATOM 2848 N N . CYS B 1 47 ? -9.896 30.467 31.239 1 97.36 47 CYS B N 1
ATOM 2849 C CA . CYS B 1 47 ? -9.682 31.449 30.182 1 97.36 47 CYS B CA 1
ATOM 2850 C C . CYS B 1 47 ? -10.994 32.112 29.78 1 97.36 47 CYS B C 1
ATOM 2852 O O . CYS B 1 47 ? -12.027 31.889 30.414 1 97.36 47 CYS B O 1
ATOM 2854 N N . LEU B 1 48 ? -10.989 32.982 28.8 1 97.99 48 LEU B N 1
ATOM 2855 C CA . LEU B 1 48 ? -12.183 33.72 28.404 1 97.99 48 LEU B CA 1
ATOM 2856 C C . LEU B 1 48 ? -12.982 32.942 27.363 1 97.99 48 LEU B C 1
ATOM 2858 O O . LEU B 1 48 ? -12.406 32.232 26.536 1 97.99 48 LEU B O 1
ATOM 2862 N N . ALA B 1 49 ? -14.247 33.027 27.482 1 98.05 49 ALA B N 1
ATOM 2863 C CA . ALA B 1 49 ? -15.134 32.629 26.392 1 98.05 49 ALA B CA 1
ATOM 2864 C C . ALA B 1 49 ? -15.6 33.842 25.592 1 98.05 49 ALA B C 1
ATOM 2866 O O . ALA B 1 49 ? -16.194 34.769 26.148 1 98.05 49 ALA B O 1
ATOM 2867 N N . ILE B 1 50 ? -15.298 33.815 24.32 1 97.59 50 ILE B N 1
ATOM 2868 C CA . ILE B 1 50 ? -15.623 34.961 23.477 1 97.59 50 ILE B CA 1
ATOM 2869 C C . ILE B 1 50 ? -16.492 34.509 22.306 1 97.59 50 ILE B C 1
ATOM 2871 O O . ILE B 1 50 ? -16.248 33.456 21.713 1 97.59 50 ILE B O 1
ATOM 2875 N N . GLU B 1 51 ? -17.434 35.299 21.967 1 96.07 51 GLU B N 1
ATOM 2876 C CA . GLU B 1 51 ? -18.246 35.011 20.788 1 96.07 51 GLU B CA 1
ATOM 2877 C C . GLU B 1 51 ? -17.421 35.12 19.509 1 96.07 51 GLU B C 1
ATOM 2879 O O . GLU B 1 51 ? -16.581 36.013 19.38 1 96.07 51 GLU B O 1
ATOM 2884 N N . PRO B 1 52 ? -17.708 34.301 18.542 1 95.33 52 PRO B N 1
ATOM 2885 C CA . PRO B 1 52 ? -16.886 34.238 17.331 1 95.33 52 PRO B CA 1
ATOM 2886 C C . PRO B 1 52 ? -16.731 35.596 16.652 1 95.33 52 PRO B C 1
ATOM 2888 O O . PRO B 1 52 ? -15.615 35.993 16.305 1 95.33 52 PRO B O 1
ATOM 2891 N N . ASP B 1 53 ? -17.73 36.364 16.525 1 91.24 53 ASP B N 1
ATOM 2892 C CA . ASP B 1 53 ? -17.676 37.635 15.81 1 91.24 53 ASP B CA 1
ATOM 2893 C C . ASP B 1 53 ? -16.85 38.663 16.58 1 91.24 53 ASP B C 1
ATOM 2895 O O . ASP B 1 53 ? -16.259 39.565 15.982 1 91.24 53 ASP B O 1
ATOM 2899 N N . ARG B 1 54 ? -16.789 38.503 17.815 1 94.84 54 ARG B N 1
ATOM 2900 C CA . ARG B 1 54 ? -16.086 39.464 18.659 1 94.84 54 ARG B CA 1
ATOM 2901 C C . ARG B 1 54 ? -14.59 39.171 18.692 1 94.84 54 ARG B C 1
ATOM 2903 O O . ARG B 1 54 ? -13.792 40.031 19.072 1 94.84 54 ARG B O 1
ATOM 2910 N N . LEU B 1 55 ? -14.244 37.971 18.341 1 94.65 55 LEU B N 1
ATOM 2911 C CA . LEU B 1 55 ? -12.845 37.556 18.37 1 94.65 55 LEU B CA 1
ATOM 2912 C C . LEU B 1 55 ? -11.983 38.494 17.532 1 94.65 55 LEU B C 1
ATOM 2914 O O . LEU B 1 55 ? -10.86 38.825 17.921 1 94.65 55 LEU B O 1
ATOM 2918 N N . PHE B 1 56 ? -12.479 38.965 16.446 1 95.65 56 PHE B N 1
ATOM 2919 C CA . PHE B 1 56 ? -11.709 39.69 15.442 1 95.65 56 PHE B CA 1
ATOM 2920 C C . PHE B 1 56 ? -11.573 41.16 15.823 1 95.65 56 PHE B C 1
ATOM 2922 O O . PHE B 1 56 ? -10.678 41.853 15.334 1 95.65 56 PHE B O 1
ATOM 2929 N N . GLU B 1 57 ? -12.41 41.589 16.714 1 94.04 57 GLU B N 1
ATOM 2930 C CA . GLU B 1 57 ? -12.442 42.998 17.096 1 94.04 57 GLU B CA 1
ATOM 2931 C C . GLU B 1 57 ? -11.551 43.261 18.307 1 94.04 57 GLU B C 1
ATOM 2933 O O . GLU B 1 57 ? -11.238 44.413 18.615 1 94.04 57 GLU B O 1
ATOM 2938 N N . ARG B 1 58 ? -11.166 42.254 18.891 1 95.55 58 ARG B N 1
ATOM 2939 C CA . ARG B 1 58 ? -10.435 42.394 20.147 1 95.55 58 ARG B CA 1
ATOM 2940 C C . ARG B 1 58 ? -8.957 42.672 19.891 1 95.55 58 ARG B C 1
ATOM 2942 O O . ARG B 1 58 ? -8.316 41.973 19.104 1 95.55 58 ARG B O 1
ATOM 2949 N N . ASN B 1 59 ? -8.403 43.615 20.682 1 94.89 59 ASN B N 1
ATOM 2950 C CA . ASN B 1 59 ? -7.004 43.992 20.509 1 94.89 59 ASN B CA 1
ATOM 2951 C C . ASN B 1 59 ? -6.093 43.215 21.456 1 94.89 59 ASN B C 1
ATOM 2953 O O . ASN B 1 59 ? -4.871 43.224 21.295 1 94.89 59 ASN B O 1
ATOM 2957 N N . ASP B 1 60 ? -6.665 42.501 22.375 1 96.08 60 ASP B N 1
ATOM 2958 C CA . ASP B 1 60 ? -5.853 41.764 23.34 1 96.08 60 ASP B CA 1
ATOM 2959 C C . ASP B 1 60 ? -5.651 40.318 22.895 1 96.08 60 ASP B C 1
ATOM 2961 O O . ASP B 1 60 ? -5.244 39.469 23.692 1 96.08 60 ASP B O 1
ATOM 2965 N N . ILE B 1 61 ? -6.067 40.065 21.708 1 97.43 61 ILE B N 1
ATOM 2966 C CA . ILE B 1 61 ? -5.799 38.762 21.108 1 97.43 61 ILE B CA 1
ATOM 2967 C C . ILE B 1 61 ? -4.751 38.908 20.007 1 97.43 61 ILE B C 1
ATOM 2969 O O . ILE B 1 61 ? -4.948 39.657 19.048 1 97.43 61 ILE B O 1
ATOM 2973 N N . ASP B 1 62 ? -3.698 38.169 20.138 1 98.11 62 ASP B N 1
ATOM 2974 C CA . ASP B 1 62 ? -2.587 38.294 19.199 1 98.11 62 ASP B CA 1
ATOM 2975 C C . ASP B 1 62 ? -2.754 37.336 18.021 1 98.11 62 ASP B C 1
ATOM 2977 O O . ASP B 1 62 ? -2.313 37.63 16.908 1 98.11 62 ASP B O 1
ATOM 2981 N N . ALA B 1 63 ? -3.337 36.171 18.284 1 98.7 63 ALA B N 1
ATOM 2982 C CA . ALA B 1 63 ? -3.411 35.121 17.271 1 98.7 63 ALA B CA 1
ATOM 2983 C C . ALA B 1 63 ? -4.617 34.216 17.506 1 98.7 63 ALA B C 1
ATOM 2985 O O . ALA B 1 63 ? -5.172 34.185 18.607 1 98.7 63 ALA B O 1
ATOM 2986 N N . ILE B 1 64 ? -4.981 33.522 16.446 1 98.73 64 ILE B N 1
ATOM 2987 C CA . ILE B 1 64 ? -6.126 32.62 16.51 1 98.73 64 ILE B CA 1
ATOM 2988 C C . ILE B 1 64 ? -5.752 31.266 15.912 1 98.73 64 ILE B C 1
ATOM 2990 O O . ILE B 1 64 ? -5.167 31.2 14.828 1 98.73 64 ILE B O 1
ATOM 2994 N N . VAL B 1 65 ? -6.003 30.195 16.635 1 98.82 65 VAL B N 1
ATOM 2995 C CA . VAL B 1 65 ? -5.993 28.838 16.099 1 98.82 65 VAL B CA 1
ATOM 2996 C C . VAL B 1 65 ? -7.404 28.441 15.672 1 98.82 65 VAL B C 1
ATOM 2998 O O . VAL B 1 65 ? -8.34 28.492 16.474 1 98.82 65 VAL B O 1
ATOM 3001 N N . MET B 1 66 ? -7.517 28.08 14.443 1 98.39 66 MET B N 1
ATOM 3002 C CA . MET B 1 66 ? -8.829 27.781 13.878 1 98.39 66 MET B CA 1
ATOM 3003 C C . MET B 1 66 ? -8.987 26.285 13.629 1 98.39 66 MET B C 1
ATOM 3005 O O . MET B 1 66 ? -8.282 25.712 12.796 1 98.39 66 MET B O 1
ATOM 3009 N N . ALA B 1 67 ? -9.829 25.689 14.301 1 97.6 67 ALA B N 1
ATOM 3010 C CA . ALA B 1 67 ? -10.228 24.295 14.127 1 97.6 67 ALA B CA 1
ATOM 3011 C C . ALA B 1 67 ? -11.709 24.187 13.778 1 97.6 67 ALA B C 1
ATOM 3013 O O . ALA B 1 67 ? -12.507 23.693 14.578 1 97.6 67 ALA B O 1
ATOM 3014 N N . LEU B 1 68 ? -12.085 24.554 12.58 1 96.22 68 LEU B N 1
ATOM 3015 C CA . LEU B 1 68 ? -13.451 24.665 12.081 1 96.22 68 LEU B CA 1
ATOM 3016 C C . LEU B 1 68 ? -13.724 23.618 11.007 1 96.22 68 LEU B C 1
ATOM 3018 O O . LEU B 1 68 ? -12.795 22.988 10.497 1 96.22 68 LEU B O 1
ATOM 3022 N N . PRO B 1 69 ? -14.994 23.406 10.729 1 92.5 69 PRO B N 1
ATOM 3023 C CA . PRO B 1 69 ? -15.238 22.714 9.461 1 92.5 69 PRO B CA 1
ATOM 3024 C C . PRO B 1 69 ? -14.563 23.401 8.275 1 92.5 69 PRO B C 1
ATOM 3026 O O . PRO B 1 69 ? -14.539 24.632 8.202 1 92.5 69 PRO B O 1
ATOM 3029 N N . PRO B 1 70 ? -14.089 22.64 7.37 1 92.89 70 PRO B N 1
ATOM 3030 C CA . PRO B 1 70 ? -13.198 23.173 6.336 1 92.89 70 PRO B CA 1
ATOM 3031 C C . PRO B 1 70 ? -13.849 24.28 5.51 1 92.89 70 PRO B C 1
ATOM 3033 O O . PRO B 1 70 ? -13.161 25.191 5.041 1 92.89 70 PRO B O 1
ATOM 3036 N N . GLN B 1 71 ? -15.121 24.245 5.323 1 93.77 71 GLN B N 1
ATOM 3037 C CA . GLN B 1 71 ? -15.801 25.214 4.47 1 93.77 71 GLN B CA 1
ATOM 3038 C C . GLN B 1 71 ? -15.708 26.621 5.053 1 93.77 71 GLN B C 1
ATOM 3040 O O . GLN B 1 71 ? -15.944 27.607 4.351 1 93.77 71 GLN B O 1
ATOM 3045 N N . PHE B 1 72 ? -15.306 26.741 6.344 1 96.5 72 PHE B N 1
ATOM 3046 C CA . PHE B 1 72 ? -15.299 28.046 6.994 1 96.5 72 PHE B CA 1
ATOM 3047 C C . PHE B 1 72 ? -13.876 28.574 7.134 1 96.5 72 PHE B C 1
ATOM 3049 O O . PHE B 1 72 ? -13.671 29.729 7.511 1 96.5 72 PHE B O 1
ATOM 3056 N N . HIS B 1 73 ? -12.881 27.796 6.849 1 98.01 73 HIS B N 1
ATOM 3057 C CA . HIS B 1 73 ? -11.495 28.134 7.152 1 98.01 73 HIS B CA 1
ATOM 3058 C C . HIS B 1 73 ? -11.05 29.374 6.383 1 98.01 73 HIS B C 1
ATOM 3060 O O . HIS B 1 73 ? -10.572 30.342 6.98 1 98.01 73 HIS B O 1
ATOM 3066 N N . ALA B 1 74 ? -11.291 29.39 5.127 1 98.31 74 ALA B N 1
ATOM 3067 C CA . ALA B 1 74 ? -10.726 30.438 4.28 1 98.31 74 ALA B CA 1
ATOM 3068 C C . ALA B 1 74 ? -11.29 31.807 4.651 1 98.31 74 ALA B C 1
ATOM 3070 O O . ALA B 1 74 ? -10.535 32.74 4.932 1 98.31 74 ALA B O 1
ATOM 3071 N N . ASP B 1 75 ? -12.587 31.917 4.701 1 98.4 75 ASP B N 1
ATOM 3072 C CA . ASP B 1 75 ? -13.234 33.192 4.997 1 98.4 75 ASP B CA 1
ATOM 3073 C C . ASP B 1 75 ? -12.865 33.683 6.395 1 98.4 75 ASP B C 1
ATOM 3075 O O . ASP B 1 75 ? -12.614 34.874 6.594 1 98.4 75 ASP B O 1
ATOM 3079 N N . THR B 1 76 ? -12.864 32.757 7.293 1 98.47 76 THR B N 1
ATOM 3080 C CA . THR B 1 76 ? -12.543 33.111 8.671 1 98.47 76 THR B CA 1
ATOM 3081 C C . THR B 1 76 ? -11.088 33.555 8.79 1 98.47 76 THR B C 1
ATOM 3083 O O . THR B 1 76 ? -10.778 34.489 9.533 1 98.47 76 THR B O 1
ATOM 3086 N N . ALA B 1 77 ? -10.225 32.907 8.114 1 98.69 77 ALA B N 1
ATOM 3087 C CA . ALA B 1 77 ? -8.815 33.288 8.123 1 98.69 77 ALA B CA 1
ATOM 3088 C C . ALA B 1 77 ? -8.622 34.69 7.553 1 98.69 77 ALA B C 1
ATOM 3090 O O . ALA B 1 77 ? -7.844 35.483 8.09 1 98.69 77 ALA B O 1
ATOM 3091 N N . VAL B 1 78 ? -9.307 34.997 6.469 1 98.69 78 VAL B N 1
ATOM 3092 C CA . VAL B 1 78 ? -9.22 36.321 5.862 1 98.69 78 VAL B CA 1
ATOM 3093 C C . VAL B 1 78 ? -9.645 37.383 6.873 1 98.69 78 VAL B C 1
ATOM 3095 O O . VAL B 1 78 ? -8.94 38.375 7.074 1 98.69 78 VAL B O 1
ATOM 3098 N N . ARG B 1 79 ? -10.761 37.14 7.526 1 98.38 79 ARG B N 1
ATOM 3099 C CA . ARG B 1 79 ? -11.254 38.073 8.534 1 98.38 79 ARG B CA 1
ATOM 3100 C C . ARG B 1 79 ? -10.225 38.278 9.641 1 98.38 79 ARG B C 1
ATOM 3102 O O . ARG B 1 79 ? -9.996 39.406 10.083 1 98.38 79 ARG B O 1
ATOM 3109 N N . ALA B 1 80 ? -9.615 37.23 10.075 1 98.48 80 ALA B N 1
ATOM 3110 C CA . ALA B 1 80 ? -8.653 37.267 11.173 1 98.48 80 ALA B CA 1
ATOM 3111 C C . ALA B 1 80 ? -7.419 38.081 10.794 1 98.48 80 ALA B C 1
ATOM 3113 O O . ALA B 1 80 ? -7.013 38.983 11.53 1 98.48 80 ALA B O 1
ATOM 3114 N N . VAL B 1 81 ? -6.851 37.812 9.672 1 98.46 81 VAL B N 1
ATOM 3115 C CA . VAL B 1 81 ? -5.593 38.447 9.295 1 98.46 81 VAL B CA 1
ATOM 3116 C C . VAL B 1 81 ? -5.836 39.917 8.958 1 98.46 81 VAL B C 1
ATOM 3118 O O . VAL B 1 81 ? -4.98 40.768 9.208 1 98.46 81 VAL B O 1
ATOM 3121 N N . GLU B 1 82 ? -6.985 40.208 8.404 1 98.14 82 GLU B N 1
ATOM 3122 C CA . GLU B 1 82 ? -7.332 41.598 8.122 1 98.14 82 GLU B CA 1
ATOM 3123 C C . GLU B 1 82 ? -7.537 42.388 9.411 1 98.14 82 GLU B C 1
ATOM 3125 O O . GLU B 1 82 ? -7.426 43.616 9.417 1 98.14 82 GLU B O 1
ATOM 3130 N N . SER B 1 83 ? -7.832 41.668 10.466 1 97.79 83 SER B N 1
ATOM 3131 C CA . SER B 1 83 ? -8.024 42.295 11.77 1 97.79 83 SER B CA 1
ATOM 3132 C C . SER B 1 83 ? -6.733 42.291 12.581 1 97.79 83 SER B C 1
ATOM 3134 O O . SER B 1 83 ? -6.751 42.546 13.787 1 97.79 83 SER B O 1
ATOM 3136 N N . GLY B 1 84 ? -5.653 41.899 11.98 1 97.59 84 GLY B N 1
ATOM 3137 C CA . GLY B 1 84 ? -4.337 42.022 12.586 1 97.59 84 GLY B CA 1
ATOM 3138 C C . GLY B 1 84 ? -3.925 40.791 13.372 1 97.59 84 GLY B C 1
ATOM 3139 O O . GLY B 1 84 ? -2.987 40.843 14.171 1 97.59 84 GLY B O 1
ATOM 3140 N N . LYS B 1 85 ? -4.627 39.684 13.209 1 98.5 85 LYS B N 1
ATOM 3141 C CA . LYS B 1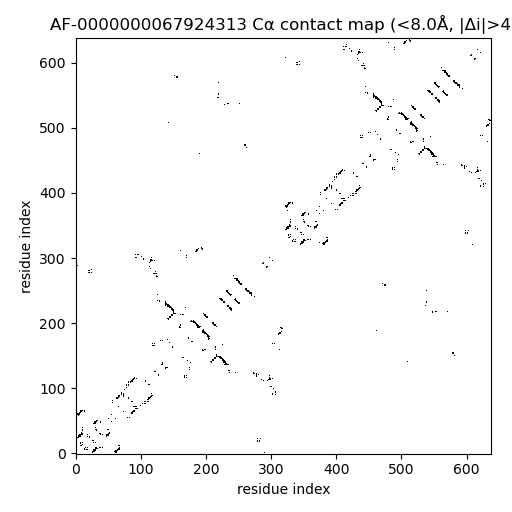 85 ? -4.32 38.471 13.962 1 98.5 85 LYS B CA 1
ATOM 3142 C C . LYS B 1 85 ? -3.429 37.533 13.154 1 98.5 85 LYS B C 1
ATOM 3144 O O . LYS B 1 85 ? -3.619 37.375 11.946 1 98.5 85 LYS B O 1
ATOM 3149 N N . ASP B 1 86 ? -2.403 36.919 13.754 1 98.75 86 ASP B N 1
ATOM 3150 C CA . ASP B 1 86 ? -1.745 35.747 13.184 1 98.75 86 ASP B CA 1
ATOM 3151 C C . ASP B 1 86 ? -2.641 34.514 13.277 1 98.75 86 ASP B C 1
ATOM 3153 O O . ASP B 1 86 ? -3.511 34.437 14.148 1 98.75 86 ASP B O 1
ATOM 3157 N N . VAL B 1 87 ? -2.406 33.575 12.352 1 98.87 87 VAL B N 1
ATOM 3158 C CA . VAL B 1 87 ? -3.366 32.476 12.368 1 98.87 87 VAL B CA 1
ATOM 3159 C C . VAL B 1 87 ? -2.637 31.15 12.163 1 98.87 87 VAL B C 1
ATOM 3161 O O . VAL B 1 87 ? -1.652 31.083 11.423 1 98.87 87 VAL B O 1
ATOM 3164 N N . LEU B 1 88 ? -3.074 30.106 12.83 1 98.88 88 LEU B N 1
ATOM 3165 C CA . LEU B 1 88 ? -2.905 28.693 12.507 1 98.88 88 LEU B CA 1
ATOM 3166 C C . LEU B 1 88 ? -4.235 28.067 12.099 1 98.88 88 LEU B C 1
ATOM 3168 O O . LEU B 1 88 ? -5.188 28.058 12.881 1 98.88 88 LEU B O 1
ATOM 3172 N N . VAL B 1 89 ? -4.302 27.635 10.917 1 98.71 89 VAL B N 1
ATOM 3173 C CA . VAL B 1 89 ? -5.538 27.069 10.386 1 98.71 89 VAL B CA 1
ATOM 3174 C C . VAL B 1 89 ? -5.387 25.558 10.224 1 98.71 89 VAL B C 1
ATOM 3176 O O . VAL B 1 89 ? -4.433 25.087 9.599 1 98.71 89 VAL B O 1
ATOM 3179 N N . GLU B 1 90 ? -6.269 24.845 10.75 1 97.63 90 GLU B N 1
ATOM 3180 C CA . GLU B 1 90 ? -6.23 23.395 10.584 1 97.63 90 GLU B CA 1
ATOM 3181 C C . GLU B 1 90 ? -6.443 23 9.125 1 97.63 90 GLU B C 1
ATOM 3183 O O . GLU B 1 90 ? -7.114 23.713 8.376 1 97.63 90 GLU B O 1
ATOM 3188 N N . LYS B 1 91 ? -5.895 21.928 8.753 1 96.23 91 LYS B N 1
ATOM 3189 C CA . LYS B 1 91 ? -6.014 21.43 7.386 1 96.23 91 LYS B CA 1
ATOM 3190 C C . LYS B 1 91 ? -7.36 20.744 7.166 1 96.23 91 LYS B C 1
ATOM 3192 O O . LYS B 1 91 ? -7.911 20.138 8.087 1 96.23 91 LYS B O 1
ATOM 3197 N N . PRO B 1 92 ? -7.971 20.779 6.045 1 95.23 92 PRO B N 1
ATOM 3198 C CA . PRO B 1 92 ? -7.507 21.644 4.957 1 95.23 92 PRO B CA 1
ATOM 3199 C C . PRO B 1 92 ? -7.902 23.105 5.155 1 95.23 92 PRO B C 1
ATOM 3201 O O . PRO B 1 92 ? -8.935 23.392 5.765 1 95.23 92 PRO B O 1
ATOM 3204 N N . ILE B 1 93 ? -7.148 24.023 4.55 1 97.33 93 ILE B N 1
ATOM 3205 C CA . ILE B 1 93 ? -7.35 25.44 4.833 1 97.33 93 ILE B CA 1
ATOM 3206 C C . ILE B 1 93 ? -8.509 25.973 3.995 1 97.33 93 ILE B C 1
ATOM 3208 O O . ILE B 1 93 ? -9.003 27.077 4.237 1 97.33 93 ILE B O 1
ATOM 3212 N N . ALA B 1 94 ? -8.859 25.244 2.989 1 96.67 94 ALA B N 1
ATOM 3213 C CA . ALA B 1 94 ? -9.988 25.552 2.115 1 96.67 94 ALA B CA 1
ATOM 3214 C C . ALA B 1 94 ? -10.427 24.318 1.331 1 96.67 94 ALA B C 1
ATOM 3216 O O . ALA B 1 94 ? -9.752 23.286 1.357 1 96.67 94 ALA B O 1
ATOM 3217 N N . LEU B 1 95 ? -11.546 24.441 0.663 1 94.48 95 LEU B N 1
ATOM 3218 C CA . LEU B 1 95 ? -12.046 23.337 -0.149 1 94.48 95 LEU B CA 1
ATOM 3219 C C . LEU B 1 95 ? -11.743 23.567 -1.626 1 94.48 95 LEU B C 1
ATOM 3221 O O . LEU B 1 95 ? -11.924 22.666 -2.448 1 94.48 95 LEU B O 1
ATOM 3225 N N . THR B 1 96 ? -11.305 24.776 -1.958 1 96.23 96 THR B N 1
ATOM 3226 C CA . THR B 1 96 ? -10.855 25.089 -3.31 1 96.23 96 THR B CA 1
ATOM 3227 C C . THR B 1 96 ? -9.493 25.778 -3.28 1 96.23 96 THR B C 1
ATOM 3229 O O . THR B 1 96 ? -9.157 26.457 -2.308 1 96.23 96 THR B O 1
ATOM 3232 N N . VAL B 1 97 ? -8.82 25.626 -4.371 1 97.7 97 VAL B N 1
ATOM 3233 C CA . VAL B 1 97 ? -7.51 26.257 -4.488 1 97.7 97 VAL B CA 1
ATOM 3234 C C . VAL B 1 97 ? -7.664 27.776 -4.48 1 97.7 97 VAL B C 1
ATOM 3236 O O . VAL B 1 97 ? -6.888 28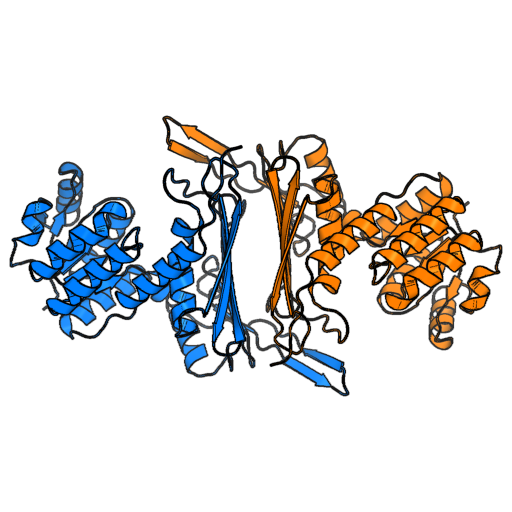.482 -3.831 1 97.7 97 VAL B O 1
ATOM 3239 N N . ALA B 1 98 ? -8.644 28.275 -5.105 1 98.28 98 ALA B N 1
ATOM 3240 C CA . ALA B 1 98 ? -8.891 29.712 -5.186 1 98.28 98 ALA B CA 1
ATOM 3241 C C . ALA B 1 98 ? -9.124 30.308 -3.801 1 98.28 98 ALA B C 1
ATOM 3243 O O . ALA B 1 98 ? -8.584 31.368 -3.475 1 98.28 98 ALA B O 1
ATOM 3244 N N . ASP B 1 99 ? -9.897 29.648 -2.99 1 98.42 99 ASP B N 1
ATOM 3245 C CA . ASP B 1 99 ? -10.17 30.125 -1.638 1 98.42 99 ASP B CA 1
ATOM 3246 C C . ASP B 1 99 ? -8.904 30.11 -0.784 1 98.42 99 ASP B C 1
ATOM 3248 O O . ASP B 1 99 ? -8.683 31.015 0.023 1 98.42 99 ASP B O 1
ATOM 3252 N N . ALA B 1 100 ? -8.14 29.083 -0.963 1 98.48 100 ALA B N 1
ATOM 3253 C CA . ALA B 1 100 ? -6.876 28.998 -0.236 1 98.48 100 ALA B CA 1
ATOM 3254 C C . ALA B 1 100 ? -5.943 30.142 -0.623 1 98.48 100 ALA B C 1
ATOM 3256 O O . ALA B 1 100 ? -5.345 30.784 0.243 1 98.48 100 ALA B O 1
ATOM 3257 N N . GLU B 1 101 ? -5.845 30.367 -1.903 1 98.72 101 GLU B N 1
ATOM 3258 C CA . GLU B 1 101 ? -4.994 31.441 -2.405 1 98.72 101 GLU B CA 1
ATOM 3259 C C . GLU B 1 101 ? -5.446 32.798 -1.874 1 98.72 101 GLU B C 1
ATOM 3261 O O . GLU B 1 101 ? -4.618 33.638 -1.514 1 98.72 101 GLU B O 1
ATOM 3266 N N . ARG B 1 102 ? -6.696 32.972 -1.822 1 98.7 102 ARG B N 1
ATOM 3267 C CA . ARG B 1 102 ? -7.256 34.213 -1.296 1 98.7 102 ARG B CA 1
ATOM 3268 C C . ARG B 1 102 ? -6.857 34.42 0.161 1 98.7 102 ARG B C 1
ATOM 3270 O O . ARG B 1 102 ? -6.418 35.507 0.542 1 98.7 102 ARG B O 1
ATOM 3277 N N . ALA B 1 103 ? -6.974 33.423 0.963 1 98.77 103 ALA B N 1
ATOM 3278 C CA . ALA B 1 103 ? -6.66 33.515 2.387 1 98.77 103 ALA B CA 1
ATOM 3279 C C . ALA B 1 103 ? -5.169 33.758 2.605 1 98.77 103 ALA B C 1
ATOM 3281 O O . ALA B 1 103 ? -4.784 34.605 3.415 1 98.77 103 ALA B O 1
ATOM 3282 N N . VAL B 1 104 ? -4.342 33.027 1.903 1 98.76 104 VAL B N 1
ATOM 3283 C CA . VAL B 1 104 ? -2.894 33.137 2.044 1 98.76 104 VAL B CA 1
ATOM 3284 C C . VAL B 1 104 ? -2.433 34.518 1.581 1 98.76 104 VAL B C 1
ATOM 3286 O O . VAL B 1 104 ? -1.579 35.14 2.217 1 98.76 104 VAL B O 1
ATOM 3289 N N . LYS B 1 105 ? -2.977 34.979 0.475 1 98.74 105 LYS B N 1
ATOM 3290 C CA . LYS B 1 105 ? -2.651 36.312 -0.025 1 98.74 105 LYS B CA 1
ATOM 3291 C C . LYS B 1 105 ? -3.031 37.387 0.99 1 98.74 105 LYS B C 1
ATOM 3293 O O . LYS B 1 105 ? -2.282 38.345 1.196 1 98.74 105 LYS B O 1
ATOM 3298 N N . ALA B 1 106 ? -4.198 37.279 1.555 1 98.77 106 ALA B N 1
ATOM 3299 C CA . ALA B 1 106 ? -4.637 38.239 2.565 1 98.77 106 ALA B CA 1
ATOM 3300 C C . ALA B 1 106 ? -3.643 38.313 3.72 1 98.77 106 ALA B C 1
ATOM 3302 O O . ALA B 1 106 ? -3.345 39.399 4.222 1 98.77 106 ALA B O 1
ATOM 3303 N N . ALA B 1 107 ? -3.166 37.183 4.195 1 98.75 107 ALA B N 1
ATOM 3304 C CA . ALA B 1 107 ? -2.184 37.15 5.277 1 98.75 107 ALA B CA 1
ATOM 3305 C C . ALA B 1 107 ? -0.9 37.87 4.874 1 98.75 107 ALA B C 1
ATOM 3307 O O . ALA B 1 107 ? -0.367 38.676 5.639 1 98.75 107 ALA B O 1
ATOM 3308 N N . LYS B 1 108 ? -0.459 37.532 3.685 1 98.25 108 LYS B N 1
ATOM 3309 C CA . LYS B 1 108 ? 0.751 38.166 3.168 1 98.25 108 LYS B CA 1
ATOM 3310 C C . LYS B 1 108 ? 0.578 39.678 3.063 1 98.25 108 LYS B C 1
ATOM 3312 O O . LYS B 1 108 ? 1.453 40.439 3.482 1 98.25 108 LYS B O 1
ATOM 3317 N N . ASP B 1 109 ? -0.498 40.102 2.544 1 98.4 109 ASP B N 1
ATOM 3318 C CA . ASP B 1 109 ? -0.783 41.519 2.338 1 98.4 109 ASP B CA 1
ATOM 3319 C C . ASP B 1 109 ? -0.839 42.267 3.668 1 98.4 109 ASP B C 1
ATOM 3321 O O . ASP B 1 109 ? -0.585 43.472 3.72 1 98.4 109 ASP B O 1
ATOM 3325 N N . ASN B 1 110 ? -1.149 41.611 4.734 1 98.4 110 ASN B N 1
ATOM 3326 C CA . ASN B 1 110 ? -1.298 42.255 6.035 1 98.4 110 ASN B CA 1
ATOM 3327 C C . ASN B 1 110 ? -0.115 41.95 6.95 1 98.4 110 ASN B C 1
ATOM 3329 O O . ASN B 1 110 ? -0.154 42.253 8.144 1 98.4 110 ASN B O 1
ATOM 3333 N N . GLY B 1 111 ? 0.895 41.263 6.417 1 98.13 111 GLY B N 1
ATOM 3334 C CA . GLY B 1 111 ? 2.092 40.953 7.182 1 98.13 111 GLY B CA 1
ATOM 3335 C C . GLY B 1 111 ? 1.825 40.04 8.364 1 98.13 111 GLY B C 1
ATOM 3336 O O . GLY B 1 111 ? 2.379 40.24 9.447 1 98.13 111 GLY B O 1
ATOM 3337 N N . ARG B 1 112 ? 0.927 39.076 8.197 1 98.6 112 ARG B N 1
ATOM 3338 C CA . ARG B 1 112 ? 0.55 38.189 9.293 1 98.6 112 ARG B CA 1
ATOM 3339 C C . ARG B 1 112 ? 1.104 36.784 9.075 1 98.6 112 ARG B C 1
ATOM 3341 O O . ARG B 1 112 ? 1.253 36.34 7.935 1 98.6 112 ARG B O 1
ATOM 3348 N N . ILE B 1 113 ? 1.379 36.115 10.141 1 98.74 113 ILE B N 1
ATOM 3349 C CA . ILE B 1 113 ? 1.768 34.709 10.104 1 98.74 113 ILE B CA 1
ATOM 3350 C C . ILE B 1 113 ? 0.568 33.852 9.705 1 98.74 113 ILE B C 1
ATOM 3352 O O . ILE B 1 113 ? -0.535 34.039 10.223 1 98.74 113 ILE B O 1
ATOM 3356 N N . PHE B 1 114 ? 0.742 33.049 8.732 1 98.86 114 PHE B N 1
ATOM 3357 C CA . PHE B 1 114 ? -0.225 32.04 8.314 1 98.86 114 PHE B CA 1
ATOM 3358 C C . PHE B 1 114 ? 0.396 30.649 8.35 1 98.86 114 PHE B C 1
ATOM 3360 O O . PHE B 1 114 ? 1.255 30.325 7.528 1 98.86 114 PHE B O 1
ATOM 3367 N N . MET B 1 115 ? -0.025 29.869 9.306 1 98.81 115 MET B N 1
ATOM 3368 C CA . MET B 1 115 ? 0.484 28.51 9.465 1 98.81 115 MET B CA 1
ATOM 3369 C C . MET B 1 115 ? -0.635 27.487 9.304 1 98.81 115 MET B C 1
ATOM 3371 O O . MET B 1 115 ? -1.779 27.748 9.68 1 98.81 115 MET B O 1
ATOM 3375 N N . VAL B 1 116 ? -0.342 26.366 8.714 1 98.61 116 VAL B N 1
ATOM 3376 C CA . VAL B 1 116 ? -1.326 25.31 8.501 1 98.61 116 VAL B CA 1
ATOM 3377 C C . VAL B 1 116 ? -1.069 24.16 9.472 1 98.61 116 VAL B C 1
ATOM 3379 O O . VAL B 1 116 ? 0.083 23.807 9.735 1 98.61 116 VAL B O 1
ATOM 3382 N N . GLY B 1 117 ? -2.162 23.555 9.886 1 97.98 117 GLY B N 1
ATOM 3383 C CA . GLY B 1 117 ? -2.095 22.493 10.877 1 97.98 117 GLY B CA 1
ATOM 3384 C C . GLY B 1 117 ? -1.679 21.156 10.293 1 97.98 117 GLY B C 1
ATOM 3385 O O . GLY B 1 117 ? -2.435 20.184 10.353 1 97.98 117 GLY B O 1
ATOM 3386 N N . HIS B 1 118 ? -0.481 21.029 9.803 1 97.96 118 HIS B N 1
ATOM 3387 C CA . HIS B 1 118 ? 0.109 19.752 9.415 1 97.96 118 HIS B CA 1
ATOM 3388 C C . HIS B 1 118 ? 0.943 19.163 10.548 1 97.96 118 HIS B C 1
ATOM 3390 O O . HIS B 1 118 ? 2.174 19.144 10.473 1 97.96 118 HIS B O 1
ATOM 3396 N N . VAL B 1 119 ? 0.301 18.541 11.465 1 97.89 119 VAL B N 1
ATOM 3397 C CA . VAL B 1 119 ? 0.846 18.167 12.766 1 97.89 119 VAL B CA 1
ATOM 3398 C C . VAL B 1 119 ? 1.973 17.153 12.583 1 97.89 119 VAL B C 1
ATOM 3400 O O . VAL B 1 119 ? 2.95 17.158 13.335 1 97.89 119 VAL B O 1
ATOM 3403 N N . LEU B 1 120 ? 1.945 16.366 11.537 1 97.85 120 LEU B N 1
ATOM 3404 C CA . LEU B 1 120 ? 2.927 15.298 11.377 1 97.85 120 LEU B CA 1
ATOM 3405 C C . LEU B 1 120 ? 4.275 15.86 10.937 1 97.85 120 LEU B C 1
ATOM 3407 O O . LEU B 1 120 ? 5.3 15.185 11.054 1 97.85 120 LEU B O 1
ATOM 3411 N N . ARG B 1 121 ? 4.277 17.085 10.427 1 98.23 121 ARG B N 1
ATOM 3412 C CA . ARG B 1 121 ? 5.525 17.766 10.099 1 98.23 121 ARG B CA 1
ATOM 3413 C C . ARG B 1 121 ? 6.329 18.073 11.358 1 98.23 121 ARG B C 1
ATOM 3415 O O . ARG B 1 121 ? 7.519 18.388 11.28 1 98.23 121 ARG B O 1
ATOM 3422 N N . PHE B 1 122 ? 5.657 17.893 12.499 1 98.23 122 PHE B N 1
ATOM 3423 C CA . PHE B 1 122 ? 6.293 18.212 13.772 1 98.23 122 PHE B CA 1
ATOM 3424 C C . PHE B 1 122 ? 6.469 16.957 14.619 1 98.23 122 PHE B C 1
ATOM 3426 O O . PHE B 1 122 ? 6.818 17.042 15.798 1 98.23 122 PHE B O 1
ATOM 3433 N N . HIS B 1 123 ? 6.13 15.849 14.107 1 98.18 123 HIS B N 1
ATOM 3434 C CA . HIS B 1 123 ? 6.44 14.586 14.769 1 98.18 123 HIS B CA 1
ATOM 3435 C C . HIS B 1 123 ? 7.946 14.373 14.873 1 98.18 123 HIS B C 1
ATOM 3437 O O . HIS B 1 123 ? 8.654 14.415 13.864 1 98.18 123 HIS B O 1
ATOM 3443 N N . PRO B 1 124 ? 8.43 14.09 16.015 1 97.76 124 PRO B N 1
ATOM 3444 C CA . PRO B 1 124 ? 9.881 13.962 16.175 1 97.76 124 PRO B CA 1
ATOM 3445 C C . PRO B 1 124 ? 10.489 12.926 15.232 1 97.76 124 PRO B C 1
ATOM 3447 O O . PRO B 1 124 ? 11.599 13.121 14.729 1 97.76 124 PRO B O 1
ATOM 3450 N N . ALA B 1 125 ? 9.819 11.873 14.961 1 97.96 125 ALA B N 1
ATOM 3451 C CA . ALA B 1 125 ? 10.325 10.847 14.053 1 97.96 125 ALA B CA 1
ATOM 3452 C C . ALA B 1 125 ? 10.462 11.39 12.633 1 97.96 125 ALA B C 1
ATOM 3454 O O . ALA B 1 125 ? 11.438 11.094 11.94 1 97.96 125 ALA B O 1
ATOM 3455 N N . PHE B 1 126 ? 9.561 12.178 12.207 1 98.38 126 PHE B N 1
ATOM 3456 C CA . PHE B 1 126 ? 9.658 12.766 10.877 1 98.38 126 PHE B CA 1
ATOM 3457 C C . PHE B 1 126 ? 10.777 13.8 10.822 1 98.38 126 PHE B C 1
ATOM 3459 O O . PHE B 1 126 ? 11.53 13.857 9.848 1 98.38 126 PHE B O 1
ATOM 3466 N N . GLU B 1 127 ? 10.802 14.617 11.845 1 97.97 127 GLU B N 1
ATOM 3467 C CA . GLU B 1 127 ? 11.87 15.612 11.888 1 97.97 127 GLU B CA 1
ATOM 3468 C C . GLU B 1 127 ? 13.244 14.951 11.808 1 97.97 127 GLU B C 1
ATOM 3470 O O . GLU B 1 127 ? 14.133 15.438 11.107 1 97.97 127 GLU B O 1
ATOM 3475 N N . THR B 1 128 ? 13.375 13.877 12.549 1 98.08 128 THR B N 1
ATOM 3476 C CA . THR B 1 128 ? 14.631 13.137 12.511 1 98.08 128 THR B CA 1
ATOM 3477 C C . THR B 1 128 ? 14.868 12.544 11.125 1 98.08 128 THR B C 1
ATOM 3479 O O . THR B 1 128 ? 15.98 12.611 10.598 1 98.08 128 THR B O 1
ATOM 3482 N N . LEU B 1 129 ? 13.843 12.003 10.528 1 98.69 129 LEU B N 1
ATOM 3483 C CA . LEU B 1 129 ? 13.928 11.475 9.17 1 98.69 129 LEU B CA 1
ATOM 3484 C C . LEU B 1 129 ? 14.363 12.561 8.192 1 98.69 129 LEU B C 1
ATOM 3486 O O . LEU B 1 129 ? 15.266 12.346 7.38 1 98.69 129 LEU B O 1
ATOM 3490 N N . LYS B 1 130 ? 13.736 13.714 8.268 1 98.58 130 LYS B N 1
ATOM 3491 C CA . LYS B 1 130 ? 14.059 14.837 7.394 1 98.58 130 LYS B CA 1
ATOM 3492 C C . LYS B 1 130 ? 15.511 15.271 7.571 1 98.58 130 LYS B C 1
ATOM 3494 O O . LYS B 1 130 ? 16.189 15.6 6.595 1 98.58 130 LYS B O 1
ATOM 3499 N N . ALA B 1 131 ? 15.949 15.284 8.794 1 98.21 131 ALA B N 1
ATOM 3500 C CA . ALA B 1 131 ? 17.338 15.638 9.072 1 98.21 131 ALA B CA 1
ATOM 3501 C C . ALA B 1 131 ? 18.297 14.637 8.433 1 98.21 131 ALA B C 1
ATOM 3503 O O . ALA B 1 131 ? 19.319 15.025 7.862 1 98.21 131 ALA B O 1
ATOM 3504 N N . LEU B 1 132 ? 18.026 13.346 8.542 1 98.2 132 LEU B N 1
ATOM 3505 C CA . LEU B 1 132 ? 18.85 12.316 7.92 1 98.2 132 LEU B CA 1
ATOM 3506 C C . LEU B 1 132 ? 18.937 12.528 6.412 1 98.2 132 LEU B C 1
ATOM 3508 O O . LEU B 1 132 ? 20.014 12.403 5.824 1 98.2 132 LEU B O 1
ATOM 3512 N N . ILE B 1 133 ? 17.817 12.877 5.816 1 98.46 133 ILE B N 1
ATOM 3513 C CA . ILE B 1 133 ? 17.75 13.105 4.377 1 98.46 133 ILE B CA 1
ATOM 3514 C C . ILE B 1 133 ? 18.569 14.342 4.011 1 98.46 133 ILE B C 1
ATOM 3516 O O . ILE B 1 133 ? 19.376 14.306 3.08 1 98.46 133 ILE B O 1
ATOM 3520 N N . ASP B 1 134 ? 18.405 15.397 4.745 1 98.22 134 ASP B N 1
ATOM 3521 C CA . ASP B 1 134 ? 19.089 16.657 4.473 1 98.22 134 ASP B CA 1
ATOM 3522 C C . ASP B 1 134 ? 20.6 16.508 4.639 1 98.22 134 ASP B C 1
ATOM 3524 O O . ASP B 1 134 ? 21.375 17.168 3.943 1 98.22 134 ASP B O 1
ATOM 3528 N N . ASN B 1 135 ? 20.965 15.622 5.53 1 98.07 135 ASN B N 1
ATOM 3529 C CA . ASN B 1 135 ? 22.382 15.389 5.787 1 98.07 135 ASN B CA 1
ATOM 3530 C C . ASN B 1 135 ? 22.978 14.401 4.789 1 98.07 135 ASN B C 1
ATOM 3532 O O . ASN B 1 135 ? 24.156 14.053 4.881 1 98.07 135 ASN B O 1
ATOM 3536 N N . GLY B 1 136 ? 22.144 13.9 3.933 1 97.66 136 GLY B N 1
ATOM 3537 C CA . GLY B 1 136 ? 22.623 13.054 2.852 1 97.66 136 GLY B CA 1
ATOM 3538 C C . GLY B 1 136 ? 22.776 11.599 3.256 1 97.66 136 GLY B C 1
ATOM 3539 O O . GLY B 1 136 ? 23.376 10.807 2.528 1 97.66 136 GLY B O 1
ATOM 3540 N N . GLU B 1 137 ? 22.221 11.246 4.397 1 97.13 137 GLU B N 1
ATOM 3541 C CA . GLU B 1 137 ? 22.425 9.899 4.923 1 97.13 137 GLU B CA 1
ATOM 3542 C C . GLU B 1 137 ? 21.706 8.858 4.07 1 97.13 137 GLU B C 1
ATOM 3544 O O . GLU B 1 137 ? 22.082 7.685 4.065 1 97.13 137 GLU B O 1
ATOM 3549 N N . LEU B 1 138 ? 20.682 9.243 3.334 1 97.47 138 LEU B N 1
ATOM 3550 C CA . LEU B 1 138 ? 19.961 8.307 2.479 1 97.47 138 LEU B CA 1
ATOM 3551 C C . LEU B 1 138 ? 20.431 8.419 1.032 1 97.47 138 LEU B C 1
ATOM 3553 O O . LEU B 1 138 ? 19.948 7.694 0.16 1 97.47 138 LEU B O 1
ATOM 3557 N N . GLY B 1 139 ? 21.374 9.332 0.754 1 96.91 139 GLY B N 1
ATOM 3558 C CA . GLY B 1 139 ? 21.705 9.629 -0.631 1 96.91 139 GLY B CA 1
ATOM 3559 C C . GLY B 1 139 ? 20.613 10.395 -1.354 1 96.91 139 GLY B C 1
ATOM 3560 O O . GLY B 1 139 ? 19.933 11.231 -0.755 1 96.91 139 GLY B O 1
ATOM 3561 N N . GLU B 1 140 ? 20.529 10.206 -2.643 1 96.33 140 GLU B N 1
ATOM 3562 C CA . GLU B 1 140 ? 19.462 10.827 -3.422 1 96.33 140 GLU B CA 1
ATOM 3563 C C . GLU B 1 140 ? 18.143 10.08 -3.244 1 96.33 140 GLU B C 1
ATOM 3565 O O . GLU B 1 140 ? 18.072 8.871 -3.473 1 96.33 140 GLU B O 1
ATOM 3570 N N . VAL B 1 141 ? 17.12 10.777 -2.836 1 97.48 141 VAL B N 1
ATOM 3571 C CA . VAL B 1 141 ? 15.802 10.168 -2.688 1 97.48 141 VAL B CA 1
ATOM 3572 C C . VAL B 1 141 ? 15.223 9.849 -4.064 1 97.48 141 VAL B C 1
ATOM 3574 O O . VAL B 1 141 ? 15.166 10.718 -4.938 1 97.48 141 VAL B O 1
ATOM 3577 N N . ARG B 1 142 ? 14.735 8.608 -4.231 1 96.64 142 ARG B N 1
ATOM 3578 C CA . ARG B 1 142 ? 14.279 8.179 -5.55 1 96.64 142 ARG B CA 1
ATOM 3579 C C . ARG B 1 142 ? 12.805 7.788 -5.518 1 96.64 142 ARG B C 1
ATOM 3581 O O . ARG B 1 142 ? 12.115 7.866 -6.537 1 96.64 142 ARG B O 1
ATOM 3588 N N . TYR B 1 143 ? 12.392 7.38 -4.408 1 98.15 143 TYR B N 1
ATOM 3589 C CA . TYR B 1 143 ? 11.003 6.95 -4.291 1 98.15 143 TYR B CA 1
ATOM 3590 C C . TYR B 1 143 ? 10.48 7.172 -2.876 1 98.15 143 TYR B C 1
ATOM 3592 O O . TYR B 1 143 ? 11.201 6.953 -1.9 1 98.15 143 TYR B O 1
ATOM 3600 N N . ILE B 1 144 ? 9.225 7.613 -2.75 1 98.79 144 ILE B N 1
ATOM 3601 C CA . ILE B 1 144 ? 8.555 7.78 -1.465 1 98.79 144 ILE B CA 1
ATOM 3602 C C . ILE B 1 144 ? 7.171 7.136 -1.517 1 98.79 144 ILE B C 1
ATOM 3604 O O . ILE B 1 144 ? 6.425 7.332 -2.48 1 98.79 144 ILE B O 1
ATOM 3608 N N . HIS B 1 145 ? 6.827 6.357 -0.572 1 98.51 145 HIS B N 1
ATOM 3609 C CA . HIS B 1 145 ? 5.428 5.948 -0.517 1 98.51 145 HIS B CA 1
ATOM 3610 C C . HIS B 1 145 ? 4.886 6.027 0.906 1 98.51 145 HIS B C 1
ATOM 3612 O O . HIS B 1 145 ? 5.627 5.819 1.869 1 98.51 145 HIS B O 1
ATOM 3618 N N . SER B 1 146 ? 3.666 6.343 1.006 1 98.64 146 SER B N 1
ATOM 3619 C CA . SER B 1 146 ? 2.955 6.499 2.27 1 98.64 146 SER B CA 1
ATOM 3620 C C . SER B 1 146 ? 1.654 5.704 2.275 1 98.64 146 SER B C 1
ATOM 3622 O O . SER B 1 146 ? 0.929 5.684 1.278 1 98.64 146 SER B O 1
ATOM 3624 N N . HIS B 1 147 ? 1.459 4.943 3.312 1 98.49 147 HIS B N 1
ATOM 3625 C CA . HIS B 1 147 ? 0.203 4.244 3.561 1 98.49 147 HIS B CA 1
ATOM 3626 C C . HIS B 1 147 ? -0.483 4.772 4.816 1 98.49 147 HIS B C 1
ATOM 3628 O O . HIS B 1 147 ? 0.129 4.833 5.884 1 98.49 147 HIS B O 1
ATOM 3634 N N . ARG B 1 148 ? -1.64 5.189 4.702 1 98.17 148 ARG B N 1
ATOM 3635 C CA . ARG B 1 148 ? -2.489 5.591 5.819 1 98.17 148 ARG B CA 1
ATOM 3636 C C . ARG B 1 148 ? -3.825 4.856 5.784 1 98.17 148 ARG B C 1
ATOM 3638 O O . ARG B 1 148 ? -4.799 5.355 5.218 1 98.17 148 ARG B O 1
ATOM 3645 N N . LEU B 1 149 ? -3.882 3.745 6.471 1 97.55 149 LEU B N 1
ATOM 3646 C CA . LEU B 1 149 ? -4.971 2.779 6.365 1 97.55 149 LEU B CA 1
ATOM 3647 C C . LEU B 1 149 ? -5.614 2.533 7.725 1 97.55 149 LEU B C 1
ATOM 3649 O O . LEU B 1 149 ? -4.937 2.584 8.755 1 97.55 149 LEU B O 1
ATOM 3653 N N . GLY B 1 150 ? -6.87 2.224 7.711 1 95.39 150 GLY B N 1
ATOM 3654 C CA . GLY B 1 150 ? -7.622 1.874 8.906 1 95.39 150 GLY B CA 1
ATOM 3655 C C . GLY B 1 150 ? -9.124 1.927 8.702 1 95.39 150 GLY B C 1
ATOM 3656 O O . GLY B 1 150 ? -9.597 2.302 7.627 1 95.39 150 GLY B O 1
ATOM 3657 N N . LEU B 1 151 ? -9.768 1.516 9.703 1 93.6 151 LEU B N 1
ATOM 3658 C CA . LEU B 1 151 ? -11.225 1.584 9.692 1 93.6 151 LEU B CA 1
ATOM 3659 C C . LEU B 1 151 ? -11.716 2.839 10.405 1 93.6 151 LEU B C 1
ATOM 3661 O O . LEU B 1 151 ? -11.346 3.091 11.554 1 93.6 151 LEU B O 1
ATOM 3665 N N . GLY B 1 152 ? -12.519 3.57 9.596 1 87.83 152 GLY B N 1
ATOM 3666 C CA . GLY B 1 152 ? -13.165 4.684 10.271 1 87.83 152 GLY B CA 1
ATOM 3667 C C . GLY B 1 152 ? -12.994 6.004 9.542 1 87.83 152 GLY B C 1
ATOM 3668 O O . GLY B 1 152 ? -12.599 6.027 8.375 1 87.83 152 GLY B O 1
ATOM 3669 N N . LYS B 1 153 ? -13.534 7.118 10.27 1 77.16 153 LYS B N 1
ATOM 3670 C CA . LYS B 1 153 ? -13.543 8.476 9.735 1 77.16 153 LYS B CA 1
ATOM 3671 C C . LYS B 1 153 ? -14.434 8.575 8.5 1 77.16 153 LYS B C 1
ATOM 3673 O O . LYS B 1 153 ? -14.009 9.083 7.461 1 77.16 153 LYS B O 1
ATOM 3678 N N . PHE B 1 154 ? -15.564 7.967 8.746 1 77.03 154 PHE B N 1
ATOM 3679 C CA . PHE B 1 154 ? -16.546 8.001 7.669 1 77.03 154 PHE B CA 1
ATOM 3680 C C . PHE B 1 154 ? -17.313 9.318 7.676 1 77.03 154 PHE B C 1
ATOM 3682 O O . PHE B 1 154 ? -17.953 9.664 8.671 1 77.03 154 PHE B O 1
ATOM 3689 N N . HIS B 1 155 ? -16.894 10.179 6.787 1 74.65 155 HIS B N 1
ATOM 3690 C CA . HIS B 1 155 ? -17.605 11.445 6.656 1 74.65 155 HIS B CA 1
ATOM 3691 C C . HIS B 1 155 ? -18.547 11.427 5.456 1 74.65 155 HIS B C 1
ATOM 3693 O O . HIS B 1 155 ? -18.319 10.69 4.494 1 74.65 155 HIS B O 1
ATOM 3699 N N . THR B 1 156 ? -19.545 12.177 5.574 1 70.44 156 THR B N 1
ATOM 3700 C CA . THR B 1 156 ? -20.533 12.217 4.502 1 70.44 156 THR B CA 1
ATOM 3701 C C . THR B 1 156 ? -20.087 13.164 3.391 1 70.44 156 THR B C 1
ATOM 3703 O O . THR B 1 156 ? -20.565 13.069 2.259 1 70.44 156 THR B O 1
ATOM 3706 N N . GLU B 1 157 ? -19.106 13.935 3.746 1 73.71 157 GLU B N 1
ATOM 3707 C CA . GLU B 1 157 ? -18.833 14.98 2.764 1 73.71 157 GLU B CA 1
ATOM 3708 C C . GLU B 1 157 ? -17.404 14.881 2.236 1 73.71 157 GLU B C 1
ATOM 3710 O O . GLU B 1 157 ? -17.05 15.547 1.262 1 73.71 157 GLU B O 1
ATOM 3715 N N . ASN B 1 158 ? -16.678 14.03 2.867 1 80.52 158 ASN B N 1
ATOM 3716 C CA . ASN B 1 158 ? -15.288 13.975 2.429 1 80.52 158 ASN B CA 1
ATOM 3717 C C . ASN B 1 158 ? -14.843 12.541 2.154 1 80.52 158 ASN B C 1
ATOM 3719 O O . ASN B 1 158 ? -15.208 11.622 2.888 1 80.52 158 ASN B O 1
ATOM 3723 N N . ASP B 1 159 ? -14.086 12.492 1.111 1 89.26 159 ASP B N 1
ATOM 3724 C CA . ASP B 1 159 ? -13.574 11.175 0.745 1 89.26 159 ASP B CA 1
ATOM 3725 C C . ASP B 1 159 ? -12.296 10.85 1.515 1 89.26 159 ASP B C 1
ATOM 3727 O O . ASP B 1 159 ? -11.73 11.717 2.184 1 89.26 159 ASP B O 1
ATOM 3731 N N . ALA B 1 160 ? -11.85 9.658 1.471 1 92.74 160 ALA B N 1
ATOM 3732 C CA . ALA B 1 160 ? -10.681 9.167 2.196 1 92.74 160 ALA B CA 1
ATOM 3733 C C . ALA B 1 160 ? -9.431 9.959 1.822 1 92.74 160 ALA B C 1
ATOM 3735 O O . ALA B 1 160 ? -8.572 10.211 2.67 1 92.74 160 ALA B O 1
ATOM 3736 N N . LEU B 1 161 ? -9.309 10.35 0.597 1 94.71 161 LEU B N 1
ATOM 3737 C CA . LEU B 1 161 ? -8.148 11.108 0.144 1 94.71 161 LEU B CA 1
ATOM 3738 C C . LEU B 1 161 ? -8.041 12.435 0.887 1 94.71 161 LEU B C 1
ATOM 3740 O O . LEU B 1 161 ? -6.996 12.746 1.463 1 94.71 161 LEU B O 1
ATOM 3744 N N . TRP B 1 162 ? -9.065 13.133 0.975 1 93.09 162 TRP B N 1
ATOM 3745 C CA . TRP B 1 162 ? -9.078 14.47 1.557 1 93.09 162 TRP B CA 1
ATOM 3746 C C . TRP B 1 162 ? -8.959 14.405 3.076 1 93.09 162 TRP B C 1
ATOM 3748 O O . TRP B 1 162 ? -8.383 15.3 3.698 1 93.09 162 TRP B O 1
ATOM 3758 N N . ASP B 1 163 ? -9.44 13.387 3.596 1 92.01 163 ASP B N 1
ATOM 3759 C CA . ASP B 1 163 ? -9.447 13.263 5.05 1 92.01 163 ASP B CA 1
ATOM 3760 C C . ASP B 1 163 ? -8.098 12.767 5.566 1 92.01 163 ASP B C 1
ATOM 3762 O O . ASP B 1 163 ? -7.625 13.215 6.612 1 92.01 163 ASP B O 1
ATOM 3766 N N . LEU B 1 164 ? -7.497 11.917 4.821 1 94.37 164 LEU B N 1
ATOM 3767 C CA . LEU B 1 164 ? -6.388 11.161 5.392 1 94.37 164 LEU B CA 1
ATOM 3768 C C . LEU B 1 164 ? -5.064 11.575 4.759 1 94.37 164 LEU B C 1
ATOM 3770 O O . LEU B 1 164 ? -4.009 11.466 5.388 1 94.37 164 LEU B O 1
ATOM 3774 N N . ALA B 1 165 ? -5.059 12.159 3.63 1 96.35 165 ALA B N 1
ATOM 3775 C CA . ALA B 1 165 ? -3.846 12.258 2.823 1 96.35 165 ALA B CA 1
ATOM 3776 C C . ALA B 1 165 ? -3.102 13.559 3.109 1 96.35 165 ALA B C 1
ATOM 3778 O O . ALA B 1 165 ? -1.895 13.656 2.875 1 96.35 165 ALA B O 1
ATOM 3779 N N . PRO B 1 166 ? -3.784 14.605 3.552 1 97.05 166 PRO B N 1
ATOM 3780 C CA . PRO B 1 166 ? -3.124 15.912 3.595 1 97.05 166 PRO B CA 1
ATOM 3781 C C . PRO B 1 166 ? -1.816 15.886 4.383 1 97.05 166 PRO B C 1
ATOM 3783 O O . PRO B 1 166 ? -0.809 16.438 3.931 1 97.05 166 PRO B O 1
ATOM 3786 N N . HIS B 1 167 ? -1.782 15.247 5.531 1 97.05 167 HIS B N 1
ATOM 3787 C CA . HIS B 1 167 ? -0.563 15.204 6.331 1 97.05 167 HIS B CA 1
ATOM 3788 C C . HIS B 1 167 ? 0.548 14.454 5.603 1 97.05 167 HIS B C 1
ATOM 3790 O O . HIS B 1 167 ? 1.71 14.866 5.643 1 97.05 167 HIS B O 1
ATOM 3796 N N . ASP B 1 168 ? 0.24 13.4 4.972 1 98.28 168 ASP B N 1
ATOM 3797 C CA . ASP B 1 168 ? 1.224 12.617 4.23 1 98.28 168 ASP B CA 1
ATOM 3798 C C . ASP B 1 168 ? 1.771 13.407 3.043 1 98.28 168 ASP B C 1
ATOM 3800 O O . ASP B 1 168 ? 2.971 13.365 2.763 1 98.28 168 ASP B O 1
ATOM 3804 N N . LEU B 1 169 ? 0.861 14.105 2.404 1 98.63 169 LEU B N 1
ATOM 3805 C CA . LEU B 1 169 ? 1.286 14.93 1.279 1 98.63 169 LEU B CA 1
ATOM 3806 C C . LEU B 1 169 ? 2.232 16.033 1.741 1 98.63 169 LEU B C 1
ATOM 3808 O O . LEU B 1 169 ? 3.216 16.338 1.063 1 98.63 169 LEU B O 1
ATOM 3812 N N . SER B 1 170 ? 1.94 16.623 2.862 1 98.56 170 SER B N 1
ATOM 3813 C CA . SER B 1 170 ? 2.826 17.636 3.424 1 98.56 170 SER B CA 1
ATOM 3814 C C . SER B 1 170 ? 4.214 17.068 3.697 1 98.56 170 SER B C 1
ATOM 3816 O O . SER B 1 170 ? 5.223 17.704 3.386 1 98.56 170 SER B O 1
ATOM 3818 N N . MET B 1 171 ? 4.288 15.859 4.259 1 98.68 171 MET B N 1
ATOM 3819 C CA . MET B 1 171 ? 5.572 15.217 4.526 1 98.68 171 MET B CA 1
ATOM 3820 C C . MET B 1 171 ? 6.317 14.933 3.226 1 98.68 171 MET B C 1
ATOM 3822 O O . MET B 1 171 ? 7.518 15.192 3.125 1 98.68 171 MET B O 1
ATOM 3826 N N . ILE B 1 172 ? 5.617 14.491 2.226 1 98.72 172 ILE B N 1
ATOM 3827 C CA . ILE B 1 172 ? 6.228 14.177 0.939 1 98.72 172 ILE B CA 1
ATOM 3828 C C . ILE B 1 172 ? 6.772 15.453 0.302 1 98.72 172 ILE B C 1
ATOM 3830 O O . ILE B 1 172 ? 7.899 15.473 -0.199 1 98.72 172 ILE B O 1
ATOM 3834 N N . LEU B 1 173 ? 6.015 16.53 0.331 1 98.35 173 LEU B N 1
ATOM 3835 C CA . LEU B 1 173 ? 6.443 17.799 -0.248 1 98.35 173 LEU B CA 1
ATOM 3836 C C . LEU B 1 173 ? 7.653 18.355 0.495 1 98.35 173 LEU B C 1
ATOM 3838 O O . LEU B 1 173 ? 8.54 18.955 -0.116 1 98.35 173 LEU B O 1
ATOM 3842 N N . ALA B 1 174 ? 7.679 18.165 1.791 1 98.33 174 ALA B N 1
ATOM 3843 C CA . ALA B 1 174 ? 8.825 18.62 2.573 1 98.33 174 ALA B CA 1
ATOM 3844 C C . ALA B 1 174 ? 10.097 17.886 2.16 1 98.33 174 ALA B C 1
ATOM 3846 O O . ALA B 1 174 ? 11.18 18.476 2.128 1 98.33 174 ALA B O 1
ATOM 3847 N N . ILE B 1 175 ? 9.958 16.597 1.865 1 98.29 175 ILE B N 1
ATOM 3848 C CA . ILE B 1 175 ? 11.106 15.772 1.505 1 98.29 175 ILE B CA 1
ATOM 3849 C C . ILE B 1 175 ? 11.553 16.101 0.083 1 98.29 175 ILE B C 1
ATOM 3851 O O . ILE B 1 175 ? 12.749 16.244 -0.181 1 98.29 175 ILE B O 1
ATOM 3855 N N . THR B 1 176 ? 10.574 16.26 -0.814 1 97.26 176 THR B N 1
ATOM 3856 C CA . THR B 1 176 ? 10.906 16.462 -2.22 1 97.26 176 THR B CA 1
ATOM 3857 C C . THR B 1 176 ? 11.321 17.908 -2.475 1 97.26 176 THR B C 1
ATOM 3859 O O . THR B 1 1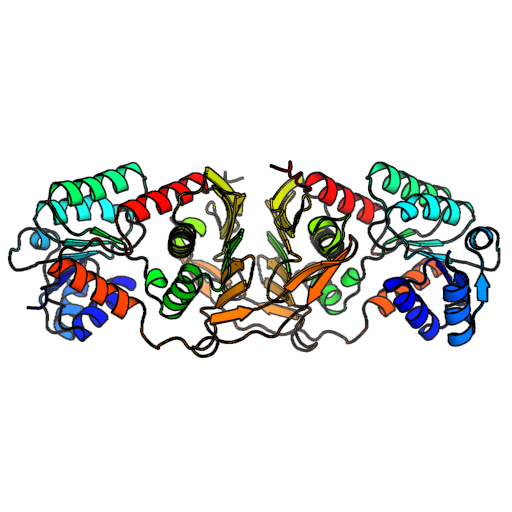76 ? 12.109 18.182 -3.383 1 97.26 176 THR B O 1
ATOM 3862 N N . GLY B 1 177 ? 10.723 18.84 -1.744 1 95.27 177 GLY B N 1
ATOM 3863 C CA . GLY B 1 177 ? 11.028 20.255 -1.888 1 95.27 177 GLY B CA 1
ATOM 3864 C C . GLY B 1 177 ? 10.38 20.884 -3.107 1 95.27 177 GLY B C 1
ATOM 3865 O O . GLY B 1 177 ? 10.701 22.018 -3.471 1 95.27 177 GLY B O 1
ATOM 3866 N N . THR B 1 178 ? 9.51 20.049 -3.835 1 95.14 178 THR B N 1
ATOM 3867 C CA . THR B 1 178 ? 8.885 20.552 -5.054 1 95.14 178 THR B CA 1
ATOM 3868 C C . THR B 1 178 ? 7.491 19.959 -5.232 1 95.14 178 THR B C 1
ATOM 3870 O O . THR B 1 178 ? 7.14 18.976 -4.575 1 95.14 178 THR B O 1
ATOM 3873 N N . GLU B 1 179 ? 6.748 20.618 -6.025 1 96.04 179 GLU B N 1
ATOM 3874 C CA . GLU B 1 179 ? 5.462 20.063 -6.435 1 96.04 179 GLU B CA 1
ATOM 3875 C C . GLU B 1 179 ? 5.641 18.982 -7.498 1 96.04 179 GLU B C 1
ATOM 3877 O O . GLU B 1 179 ? 6.58 19.037 -8.294 1 96.04 179 GLU B O 1
ATOM 3882 N N . PRO B 1 180 ? 4.754 18.054 -7.507 1 98 180 PRO B N 1
ATOM 3883 C CA . PRO B 1 180 ? 4.835 17.059 -8.578 1 98 180 PRO B CA 1
ATOM 3884 C C . PRO B 1 180 ? 4.487 17.637 -9.948 1 98 180 PRO B C 1
ATOM 3886 O O . PRO B 1 180 ? 3.715 18.594 -10.04 1 98 180 PRO B O 1
ATOM 3889 N N . ILE B 1 181 ? 5.038 17.085 -10.97 1 97.77 181 ILE B N 1
ATOM 3890 C CA . ILE B 1 181 ? 4.754 17.525 -12.332 1 97.77 181 ILE B CA 1
ATOM 3891 C C . ILE B 1 181 ? 3.572 16.738 -12.892 1 97.77 181 ILE B C 1
ATOM 3893 O O . ILE B 1 181 ? 2.969 17.137 -13.892 1 97.77 181 ILE B O 1
ATOM 3897 N N . GLU B 1 182 ? 3.27 15.653 -12.269 1 97.83 182 GLU B N 1
ATOM 3898 C CA . GLU B 1 182 ? 2.125 14.831 -12.65 1 97.83 182 GLU B CA 1
ATOM 3899 C C . GLU B 1 182 ? 1.478 14.185 -11.428 1 97.83 182 GLU B C 1
ATOM 3901 O O . GLU B 1 182 ? 2.174 13.724 -10.522 1 97.83 182 GLU B O 1
ATOM 3906 N N . VAL B 1 183 ? 0.162 14.198 -11.359 1 98.33 183 VAL B N 1
ATOM 3907 C CA . VAL B 1 183 ? -0.624 13.568 -10.303 1 98.33 183 VAL B CA 1
ATOM 3908 C C . VAL B 1 183 ? -1.723 12.706 -10.921 1 98.33 183 VAL B C 1
ATOM 3910 O O . VAL B 1 183 ? -2.491 13.178 -11.764 1 98.33 183 VAL B O 1
ATOM 3913 N N . ARG B 1 184 ? -1.757 11.466 -10.55 1 97.27 184 ARG B N 1
ATOM 3914 C CA . ARG B 1 184 ? -2.811 10.562 -10.998 1 97.27 184 ARG B CA 1
ATOM 3915 C C . ARG B 1 184 ? -3.514 9.91 -9.812 1 97.27 184 ARG B C 1
ATOM 3917 O O . ARG B 1 184 ? -2.865 9.314 -8.95 1 97.27 184 ARG B O 1
ATOM 3924 N N . GLY B 1 185 ? -4.817 10.027 -9.835 1 97.36 185 GLY B N 1
ATOM 3925 C CA . GLY B 1 185 ? -5.612 9.444 -8.765 1 97.36 185 GLY B CA 1
ATOM 3926 C C . GLY B 1 185 ? -6.351 8.188 -9.187 1 97.36 185 GLY B C 1
ATOM 3927 O O . GLY B 1 185 ? -6.749 8.056 -10.346 1 97.36 185 GLY B O 1
ATOM 3928 N N . GLU B 1 186 ? -6.464 7.245 -8.256 1 95.72 186 GLU B N 1
ATOM 3929 C CA . GLU B 1 186 ? -7.331 6.072 -8.328 1 95.72 186 GLU B CA 1
ATOM 3930 C C . GLU B 1 186 ? -8.182 5.937 -7.069 1 95.72 186 GLU B C 1
ATOM 3932 O O . GLU B 1 186 ? -7.732 6.272 -5.971 1 95.72 186 GLU B O 1
ATOM 3937 N N . GLY B 1 187 ? -9.444 5.543 -7.264 1 93.25 187 GLY B N 1
ATOM 3938 C CA . GLY B 1 187 ? -10.295 5.433 -6.09 1 93.25 187 GLY B CA 1
ATOM 3939 C C . GLY B 1 187 ? -11.414 4.423 -6.258 1 93.25 187 GLY B C 1
ATOM 3940 O O . GLY B 1 187 ? -11.732 4.02 -7.379 1 93.25 187 GLY B O 1
ATOM 3941 N N . ALA B 1 188 ? -11.904 4.002 -5.133 1 94.56 188 ALA B N 1
ATOM 3942 C CA . ALA B 1 188 ? -13.074 3.129 -5.099 1 94.56 188 ALA B CA 1
ATOM 3943 C C . ALA B 1 188 ? -14.061 3.576 -4.025 1 94.56 188 ALA B C 1
ATOM 3945 O O . ALA B 1 188 ? -13.667 3.868 -2.893 1 94.56 188 ALA B O 1
ATOM 3946 N N . ALA B 1 189 ? -15.325 3.644 -4.418 1 93.12 189 ALA B N 1
ATOM 3947 C CA . ALA B 1 189 ? -16.425 3.971 -3.513 1 93.12 189 ALA B CA 1
ATOM 3948 C C . ALA B 1 189 ? -17.287 2.744 -3.231 1 93.12 189 ALA B C 1
ATOM 3950 O O . ALA B 1 189 ? -17.97 2.239 -4.125 1 93.12 189 ALA B O 1
ATOM 3951 N N . LEU B 1 190 ? -17.242 2.326 -1.978 1 90.2 190 LEU B N 1
ATOM 3952 C CA . LEU B 1 190 ? -17.967 1.108 -1.632 1 90.2 190 LEU B CA 1
ATOM 3953 C C . LEU B 1 190 ? -19.238 1.434 -0.854 1 90.2 190 LEU B C 1
ATOM 3955 O O . LEU B 1 190 ? -20.225 0.7 -0.933 1 90.2 190 LEU B O 1
ATOM 3959 N N . LEU B 1 191 ? -19.201 2.417 -0.085 1 87.38 191 LEU B N 1
ATOM 3960 C CA . LEU B 1 191 ? -20.297 2.732 0.826 1 87.38 191 LEU B CA 1
ATOM 3961 C C . LEU B 1 191 ? -21.268 3.719 0.187 1 87.38 191 LEU B C 1
ATOM 3963 O O . LEU B 1 191 ? -22.483 3.604 0.364 1 87.38 191 LEU B O 1
ATOM 3967 N N . ASP B 1 192 ? -20.668 4.69 -0.544 1 86.8 192 ASP B N 1
ATOM 3968 C CA . ASP B 1 192 ? -21.473 5.701 -1.222 1 86.8 192 ASP B CA 1
ATOM 3969 C C . ASP B 1 192 ? -20.763 6.222 -2.47 1 86.8 192 ASP B C 1
ATOM 3971 O O . ASP B 1 192 ? -20.269 5.438 -3.283 1 86.8 192 ASP B O 1
ATOM 3975 N N . ASN B 1 193 ? -20.713 7.544 -2.607 1 86.93 193 ASN B N 1
ATOM 3976 C CA . ASN B 1 193 ? -20.138 8.086 -3.834 1 86.93 193 ASN B CA 1
ATOM 3977 C C . ASN B 1 193 ? -18.775 8.723 -3.58 1 86.93 193 ASN B C 1
ATOM 3979 O O . ASN B 1 193 ? -18.253 9.444 -4.433 1 86.93 193 ASN B O 1
ATOM 3983 N N . LEU B 1 194 ? -18.322 8.504 -2.387 1 89.53 194 LEU B N 1
ATOM 3984 C CA . LEU B 1 194 ? -17 9.015 -2.041 1 89.53 194 LEU B CA 1
ATOM 3985 C C . LEU B 1 194 ? -15.983 7.881 -1.961 1 89.53 194 LEU B C 1
ATOM 3987 O O . LEU B 1 194 ? -16.299 6.791 -1.48 1 89.53 194 LEU B O 1
ATOM 3991 N N . SER B 1 195 ? -14.787 8.198 -2.297 1 93.35 195 SER B N 1
ATOM 3992 C CA . SER B 1 195 ? -13.759 7.163 -2.278 1 93.35 195 SER B CA 1
ATOM 3993 C C . SER B 1 195 ? -13.495 6.671 -0.859 1 93.35 195 SER B C 1
ATOM 3995 O O . SER B 1 195 ? -13.177 7.464 0.03 1 93.35 195 SER B O 1
ATOM 3997 N N . ASP B 1 196 ? -13.621 5.396 -0.67 1 95.35 196 ASP B N 1
ATOM 3998 C CA . ASP B 1 196 ? -13.217 4.736 0.568 1 95.35 196 ASP B CA 1
ATOM 3999 C C . ASP B 1 196 ? -11.766 4.267 0.492 1 95.35 196 ASP B C 1
ATOM 4001 O O . ASP B 1 196 ? -11.113 4.08 1.521 1 95.35 196 ASP B O 1
ATOM 4005 N N . PHE B 1 197 ? -11.355 3.964 -0.715 1 96.43 197 PHE B N 1
ATOM 4006 C CA . PHE B 1 197 ? -9.977 3.683 -1.102 1 96.43 197 PHE B CA 1
ATOM 4007 C C . PHE B 1 197 ? -9.464 4.735 -2.078 1 96.43 197 PHE B C 1
ATOM 4009 O O . PHE B 1 197 ? -10.127 5.047 -3.069 1 96.43 197 PHE B O 1
ATOM 4016 N N . ALA B 1 198 ? -8.29 5.288 -1.765 1 97.24 198 ALA B N 1
ATOM 4017 C CA . ALA B 1 198 ? -7.713 6.313 -2.63 1 97.24 198 ALA B CA 1
ATOM 4018 C C . ALA B 1 198 ? -6.216 6.089 -2.825 1 97.24 198 ALA B C 1
ATOM 4020 O O . ALA B 1 198 ? -5.485 5.863 -1.858 1 97.24 198 ALA B O 1
ATOM 4021 N N . HIS B 1 199 ? -5.784 6.13 -4.066 1 97.7 199 HIS B N 1
ATOM 4022 C CA . HIS B 1 199 ? -4.38 6.052 -4.454 1 97.7 199 HIS B CA 1
ATOM 4023 C C . HIS B 1 199 ? -3.949 7.299 -5.218 1 97.7 199 HIS B C 1
ATOM 4025 O O . HIS B 1 199 ? -4.683 7.79 -6.079 1 97.7 199 HIS B O 1
ATOM 4031 N N . LEU B 1 200 ? -2.85 7.787 -4.814 1 98.19 200 LEU B N 1
ATOM 4032 C CA . LEU B 1 200 ? -2.215 8.865 -5.564 1 98.19 200 LEU B CA 1
ATOM 4033 C C . LEU B 1 200 ? -0.842 8.438 -6.072 1 98.19 200 LEU B C 1
ATOM 4035 O O . LEU B 1 200 ? -0.021 7.932 -5.303 1 98.19 200 LEU B O 1
ATOM 4039 N N . HIS B 1 201 ? -0.644 8.62 -7.356 1 98.35 201 HIS B N 1
ATOM 4040 C CA . HIS B 1 201 ? 0.672 8.46 -7.963 1 98.35 201 HIS B CA 1
ATOM 4041 C C . HIS B 1 201 ? 1.231 9.801 -8.427 1 98.35 201 HIS B C 1
ATOM 4043 O O . HIS B 1 201 ? 0.574 10.527 -9.176 1 98.35 201 HIS B O 1
ATOM 4049 N N . MET B 1 202 ? 2.412 10.095 -7.991 1 98.53 202 MET B N 1
ATOM 4050 C CA . MET B 1 202 ? 2.994 11.399 -8.294 1 98.53 202 MET B CA 1
ATOM 4051 C C . MET B 1 202 ? 4.374 11.247 -8.924 1 98.53 202 MET B C 1
ATOM 4053 O O . MET B 1 202 ? 5.15 10.376 -8.526 1 98.53 202 MET B O 1
ATOM 4057 N N . ARG B 1 203 ? 4.622 12.075 -9.903 1 97.84 203 ARG B N 1
ATOM 4058 C CA . ARG B 1 203 ? 5.951 12.228 -10.485 1 97.84 203 ARG B CA 1
ATOM 4059 C C . ARG B 1 203 ? 6.529 13.605 -10.178 1 97.84 203 ARG B C 1
ATOM 4061 O O . ARG B 1 203 ? 5.831 14.615 -10.286 1 97.84 203 ARG B O 1
ATOM 4068 N N . PHE B 1 204 ? 7.707 13.602 -9.758 1 97.51 204 PHE B N 1
ATOM 4069 C CA . PHE B 1 204 ? 8.402 14.844 -9.442 1 97.51 204 PHE B CA 1
ATOM 4070 C C . PHE B 1 204 ? 9.518 15.111 -10.445 1 97.51 204 PHE B C 1
ATOM 4072 O O . PHE B 1 204 ? 9.858 14.24 -11.249 1 97.51 204 PHE B O 1
ATOM 4079 N N . PRO B 1 205 ? 10.029 16.323 -10.353 1 93.15 205 PRO B N 1
ATOM 4080 C CA . PRO B 1 205 ? 11.208 16.567 -11.188 1 93.15 205 PRO B CA 1
ATOM 4081 C C . PRO B 1 205 ? 12.366 15.627 -10.862 1 93.15 205 PRO B C 1
ATOM 4083 O O . PRO B 1 205 ? 12.419 15.063 -9.766 1 93.15 205 PRO B O 1
ATOM 4086 N N . ASN B 1 206 ? 13.23 15.348 -11.724 1 88.37 206 ASN B N 1
ATOM 4087 C CA . ASN B 1 206 ? 14.452 14.565 -11.575 1 88.37 206 ASN B CA 1
ATOM 4088 C C . ASN B 1 206 ? 14.152 13.072 -11.478 1 88.37 206 ASN B C 1
ATOM 4090 O O . ASN B 1 206 ? 14.944 12.31 -10.92 1 88.37 206 ASN B O 1
ATOM 4094 N N . GLY B 1 207 ? 12.934 12.691 -11.743 1 90.53 207 GLY B N 1
ATOM 4095 C CA . GLY B 1 207 ? 12.63 11.274 -11.859 1 90.53 207 GLY B CA 1
ATOM 4096 C C . GLY B 1 207 ? 12.088 10.673 -10.576 1 90.53 207 GLY B C 1
ATOM 4097 O O . GLY B 1 207 ? 11.708 9.501 -10.545 1 90.53 207 GLY B O 1
ATOM 4098 N N . LEU B 1 208 ? 12.01 11.455 -9.467 1 95.85 208 LEU B N 1
ATOM 4099 C CA . LEU B 1 208 ? 11.437 10.989 -8.209 1 95.85 208 LEU B CA 1
ATOM 4100 C C . LEU B 1 208 ? 9.953 10.675 -8.37 1 95.85 208 LEU B C 1
ATOM 4102 O O . LEU B 1 208 ? 9.221 11.43 -9.014 1 95.85 208 LEU B O 1
ATOM 4106 N N . ARG B 1 209 ? 9.576 9.524 -7.846 1 97.35 209 ARG B N 1
ATOM 4107 C CA . ARG B 1 209 ? 8.174 9.12 -7.863 1 97.35 209 ARG B CA 1
ATOM 4108 C C . ARG B 1 209 ? 7.677 8.808 -6.455 1 97.35 209 ARG B C 1
ATOM 4110 O O . ARG B 1 209 ? 8.476 8.563 -5.549 1 97.35 209 ARG B O 1
ATOM 4117 N N . SER B 1 210 ? 6.441 8.875 -6.31 1 98.32 210 SER B N 1
ATOM 4118 C CA . SER B 1 210 ? 5.837 8.548 -5.023 1 98.32 210 SER B CA 1
ATOM 4119 C C . SER B 1 210 ? 4.407 8.046 -5.194 1 98.32 210 SER B C 1
ATOM 4121 O O . SER B 1 210 ? 3.779 8.287 -6.227 1 98.32 210 SER B O 1
ATOM 4123 N N . HIS B 1 211 ? 3.974 7.317 -4.28 1 98.43 211 HIS B N 1
ATOM 4124 C CA . HIS B 1 211 ? 2.539 7.067 -4.215 1 98.43 211 HIS B CA 1
ATOM 4125 C C . HIS B 1 211 ? 2.028 7.159 -2.781 1 98.43 211 HIS B C 1
ATOM 4127 O O . HIS B 1 211 ? 2.807 7.052 -1.832 1 98.43 211 HIS B O 1
ATOM 4133 N N . LEU B 1 212 ? 0.813 7.423 -2.655 1 98.63 212 LEU B N 1
ATOM 4134 C CA . LEU B 1 212 ? 0.079 7.461 -1.395 1 98.63 212 LEU B CA 1
ATOM 4135 C C . LEU B 1 212 ? -1.176 6.598 -1.47 1 98.63 212 LEU B C 1
ATOM 4137 O O . LEU B 1 212 ? -1.934 6.68 -2.439 1 98.63 212 LEU B O 1
ATOM 4141 N N . PHE B 1 213 ? -1.325 5.696 -0.529 1 98.58 213 PHE B N 1
ATOM 4142 C CA . PHE B 1 213 ? -2.507 4.85 -0.413 1 98.58 213 PHE B CA 1
ATOM 4143 C C . PHE B 1 213 ? -3.257 5.144 0.881 1 98.58 213 PHE B C 1
ATOM 4145 O O . PHE B 1 213 ? -2.733 4.921 1.974 1 98.58 213 PHE B O 1
ATOM 4152 N N . ALA B 1 214 ? -4.46 5.661 0.783 1 97.86 214 ALA B N 1
ATOM 4153 C CA . ALA B 1 214 ? -5.309 5.992 1.925 1 97.86 214 ALA B CA 1
ATOM 4154 C C . ALA B 1 214 ? -6.623 5.218 1.874 1 97.86 214 ALA B C 1
ATOM 4156 O O . ALA B 1 214 ? -7.222 5.068 0.807 1 97.86 214 ALA B O 1
ATOM 4157 N N . SER B 1 215 ? -7.043 4.728 3.044 1 97.11 215 SER B N 1
ATOM 4158 C CA . SER B 1 215 ? -8.325 4.033 3.092 1 97.11 215 SER B CA 1
ATOM 4159 C C . SER B 1 215 ? -8.959 4.136 4.475 1 97.11 215 SER B C 1
ATOM 4161 O O . SER B 1 215 ? -8.263 4.054 5.49 1 97.11 215 SER B O 1
ATOM 4163 N N . ARG B 1 216 ? -10.263 4.297 4.499 1 95.22 216 ARG B N 1
ATOM 4164 C CA . ARG B 1 216 ? -11.034 4.272 5.737 1 95.22 216 ARG B CA 1
ATOM 4165 C C . ARG B 1 216 ? -11.778 2.949 5.892 1 95.22 216 ARG B C 1
ATOM 4167 O O . ARG B 1 216 ? -12.634 2.812 6.769 1 95.22 216 ARG B O 1
ATOM 4174 N N . LEU B 1 217 ? -11.596 2.017 4.969 1 95.02 217 LEU B N 1
ATOM 4175 C CA . LEU B 1 217 ? -12.231 0.703 4.99 1 95.02 217 LEU B CA 1
ATOM 4176 C C . LEU B 1 217 ? -11.185 -0.406 4.964 1 95.02 217 LEU B C 1
ATOM 4178 O O . LEU B 1 217 ? -11.317 -1.371 4.207 1 95.02 217 LEU B O 1
ATOM 4182 N N . ASN B 1 218 ? -10.175 -0.264 5.673 1 96.3 218 ASN B N 1
ATOM 4183 C CA . ASN B 1 218 ? -9.131 -1.271 5.826 1 96.3 218 ASN B CA 1
ATOM 4184 C C . ASN B 1 218 ? -9.19 -1.935 7.199 1 96.3 218 ASN B C 1
ATOM 4186 O O . ASN B 1 218 ? -9.399 -1.262 8.21 1 96.3 218 ASN B O 1
ATOM 4190 N N . PRO B 1 219 ? -9.033 -3.2 7.241 1 96.06 219 PRO B N 1
ATOM 4191 C CA . PRO B 1 219 ? -9.254 -3.914 8.5 1 96.06 219 PRO B CA 1
ATOM 4192 C C . PRO B 1 219 ? -8.174 -3.625 9.54 1 96.06 219 PRO B C 1
ATOM 4194 O O . PRO B 1 219 ? -8.443 -3.665 10.743 1 96.06 219 PRO B O 1
ATOM 4197 N N . TYR B 1 220 ? -7.008 -3.433 9.149 1 95.44 220 TYR B N 1
ATOM 4198 C CA . TYR B 1 220 ? -5.922 -3.139 10.078 1 95.44 220 TYR B CA 1
ATOM 4199 C C . TYR B 1 220 ? -5.433 -1.705 9.909 1 95.44 220 TYR B C 1
ATOM 4201 O O . TYR B 1 220 ? -5.723 -1.059 8.899 1 95.44 220 TYR B O 1
ATOM 4209 N N . ARG B 1 221 ? -4.731 -1.229 10.897 1 95.88 221 ARG B N 1
ATOM 4210 C CA . ARG B 1 221 ? -4.198 0.13 10.87 1 95.88 221 ARG B CA 1
ATOM 4211 C C . ARG B 1 221 ? -2.762 0.145 10.358 1 95.88 221 ARG B C 1
ATOM 4213 O O . ARG B 1 221 ? -1.963 -0.726 10.71 1 95.88 221 ARG B O 1
ATOM 4220 N N . GLU B 1 222 ? -2.449 1.058 9.512 1 97.05 222 GLU B N 1
ATOM 4221 C CA . GLU B 1 222 ? -1.103 1.342 9.022 1 97.05 222 GLU B CA 1
ATOM 4222 C C . GLU B 1 222 ? -0.882 2.842 8.853 1 97.05 222 GLU B C 1
ATOM 4224 O O . GLU B 1 222 ? -1.727 3.54 8.288 1 97.05 222 GLU B O 1
ATOM 4229 N N . ARG B 1 223 ? 0.077 3.397 9.453 1 98.17 223 ARG B N 1
ATOM 4230 C CA . ARG B 1 223 ? 0.564 4.765 9.307 1 98.17 223 ARG B CA 1
ATOM 4231 C C . ARG B 1 223 ? 2.066 4.786 9.043 1 98.17 223 ARG B C 1
ATOM 4233 O O . ARG B 1 223 ? 2.862 4.963 9.967 1 98.17 223 ARG B O 1
ATOM 4240 N N . ARG B 1 224 ? 2.419 4.685 7.776 1 98.37 224 ARG B N 1
ATOM 4241 C CA . ARG B 1 224 ? 3.82 4.433 7.455 1 98.37 224 ARG B CA 1
ATOM 4242 C C . ARG B 1 224 ? 4.276 5.294 6.282 1 98.37 224 ARG B C 1
ATOM 4244 O O . ARG B 1 224 ? 3.565 5.418 5.282 1 98.37 224 ARG B O 1
ATOM 4251 N N . LEU B 1 225 ? 5.393 5.921 6.42 1 98.88 225 LEU B N 1
ATOM 4252 C CA . LEU B 1 225 ? 6.095 6.648 5.368 1 98.88 225 LEU B CA 1
ATOM 4253 C C . LEU B 1 225 ? 7.445 6.003 5.069 1 98.88 225 LEU B C 1
ATOM 4255 O O . LEU B 1 225 ? 8.288 5.877 5.959 1 98.88 225 LEU B O 1
ATOM 4259 N N . THR B 1 226 ? 7.652 5.582 3.866 1 98.86 226 THR B N 1
ATOM 4260 C CA . THR B 1 226 ? 8.885 4.936 3.433 1 98.86 226 THR B CA 1
ATOM 4261 C C . THR B 1 226 ? 9.622 5.802 2.415 1 98.86 226 THR B C 1
ATOM 4263 O O . THR B 1 226 ? 9.016 6.305 1.467 1 98.86 226 THR B O 1
ATOM 4266 N N . VAL B 1 227 ? 10.853 5.983 2.63 1 98.78 227 VAL B N 1
ATOM 4267 C CA . VAL B 1 227 ? 11.699 6.765 1.735 1 98.78 227 VAL B CA 1
ATOM 4268 C C . VAL B 1 227 ? 12.846 5.898 1.219 1 98.78 227 VAL B C 1
ATOM 4270 O O . VAL B 1 227 ? 13.613 5.34 2.007 1 98.78 227 VAL B O 1
ATOM 4273 N N . VAL B 1 228 ? 12.96 5.816 -0.088 1 98.02 228 VAL B N 1
ATOM 4274 C CA . VAL B 1 228 ? 13.992 5.006 -0.727 1 98.02 228 VAL B CA 1
ATOM 4275 C C . VAL B 1 228 ? 15.055 5.914 -1.341 1 98.02 228 VAL B C 1
ATOM 4277 O O . VAL B 1 228 ? 14.77 6.676 -2.267 1 98.02 228 VAL B O 1
ATOM 4280 N N . GLY B 1 229 ? 16.226 5.818 -0.823 1 96.87 229 GLY B N 1
ATOM 4281 C CA . GLY B 1 229 ? 17.355 6.566 -1.352 1 96.87 229 GLY B CA 1
ATOM 4282 C C . GLY B 1 229 ? 18.422 5.681 -1.969 1 96.87 229 GLY B C 1
ATOM 4283 O O . GLY B 1 229 ? 18.335 4.453 -1.896 1 96.87 229 GLY B O 1
ATOM 4284 N N . THR B 1 230 ? 19.467 6.274 -2.562 1 94.92 230 THR B N 1
ATOM 4285 C CA . THR B 1 230 ? 20.512 5.545 -3.271 1 94.92 230 THR B CA 1
ATOM 4286 C C . THR B 1 230 ? 21.48 4.893 -2.287 1 94.92 230 THR B C 1
ATOM 4288 O O . THR B 1 230 ? 22.214 3.971 -2.648 1 94.92 230 THR B O 1
ATOM 4291 N N . LYS B 1 231 ? 21.481 5.383 -1.009 1 95.5 231 LYS B N 1
ATOM 4292 C CA . LYS B 1 231 ? 22.441 4.858 -0.043 1 95.5 231 LYS B CA 1
ATOM 4293 C C . LYS B 1 231 ? 21.74 4.048 1.044 1 95.5 231 LYS B C 1
ATOM 4295 O O . LYS B 1 231 ? 22.326 3.124 1.611 1 95.5 231 LYS B O 1
ATOM 4300 N N . ALA B 1 232 ? 20.54 4.419 1.315 1 97.24 232 ALA B N 1
ATOM 4301 C CA . ALA B 1 232 ? 19.783 3.768 2.38 1 97.24 232 ALA B CA 1
ATOM 4302 C C . ALA B 1 232 ? 18.286 4.015 2.219 1 97.24 232 ALA B C 1
ATOM 4304 O O . ALA B 1 232 ? 17.871 4.84 1.401 1 97.24 232 ALA B O 1
ATOM 4305 N N . MET B 1 233 ? 17.546 3.274 2.904 1 98.17 233 MET B N 1
ATOM 4306 C CA . MET B 1 233 ? 16.097 3.435 2.988 1 98.17 233 MET B CA 1
ATOM 4307 C C . MET B 1 233 ? 15.66 3.692 4.426 1 98.17 233 MET B C 1
ATOM 4309 O O . MET B 1 233 ? 16.294 3.211 5.367 1 98.17 233 MET B O 1
ATOM 4313 N N . ALA B 1 234 ? 14.597 4.429 4.552 1 98.69 234 ALA B N 1
ATOM 4314 C CA . ALA B 1 234 ? 14.102 4.729 5.893 1 98.69 234 ALA B CA 1
ATOM 4315 C C . ALA B 1 234 ? 12.588 4.552 5.971 1 98.69 234 ALA B C 1
ATOM 4317 O O . ALA B 1 234 ? 11.877 4.796 4.993 1 98.69 234 ALA B O 1
ATOM 4318 N N . VAL B 1 235 ? 12.146 4.111 7.14 1 98.78 235 VAL B N 1
ATOM 4319 C CA . VAL B 1 235 ? 10.721 3.898 7.372 1 98.78 235 VAL B CA 1
ATOM 4320 C C . VAL B 1 235 ? 10.301 4.583 8.671 1 98.78 235 VAL B C 1
ATOM 4322 O O . VAL B 1 235 ? 10.801 4.247 9.747 1 98.78 235 VAL B O 1
ATOM 4325 N N . PHE B 1 236 ? 9.438 5.565 8.531 1 98.77 236 PHE B N 1
ATOM 4326 C CA . PHE B 1 236 ? 8.716 6.123 9.668 1 98.77 236 PHE B CA 1
ATOM 4327 C C . PHE B 1 236 ? 7.39 5.401 9.876 1 98.77 236 PHE B C 1
ATOM 4329 O O . PHE B 1 236 ? 6.487 5.5 9.043 1 98.77 236 PHE B O 1
ATOM 4336 N N . ASP B 1 237 ? 7.268 4.676 10.981 1 98.28 237 ASP B N 1
ATOM 4337 C CA . ASP B 1 237 ? 6.062 3.926 11.319 1 98.28 237 ASP B CA 1
ATOM 4338 C C . ASP B 1 237 ? 5.421 4.463 12.597 1 98.28 237 ASP B C 1
ATOM 4340 O O . ASP B 1 237 ? 5.866 4.144 13.701 1 98.28 237 ASP B O 1
ATOM 4344 N N . ASP B 1 238 ? 4.311 5.092 12.439 1 97.08 238 ASP B N 1
ATOM 4345 C CA . ASP B 1 238 ? 3.726 5.846 13.545 1 97.08 238 ASP B CA 1
ATOM 4346 C C . ASP B 1 238 ? 2.986 4.922 14.508 1 97.08 238 ASP B C 1
ATOM 4348 O O . ASP B 1 238 ? 2.636 5.326 15.619 1 97.08 238 ASP B O 1
ATOM 4352 N N . VAL B 1 239 ? 2.699 3.689 14.126 1 96.44 239 VAL B N 1
ATOM 4353 C CA . VAL B 1 239 ? 1.958 2.788 15.003 1 96.44 239 VAL B CA 1
ATOM 4354 C C . VAL B 1 239 ? 2.931 2.01 15.886 1 96.44 239 VAL B C 1
ATOM 4356 O O . VAL B 1 239 ? 2.517 1.339 16.835 1 96.44 239 VAL B O 1
ATOM 4359 N N . GLU B 1 240 ? 4.201 2.129 15.619 1 96.69 240 GLU B N 1
ATOM 4360 C CA . GLU B 1 240 ? 5.206 1.444 16.426 1 96.69 240 GLU B CA 1
ATOM 4361 C C . GLU B 1 240 ? 5.511 2.221 17.703 1 96.69 240 GLU B C 1
ATOM 4363 O O . GLU B 1 240 ? 5.282 3.431 17.77 1 96.69 240 GLU B O 1
ATOM 4368 N N . PRO B 1 241 ? 6.043 1.49 18.68 1 95.08 241 PRO B N 1
ATOM 4369 C CA . PRO B 1 241 ? 6.528 2.22 19.854 1 95.08 241 PRO B CA 1
ATOM 4370 C C . PRO B 1 241 ? 7.649 3.2 19.518 1 95.08 241 PRO B C 1
ATOM 4372 O O . PRO B 1 241 ? 8.263 3.1 18.453 1 95.08 241 PRO B O 1
ATOM 4375 N N . TRP B 1 242 ? 7.859 4.123 20.381 1 93.7 242 TRP B N 1
ATOM 4376 C CA . TRP B 1 242 ? 8.751 5.251 20.133 1 93.7 242 TRP B CA 1
ATOM 4377 C C . TRP B 1 242 ? 10.138 4.769 19.722 1 93.7 242 TRP B C 1
ATOM 4379 O O . TRP B 1 242 ? 10.771 5.357 18.841 1 93.7 242 TRP B O 1
ATOM 4389 N N . GLU B 1 243 ? 10.581 3.635 20.319 1 94.82 243 GLU B N 1
ATOM 4390 C CA . GLU B 1 243 ? 11.935 3.143 20.079 1 94.82 243 GLU B CA 1
ATOM 4391 C C . GLU B 1 243 ? 12.058 2.523 18.69 1 94.82 243 GLU B C 1
ATOM 4393 O O . GLU B 1 243 ? 13.167 2.267 18.215 1 94.82 243 GLU B O 1
ATOM 4398 N N . ARG B 1 244 ? 10.947 2.353 18.02 1 96.97 244 ARG B N 1
ATOM 4399 C CA . ARG B 1 244 ? 10.96 1.675 16.728 1 96.97 244 ARG B CA 1
ATOM 4400 C C . ARG B 1 244 ? 10.249 2.507 15.666 1 96.97 244 ARG B C 1
ATOM 4402 O O . ARG B 1 244 ? 9.932 2.004 14.586 1 96.97 244 ARG B O 1
ATOM 4409 N N . LYS B 1 245 ? 10.007 3.744 15.943 1 97.76 245 LYS B N 1
ATOM 4410 C CA . LYS B 1 245 ? 9.213 4.582 15.049 1 97.76 245 LYS B CA 1
ATOM 4411 C C . LYS B 1 245 ? 9.982 4.907 13.771 1 97.76 245 LYS B C 1
ATOM 4413 O O . LYS B 1 245 ? 9.38 5.182 12.731 1 97.76 245 LYS B O 1
ATOM 4418 N N . LEU B 1 246 ? 11.321 4.92 13.886 1 98.6 246 LEU B N 1
ATOM 4419 C CA . LEU B 1 246 ? 12.131 5.263 12.722 1 98.6 246 LEU B CA 1
ATOM 4420 C C . LEU B 1 246 ? 13.224 4.224 12.496 1 98.6 246 LEU B C 1
ATOM 4422 O O . LEU B 1 246 ? 14.1 4.044 13.345 1 98.6 246 LEU B O 1
ATOM 4426 N N . ALA B 1 247 ? 13.145 3.553 11.4 1 98.68 247 ALA B N 1
ATOM 4427 C CA . ALA B 1 247 ? 14.122 2.531 11.032 1 98.68 247 ALA B CA 1
ATOM 4428 C C . ALA B 1 247 ? 14.891 2.935 9.777 1 98.68 247 ALA B C 1
ATOM 4430 O O . ALA B 1 247 ? 14.312 3.48 8.835 1 98.68 247 ALA B O 1
ATOM 4431 N N . VAL B 1 248 ? 16.161 2.687 9.768 1 98.53 248 VAL B N 1
ATOM 4432 C CA . VAL B 1 248 ? 17.006 2.904 8.599 1 98.53 248 VAL B CA 1
ATOM 4433 C C . VAL B 1 248 ? 17.591 1.573 8.129 1 98.53 248 VAL B C 1
ATOM 4435 O O . VAL B 1 248 ? 18.118 0.802 8.934 1 98.53 248 VAL B O 1
ATOM 4438 N N . TYR B 1 249 ? 17.397 1.343 6.882 1 97.84 249 TYR B N 1
ATOM 4439 C CA . TYR B 1 249 ? 17.917 0.141 6.24 1 97.84 249 TYR B CA 1
ATOM 4440 C C . TYR B 1 249 ? 19.062 0.48 5.293 1 97.84 249 TYR B C 1
ATOM 4442 O O . TYR B 1 249 ? 18.859 1.149 4.277 1 97.84 249 TYR B O 1
ATOM 4450 N N . ARG B 1 250 ? 20.168 -0.029 5.597 1 95.35 250 ARG B N 1
ATOM 4451 C CA . ARG B 1 250 ? 21.33 0.24 4.756 1 95.35 250 ARG B CA 1
ATOM 4452 C C . ARG B 1 250 ? 21.606 -0.927 3.814 1 95.35 250 ARG B C 1
ATOM 4454 O O . ARG B 1 250 ? 22.693 -1.508 3.84 1 95.35 250 ARG B O 1
ATOM 4461 N N . HIS B 1 251 ? 20.654 -1.175 3.007 1 89.92 251 HIS B N 1
ATOM 4462 C CA . HIS B 1 251 ? 20.788 -2.192 1.97 1 89.92 251 HIS B CA 1
ATOM 4463 C C . HIS B 1 251 ? 21.742 -1.735 0.871 1 89.92 251 HIS B C 1
ATOM 4465 O O . HIS B 1 251 ? 22.007 -0.539 0.731 1 89.92 251 HIS B O 1
ATOM 4471 N N . ALA B 1 252 ? 22.283 -2.686 0.179 1 88.49 252 ALA B N 1
ATOM 4472 C CA . ALA B 1 252 ? 23.128 -2.364 -0.967 1 88.49 252 ALA B CA 1
ATOM 4473 C C . ALA B 1 252 ? 22.696 -3.146 -2.204 1 88.49 252 ALA B C 1
ATOM 4475 O O . ALA B 1 252 ? 22.345 -4.325 -2.11 1 88.49 252 ALA B O 1
ATOM 4476 N N . VAL B 1 253 ? 22.576 -2.461 -3.292 1 88.17 253 VAL B N 1
ATOM 4477 C CA . VAL B 1 253 ? 22.312 -3.064 -4.594 1 88.17 253 VAL B CA 1
ATOM 4478 C C . VAL B 1 253 ? 23.346 -2.579 -5.607 1 88.17 253 VAL B C 1
ATOM 4480 O O . VAL B 1 253 ? 23.589 -1.376 -5.729 1 88.17 253 VAL B O 1
ATOM 4483 N N . TRP B 1 254 ? 23.982 -3.465 -6.289 1 85 254 TRP B N 1
ATOM 4484 C CA . TRP B 1 254 ? 25.006 -3.07 -7.251 1 85 254 TRP B CA 1
ATOM 4485 C C . TRP B 1 254 ? 25.085 -4.067 -8.402 1 85 254 TRP B C 1
ATOM 4487 O O . TRP B 1 254 ? 24.445 -5.12 -8.365 1 85 254 TRP B O 1
ATOM 4497 N N . GLN B 1 255 ? 25.713 -3.638 -9.449 1 85.55 255 GLN B N 1
ATOM 4498 C CA . GLN B 1 255 ? 25.929 -4.536 -10.579 1 85.55 255 GLN B CA 1
ATOM 4499 C C . GLN B 1 255 ? 27.288 -5.223 -10.484 1 85.55 255 GLN B C 1
ATOM 4501 O O . GLN B 1 255 ? 28.302 -4.572 -10.221 1 85.55 255 GLN B O 1
ATOM 4506 N N . ASP B 1 256 ? 27.257 -6.509 -10.497 1 81.22 256 ASP B N 1
ATOM 4507 C CA . ASP B 1 256 ? 28.461 -7.332 -10.558 1 81.22 256 ASP B CA 1
ATOM 4508 C C . ASP B 1 256 ? 28.483 -8.179 -11.829 1 81.22 256 ASP B C 1
ATOM 4510 O O . ASP B 1 256 ? 27.754 -9.168 -11.935 1 81.22 256 ASP B O 1
ATOM 4514 N N . SER B 1 257 ? 29.402 -7.867 -12.755 1 81.67 257 SER B N 1
ATOM 4515 C CA . SER B 1 257 ? 29.563 -8.583 -14.017 1 81.67 257 SER B CA 1
ATOM 4516 C C . SER B 1 257 ? 28.245 -8.663 -14.779 1 81.67 257 SER B C 1
ATOM 4518 O O . SER B 1 257 ? 27.846 -9.739 -15.229 1 81.67 257 SER B O 1
ATOM 4520 N N . GLY B 1 258 ? 27.5 -7.635 -14.739 1 76.94 258 GLY B N 1
ATOM 4521 C CA . GLY B 1 258 ? 26.291 -7.528 -15.539 1 76.94 258 GLY B CA 1
ATOM 4522 C C . GLY B 1 258 ? 25.053 -8.031 -14.821 1 76.94 258 GLY B C 1
ATOM 4523 O O . GLY B 1 258 ? 23.947 -7.968 -15.361 1 76.94 258 GLY B O 1
ATOM 4524 N N . GLN B 1 259 ? 25.267 -8.579 -13.628 1 80.28 259 GLN B N 1
ATOM 4525 C CA . GLN B 1 259 ? 24.137 -9.069 -12.846 1 80.28 259 GLN B CA 1
ATOM 4526 C C . GLN B 1 259 ? 23.93 -8.226 -11.591 1 80.28 259 GLN B C 1
ATOM 4528 O O . GLN B 1 259 ? 24.888 -7.686 -11.035 1 80.28 259 GLN B O 1
ATOM 4533 N N . TRP B 1 260 ? 22.733 -8.138 -11.222 1 84.59 260 TRP B N 1
ATOM 4534 C CA . TRP B 1 260 ? 22.444 -7.386 -10.005 1 84.59 260 TRP B CA 1
ATOM 4535 C C . TRP B 1 260 ? 22.714 -8.232 -8.765 1 84.59 260 TRP B C 1
ATOM 4537 O O . TRP B 1 260 ? 22.38 -9.419 -8.732 1 84.59 260 TRP B O 1
ATOM 4547 N N . ALA B 1 261 ? 23.442 -7.665 -7.934 1 86.03 261 ALA B N 1
ATOM 4548 C CA . ALA B 1 261 ? 23.668 -8.241 -6.611 1 86.03 261 ALA B CA 1
ATOM 4549 C C . ALA B 1 261 ? 23.133 -7.325 -5.515 1 86.03 261 ALA B C 1
ATOM 4551 O O . ALA B 1 261 ? 22.902 -6.136 -5.749 1 86.03 261 ALA B O 1
ATOM 4552 N N . PHE B 1 262 ? 22.744 -7.927 -4.36 1 88.48 262 PHE B N 1
ATOM 4553 C CA . PHE B 1 262 ? 22.239 -7.076 -3.289 1 88.48 262 PHE B CA 1
ATOM 4554 C C . PHE B 1 262 ? 22.554 -7.678 -1.925 1 88.48 262 PHE B C 1
ATOM 4556 O O . PHE B 1 262 ? 22.812 -8.878 -1.815 1 88.48 262 PHE B O 1
ATOM 4563 N N . THR B 1 263 ? 22.692 -6.899 -0.953 1 90.96 263 THR B N 1
ATOM 4564 C CA . THR B 1 263 ? 22.776 -7.297 0.448 1 90.96 263 THR B CA 1
ATOM 4565 C C . THR B 1 263 ? 21.64 -6.676 1.255 1 90.96 263 THR B C 1
ATOM 4567 O O . THR B 1 263 ? 21.361 -5.482 1.128 1 90.96 263 THR B O 1
ATOM 4570 N N . ALA B 1 264 ? 21.015 -7.567 1.991 1 90.91 264 ALA B N 1
ATOM 4571 C CA . ALA B 1 264 ? 19.963 -7.108 2.895 1 90.91 264 ALA B CA 1
ATOM 4572 C C . ALA B 1 264 ? 20.491 -6.952 4.318 1 90.91 264 ALA B C 1
ATOM 4574 O O . ALA B 1 264 ? 21.227 -7.811 4.811 1 90.91 264 ALA B O 1
ATOM 4575 N N . ASN B 1 265 ? 20.157 -5.863 4.95 1 92.44 265 ASN B N 1
ATOM 4576 C CA . ASN B 1 265 ? 20.562 -5.582 6.324 1 92.44 265 ASN B CA 1
ATOM 4577 C C . ASN B 1 265 ? 19.355 -5.435 7.245 1 92.44 265 ASN B C 1
ATOM 4579 O O . ASN B 1 265 ? 18.27 -5.057 6.799 1 92.44 265 ASN B O 1
ATOM 4583 N N . GLU B 1 266 ? 19.568 -5.798 8.487 1 94.36 266 GLU B N 1
ATOM 4584 C CA . GLU B 1 266 ? 18.559 -5.504 9.5 1 94.36 266 GLU B CA 1
ATOM 4585 C C . GLU B 1 266 ? 18.428 -4.001 9.729 1 94.36 266 GLU B C 1
ATOM 4587 O O . GLU B 1 266 ? 19.385 -3.251 9.526 1 94.36 266 GLU B O 1
ATOM 4592 N N . PRO B 1 267 ? 17.243 -3.641 10.15 1 96.63 267 PRO B N 1
ATOM 4593 C CA . PRO B 1 267 ? 17.074 -2.205 10.384 1 96.63 267 PRO B CA 1
ATOM 4594 C C . PRO B 1 267 ? 17.855 -1.708 11.598 1 96.63 267 PRO B C 1
ATOM 4596 O O . PRO B 1 267 ? 18 -2.436 12.583 1 96.63 267 PRO B O 1
ATOM 4599 N N . SER B 1 268 ? 18.375 -0.54 11.467 1 97.62 268 SER B N 1
ATOM 4600 C CA . SER B 1 268 ? 18.849 0.238 12.606 1 97.62 268 SER B CA 1
ATOM 4601 C C . SER B 1 268 ? 17.806 1.256 13.053 1 97.62 268 SER B C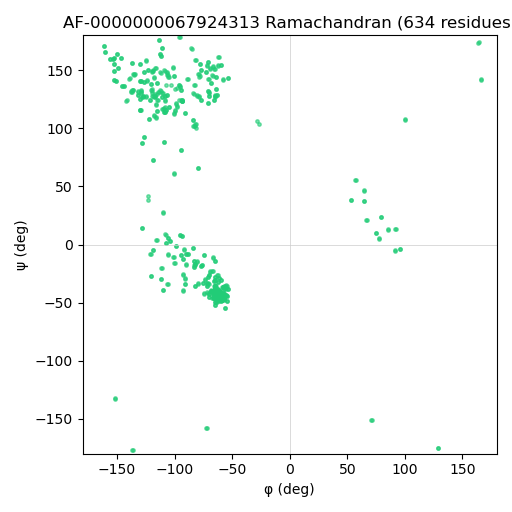 1
ATOM 4603 O O . SER B 1 268 ? 17.403 2.123 12.274 1 97.62 268 SER B O 1
ATOM 4605 N N . TYR B 1 269 ? 17.387 1.085 14.265 1 98.12 269 TYR B N 1
ATOM 4606 C CA . TYR B 1 269 ? 16.4 2.027 14.781 1 98.12 269 TYR B CA 1
ATOM 4607 C C . TYR B 1 269 ? 17.075 3.287 15.312 1 98.12 269 TYR B C 1
ATOM 4609 O O . TYR B 1 269 ? 18.008 3.208 16.113 1 98.12 269 TYR B O 1
ATOM 4617 N N . VAL B 1 270 ? 16.522 4.403 14.826 1 97.64 270 VAL B N 1
ATOM 4618 C CA . VAL B 1 270 ? 17.081 5.696 15.205 1 97.64 270 VAL B CA 1
ATOM 4619 C C . VAL B 1 270 ? 16.325 6.254 16.409 1 97.64 270 VAL B C 1
ATOM 4621 O O . VAL B 1 270 ? 15.092 6.271 16.422 1 97.64 270 VAL B O 1
ATOM 4624 N N . ALA B 1 271 ? 17.041 6.703 17.352 1 95.54 271 ALA B N 1
ATOM 4625 C CA . ALA B 1 271 ? 16.423 7.302 18.532 1 95.54 271 ALA B CA 1
ATOM 4626 C C . ALA B 1 271 ? 15.679 8.585 18.171 1 95.54 271 ALA B C 1
ATOM 4628 O O . ALA B 1 271 ? 16.228 9.459 17.496 1 95.54 271 ALA B O 1
ATOM 4629 N N . VAL B 1 272 ? 14.48 8.632 18.565 1 94.2 272 VAL B N 1
ATOM 4630 C CA . VAL B 1 272 ? 13.621 9.786 18.319 1 94.2 272 VAL B CA 1
ATOM 4631 C C . VAL B 1 272 ? 13.198 10.408 19.648 1 94.2 272 VAL B C 1
ATOM 4633 O O . VAL B 1 272 ? 12.836 9.696 20.587 1 94.2 272 VAL B O 1
ATOM 4636 N N . GLY B 1 273 ? 13.427 11.695 19.76 1 89.58 273 GLY B N 1
ATOM 4637 C CA . GLY B 1 273 ? 12.986 12.363 20.973 1 89.58 273 GLY B CA 1
ATOM 4638 C C . GLY B 1 273 ? 11.495 12.233 21.218 1 89.58 273 GLY B C 1
ATOM 4639 O O . GLY B 1 273 ? 10.704 12.215 20.273 1 89.58 273 GLY B O 1
ATOM 4640 N N . GLU B 1 274 ? 11.222 12.074 22.488 1 87.49 274 GLU B N 1
ATOM 4641 C CA . GLU B 1 274 ? 9.796 12.038 22.798 1 87.49 274 GLU B CA 1
ATOM 4642 C C . GLU B 1 274 ? 9.196 13.441 22.797 1 87.49 274 GLU B C 1
ATOM 4644 O O . GLU B 1 274 ? 9.897 14.422 23.054 1 87.49 274 GLU B O 1
ATOM 4649 N N . GLY B 1 275 ? 7.966 13.575 22.369 1 89.73 275 GLY B N 1
ATOM 4650 C CA . GLY B 1 275 ? 7.235 14.83 22.3 1 89.73 275 GLY B CA 1
ATOM 4651 C C . GLY B 1 275 ? 5.977 14.742 21.456 1 89.73 275 GLY B C 1
ATOM 4652 O O . GLY B 1 275 ? 5.982 14.125 20.389 1 89.73 275 GLY B O 1
ATOM 4653 N N . MET B 1 276 ? 5.032 15.425 21.967 1 94.03 276 MET B N 1
ATOM 4654 C CA . MET B 1 276 ? 3.77 15.392 21.233 1 94.03 276 MET B CA 1
ATOM 4655 C C . MET B 1 276 ? 3.815 16.328 20.03 1 94.03 276 MET B C 1
ATOM 4657 O O . MET B 1 276 ? 4.149 17.506 20.167 1 94.03 276 MET B O 1
ATOM 4661 N N . PRO B 1 277 ? 3.506 15.834 18.911 1 97.31 277 PRO B N 1
ATOM 4662 C CA . PRO B 1 277 ? 3.571 16.638 17.688 1 97.31 277 PRO B CA 1
ATOM 4663 C C . PRO B 1 277 ? 2.788 17.944 17.798 1 97.31 277 PRO B C 1
ATOM 4665 O O . PRO B 1 277 ? 3.273 18.997 17.375 1 97.31 277 PRO B O 1
ATOM 4668 N N . LEU B 1 278 ? 1.672 17.912 18.433 1 98.21 278 LEU B N 1
ATOM 4669 C CA . LEU B 1 278 ? 0.852 19.114 18.532 1 98.21 278 LEU B CA 1
ATOM 4670 C C . LEU B 1 278 ? 1.529 20.163 19.408 1 98.21 278 LEU B C 1
ATOM 4672 O O . LEU B 1 278 ? 1.473 21.358 19.109 1 98.21 278 LEU B O 1
ATOM 4676 N N . THR B 1 279 ? 2.143 19.747 20.493 1 98.48 279 THR B N 1
ATOM 4677 C CA . THR B 1 279 ? 2.884 20.665 21.351 1 98.48 279 THR B CA 1
ATOM 4678 C C . THR B 1 279 ? 3.995 21.359 20.569 1 98.48 279 THR B C 1
ATOM 4680 O O . THR B 1 279 ? 4.159 22.577 20.661 1 98.48 279 THR B O 1
ATOM 4683 N N . ARG B 1 280 ? 4.664 20.582 19.817 1 98.13 280 ARG B N 1
ATOM 4684 C CA . ARG B 1 280 ? 5.77 21.115 19.028 1 98.13 280 ARG B CA 1
ATOM 4685 C C . ARG B 1 280 ? 5.263 22.05 17.935 1 98.13 280 ARG B C 1
ATOM 4687 O O . ARG B 1 280 ? 5.888 23.073 17.646 1 98.13 280 ARG B O 1
ATOM 4694 N N . GLU B 1 281 ? 4.183 21.699 17.327 1 98.62 281 GLU B N 1
ATOM 4695 C CA . GLU B 1 281 ? 3.571 22.541 16.304 1 98.62 281 GLU B CA 1
ATOM 4696 C C . GLU B 1 281 ? 3.164 23.897 16.875 1 98.62 281 GLU B C 1
ATOM 4698 O O . GLU B 1 281 ? 3.492 24.94 16.306 1 98.62 281 GLU B O 1
ATOM 4703 N N . LEU B 1 282 ? 2.544 23.901 18.008 1 98.72 282 LEU B N 1
ATOM 4704 C CA . LEU B 1 282 ? 2.06 25.136 18.615 1 98.72 282 LEU B CA 1
ATOM 4705 C C . LEU B 1 282 ? 3.219 25.968 19.153 1 98.72 282 LEU B C 1
ATOM 4707 O O . LEU B 1 282 ? 3.179 27.199 19.108 1 98.72 282 LEU B O 1
ATOM 4711 N N . ALA B 1 283 ? 4.22 25.306 19.672 1 98.42 283 ALA B N 1
ATOM 4712 C CA . ALA B 1 283 ? 5.423 26.025 20.082 1 98.42 283 ALA B CA 1
ATOM 4713 C C . ALA B 1 283 ? 6.079 26.721 18.893 1 98.42 283 ALA B C 1
ATOM 4715 O O . ALA B 1 283 ? 6.534 27.861 19.006 1 98.42 283 ALA B O 1
ATOM 4716 N N . HIS B 1 284 ? 6.139 26.031 17.82 1 98.6 284 HIS B N 1
ATOM 4717 C CA . HIS B 1 284 ? 6.685 26.62 16.603 1 98.6 284 HIS B CA 1
ATOM 4718 C C . HIS B 1 284 ? 5.858 27.819 16.152 1 98.6 284 HIS B C 1
ATOM 4720 O O . HIS B 1 284 ? 6.412 28.844 15.75 1 98.6 284 HIS B O 1
ATOM 4726 N N . PHE B 1 285 ? 4.578 27.684 16.217 1 98.79 285 PHE B N 1
ATOM 4727 C CA . PHE B 1 285 ? 3.692 28.788 15.869 1 98.79 285 PHE B CA 1
ATOM 4728 C C . PHE B 1 285 ? 3.989 30.012 16.727 1 98.79 285 PHE B C 1
ATOM 4730 O O . PHE B 1 285 ? 4.126 31.122 16.208 1 98.79 285 PHE B O 1
ATOM 4737 N N . MET B 1 286 ? 4.128 29.827 18.005 1 98.74 286 MET B N 1
ATOM 4738 C CA . MET B 1 286 ? 4.436 30.91 18.934 1 98.74 286 MET B CA 1
ATOM 4739 C C . MET B 1 286 ? 5.778 31.552 18.597 1 98.74 286 MET B C 1
ATOM 4741 O O . MET B 1 286 ? 5.914 32.775 18.643 1 98.74 286 MET B O 1
ATOM 4745 N N . GLN B 1 287 ? 6.674 30.705 18.278 1 98.61 287 GLN B N 1
ATOM 4746 C CA . GLN B 1 287 ? 7.984 31.214 17.886 1 98.61 287 GLN B CA 1
ATOM 4747 C C . GLN B 1 287 ? 7.885 32.078 16.632 1 98.61 287 GLN B C 1
ATOM 4749 O O . GLN B 1 287 ? 8.533 33.123 16.539 1 98.61 287 GLN B O 1
ATOM 4754 N N . CYS B 1 288 ? 7.097 31.657 15.677 1 98.7 288 CYS B N 1
ATOM 4755 C CA . CYS B 1 288 ? 6.92 32.411 14.441 1 98.7 288 CYS B CA 1
ATOM 4756 C C . CYS B 1 288 ? 6.267 33.76 14.713 1 98.7 288 CYS B C 1
ATOM 4758 O O . CYS B 1 288 ? 6.611 34.761 14.082 1 98.7 288 CYS B O 1
ATOM 4760 N N . ILE B 1 289 ? 5.33 33.763 15.612 1 98.43 289 ILE B N 1
ATOM 4761 C CA . ILE B 1 289 ? 4.669 35.011 15.981 1 98.43 289 ILE B CA 1
ATOM 4762 C C . ILE B 1 289 ? 5.692 35.984 16.563 1 98.43 289 ILE B C 1
ATOM 4764 O O . ILE B 1 289 ? 5.691 37.17 16.227 1 98.43 289 ILE B O 1
ATOM 4768 N N . GLU B 1 290 ? 6.526 35.469 17.371 1 97.78 290 GLU B N 1
ATOM 4769 C CA . GLU B 1 290 ? 7.516 36.283 18.069 1 97.78 290 GLU B CA 1
ATOM 4770 C C . GLU B 1 290 ? 8.599 36.776 17.114 1 97.78 290 GLU B C 1
ATOM 4772 O O . GLU B 1 290 ? 8.984 37.946 17.153 1 97.78 290 GLU B O 1
ATOM 4777 N N . THR B 1 291 ? 9.067 35.931 16.202 1 98.01 291 THR B N 1
ATOM 4778 C CA . THR B 1 291 ? 10.243 36.234 15.394 1 98.01 291 THR B CA 1
ATOM 4779 C C . THR B 1 291 ? 9.836 36.724 14.008 1 98.01 291 THR B C 1
ATOM 4781 O O . THR B 1 291 ? 10.662 37.258 13.264 1 98.01 291 THR B O 1
ATOM 4784 N N . ARG B 1 292 ? 8.615 36.489 13.661 1 98.16 292 ARG B N 1
ATOM 4785 C CA . ARG B 1 292 ? 8.074 36.803 12.342 1 98.16 292 ARG B CA 1
ATOM 4786 C C . ARG B 1 292 ? 8.719 35.936 11.266 1 98.16 292 ARG B C 1
ATOM 4788 O O . ARG B 1 292 ? 8.693 36.284 10.084 1 98.16 292 ARG B O 1
ATOM 4795 N N . ALA B 1 293 ? 9.274 34.828 11.712 1 97.91 293 ALA B N 1
ATOM 4796 C CA . ALA B 1 293 ? 9.83 33.864 10.766 1 97.91 293 ALA B CA 1
ATOM 4797 C C . ALA B 1 293 ? 8.722 33.128 10.017 1 97.91 293 ALA B C 1
ATOM 4799 O O . ALA B 1 293 ? 7.625 32.937 10.549 1 97.91 293 ALA B O 1
ATOM 4800 N N . GLU B 1 294 ? 8.976 32.743 8.779 1 97.72 294 GLU B N 1
ATOM 4801 C CA . GLU B 1 294 ? 8.029 31.948 8.002 1 97.72 294 GLU B CA 1
ATOM 4802 C C . GLU B 1 294 ? 7.827 30.569 8.623 1 97.72 294 GLU B C 1
ATOM 4804 O O . GLU B 1 294 ? 8.796 29.882 8.954 1 97.72 294 GLU B O 1
ATOM 4809 N N . PRO B 1 295 ? 6.589 30.228 8.816 1 98.6 295 PRO B N 1
ATOM 4810 C CA . PRO B 1 295 ? 6.345 28.911 9.408 1 98.6 295 PRO B CA 1
ATOM 4811 C C . PRO B 1 295 ? 6.853 27.768 8.532 1 98.6 295 PRO B C 1
ATOM 4813 O O . PRO B 1 295 ? 6.833 27.871 7.303 1 98.6 295 PRO B O 1
ATOM 4816 N N . ARG B 1 296 ? 7.175 26.624 9.176 1 97.69 296 ARG B N 1
ATOM 4817 C CA . ARG B 1 296 ? 7.582 25.402 8.489 1 97.69 296 ARG B CA 1
ATOM 4818 C C . ARG B 1 296 ? 6.468 24.885 7.585 1 97.69 296 ARG B C 1
ATOM 4820 O O . ARG B 1 296 ? 6.732 24.38 6.492 1 97.69 296 ARG B O 1
ATOM 4827 N N . THR B 1 297 ? 5.278 24.991 8.075 1 98.45 297 THR B N 1
ATOM 4828 C CA . THR B 1 297 ? 4.085 24.674 7.298 1 98.45 297 THR B CA 1
ATOM 4829 C C . THR B 1 297 ? 3.307 25.943 6.961 1 98.45 297 THR B C 1
ATOM 4831 O O . THR B 1 297 ? 2.317 26.264 7.622 1 98.45 297 THR B O 1
ATOM 4834 N N . ASP B 1 298 ? 3.667 26.555 5.859 1 98.06 298 ASP B N 1
ATOM 4835 C CA . ASP B 1 298 ? 3.125 27.866 5.515 1 98.06 298 ASP B CA 1
ATOM 4836 C C . ASP B 1 298 ? 1.931 27.736 4.572 1 98.06 298 ASP B C 1
ATOM 4838 O O . ASP B 1 298 ? 1.538 26.626 4.209 1 98.06 298 ASP B O 1
ATOM 4842 N N . GLY B 1 299 ? 1.391 28.858 4.256 1 97.81 299 GLY B N 1
ATOM 4843 C CA . GLY B 1 299 ? 0.214 28.887 3.403 1 97.81 299 GLY B CA 1
ATOM 4844 C C . GLY B 1 299 ? 0.481 28.381 1.999 1 97.81 299 GLY B C 1
ATOM 4845 O O . GLY B 1 299 ? -0.375 27.733 1.393 1 97.81 299 GLY B O 1
ATOM 4846 N N . GLU B 1 300 ? 1.63 28.633 1.453 1 97.46 300 GLU B N 1
ATOM 4847 C CA . GLU B 1 300 ? 1.951 28.186 0.101 1 97.46 300 GLU B CA 1
ATOM 4848 C C . GLU B 1 300 ? 1.984 26.663 0.017 1 97.46 300 GLU B C 1
ATOM 4850 O O . GLU B 1 300 ? 1.537 26.08 -0.973 1 97.46 300 GLU B O 1
ATOM 4855 N N . GLU B 1 301 ? 2.537 26.101 1.006 1 95.75 301 GLU B N 1
ATOM 4856 C CA . GLU B 1 301 ? 2.536 24.641 1.035 1 95.75 301 GLU B CA 1
ATOM 4857 C C . GLU B 1 301 ? 1.113 24.091 1.084 1 95.75 301 GLU B C 1
ATOM 4859 O O . GLU B 1 301 ? 0.809 23.084 0.441 1 95.75 301 GLU B O 1
ATOM 4864 N N . ALA B 1 302 ? 0.313 24.726 1.895 1 96.73 302 ALA B N 1
ATOM 4865 C CA . ALA B 1 302 ? -1.079 24.294 1.987 1 96.73 302 ALA B CA 1
ATOM 4866 C C . ALA B 1 302 ? -1.757 24.332 0.621 1 96.73 302 ALA B C 1
ATOM 4868 O O . ALA B 1 302 ? -2.549 23.447 0.289 1 96.73 302 ALA B O 1
ATOM 4869 N N . ILE B 1 303 ? -1.448 25.337 -0.165 1 98.24 303 ILE B N 1
ATOM 4870 C CA . ILE B 1 303 ? -2.006 25.473 -1.506 1 98.24 303 ILE B CA 1
ATOM 4871 C C . ILE B 1 303 ? -1.515 24.328 -2.389 1 98.24 303 ILE B C 1
ATOM 4873 O O . ILE B 1 303 ? -2.291 23.743 -3.147 1 98.24 303 ILE B O 1
ATOM 4877 N N . ARG B 1 304 ? -0.26 23.984 -2.307 1 98.16 304 ARG B N 1
ATOM 4878 C CA . ARG B 1 304 ? 0.297 22.882 -3.085 1 98.16 304 ARG B CA 1
ATOM 4879 C C . ARG B 1 304 ? -0.381 21.563 -2.728 1 98.16 304 ARG B C 1
ATOM 4881 O O . ARG B 1 304 ? -0.7 20.764 -3.611 1 98.16 304 ARG B O 1
ATOM 4888 N N . VAL B 1 305 ? -0.616 21.336 -1.43 1 98.23 305 VAL B N 1
ATOM 4889 C CA . VAL B 1 305 ? -1.31 20.131 -0.988 1 98.23 305 VAL B CA 1
ATOM 4890 C C . VAL B 1 305 ? -2.706 20.084 -1.605 1 98.23 305 VAL B C 1
ATOM 4892 O O . VAL B 1 305 ? -3.13 19.045 -2.117 1 98.23 305 VAL B O 1
ATOM 4895 N N . LEU B 1 306 ? -3.407 21.21 -1.604 1 97.69 306 LEU B N 1
ATOM 4896 C CA . LEU B 1 306 ? -4.76 21.277 -2.146 1 97.69 306 LEU B CA 1
ATOM 4897 C C . LEU B 1 306 ? -4.759 21.005 -3.647 1 97.69 306 LEU B C 1
ATOM 4899 O O . LEU B 1 306 ? -5.665 20.348 -4.164 1 97.69 306 LEU B O 1
ATOM 4903 N N . ARG B 1 307 ? -3.774 21.545 -4.322 1 98.32 307 ARG B N 1
ATOM 4904 C CA . ARG B 1 307 ? -3.671 21.301 -5.757 1 98.32 307 ARG B CA 1
ATOM 4905 C C . ARG B 1 307 ? -3.525 19.811 -6.049 1 98.32 307 ARG B C 1
ATOM 4907 O O . ARG B 1 307 ? -4.147 19.291 -6.977 1 98.32 307 ARG B O 1
ATOM 4914 N N . ILE B 1 308 ? -2.729 19.138 -5.282 1 98.47 308 ILE B N 1
ATOM 4915 C CA . ILE B 1 308 ? -2.52 17.705 -5.459 1 98.47 308 ILE B CA 1
ATOM 4916 C C . ILE B 1 308 ? -3.814 16.954 -5.157 1 98.47 308 ILE B C 1
ATOM 4918 O O . ILE B 1 308 ? -4.213 16.063 -5.911 1 98.47 308 ILE B O 1
ATOM 4922 N N . LEU B 1 309 ? -4.463 17.308 -4.043 1 97.3 309 LEU B N 1
ATOM 4923 C CA . LEU B 1 309 ? -5.727 16.678 -3.679 1 97.3 309 LEU B CA 1
ATOM 4924 C C . LEU B 1 309 ? -6.754 16.835 -4.795 1 97.3 309 LEU B C 1
ATOM 4926 O O . LEU B 1 309 ? -7.438 15.874 -5.156 1 97.3 309 LEU B O 1
ATOM 4930 N N . THR B 1 310 ? -6.851 18.05 -5.276 1 96.66 310 THR B N 1
ATOM 4931 C CA . THR B 1 310 ? -7.81 18.346 -6.335 1 96.66 310 THR B CA 1
ATOM 4932 C C . THR B 1 310 ? -7.497 17.535 -7.589 1 96.66 310 THR B C 1
ATOM 4934 O O . THR B 1 310 ? -8.388 16.916 -8.173 1 96.66 310 THR B O 1
ATOM 4937 N N . ALA B 1 311 ? -6.251 17.512 -7.972 1 97.19 311 ALA B N 1
ATOM 4938 C CA . ALA B 1 311 ? -5.828 16.805 -9.179 1 97.19 311 ALA B CA 1
ATOM 4939 C C . ALA B 1 311 ? -6.019 15.299 -9.028 1 97.19 311 ALA B C 1
ATOM 4941 O O . ALA B 1 311 ? -6.28 14.598 -10.009 1 97.19 311 ALA B O 1
ATOM 4942 N N . GLY B 1 312 ? -5.892 14.773 -7.828 1 96.63 312 GLY B N 1
ATOM 4943 C CA . GLY B 1 312 ? -5.929 13.342 -7.571 1 96.63 312 GLY B CA 1
ATOM 4944 C C . GLY B 1 312 ? -7.32 12.83 -7.25 1 96.63 312 GLY B C 1
ATOM 4945 O O . GLY B 1 312 ? -7.516 11.628 -7.058 1 96.63 312 GLY B O 1
ATOM 4946 N N . THR B 1 313 ? -8.291 13.696 -7.153 1 95.37 313 THR B N 1
ATOM 4947 C CA . THR B 1 313 ? -9.651 13.32 -6.785 1 95.37 313 THR B CA 1
ATOM 4948 C C . THR B 1 313 ? -10.323 12.546 -7.916 1 95.37 313 THR B C 1
ATOM 4950 O O . THR B 1 313 ? -10.231 12.935 -9.082 1 95.37 313 THR B O 1
ATOM 4953 N N . VAL B 1 314 ? -10.945 11.405 -7.522 1 94.27 314 VAL B N 1
ATOM 4954 C CA . VAL B 1 314 ? -11.7 10.582 -8.462 1 94.27 314 VAL B CA 1
ATOM 4955 C C . VAL B 1 314 ? -13.197 10.752 -8.21 1 94.27 314 VAL B C 1
ATOM 4957 O O . VAL B 1 314 ? -13.662 10.61 -7.076 1 94.27 314 VAL B O 1
ATOM 4960 N N . ILE B 1 315 ? -13.934 11.035 -9.223 1 91.28 315 ILE B N 1
ATOM 4961 C CA . ILE B 1 315 ? -15.383 11.183 -9.129 1 91.28 315 ILE B CA 1
ATOM 4962 C C . ILE B 1 315 ? -16.059 9.852 -9.451 1 91.28 315 ILE B C 1
ATOM 4964 O O . ILE B 1 315 ? -15.759 9.226 -10.47 1 91.28 315 ILE B O 1
ATOM 4968 N N . HIS B 1 316 ? -16.852 9.462 -8.505 1 89.24 316 HIS B N 1
ATOM 4969 C CA . HIS B 1 316 ? -17.572 8.208 -8.692 1 89.24 316 HIS B CA 1
ATOM 4970 C C . HIS B 1 316 ? -19.015 8.458 -9.118 1 89.24 316 HIS B C 1
ATOM 4972 O O . HIS B 1 316 ? -19.682 9.342 -8.576 1 89.24 316 HIS B O 1
ATOM 4978 N N . THR B 1 317 ? -19.468 8.124 -10.308 1 76.1 317 THR B N 1
ATOM 4979 C CA . THR B 1 317 ? -20.841 8.314 -10.763 1 76.1 317 THR B CA 1
ATOM 4980 C C . THR B 1 317 ? -21.727 7.157 -10.31 1 76.1 317 THR B C 1
ATOM 4982 O O . THR B 1 317 ? -21.272 6.013 -10.234 1 76.1 317 THR B O 1
ATOM 4985 N N . GLY B 1 318 ? -22.57 7.323 -9.232 1 57.71 318 GLY B N 1
ATOM 4986 C CA . GLY B 1 318 ? -23.555 6.35 -8.786 1 57.71 318 GLY B CA 1
ATOM 4987 C C . GLY B 1 318 ? -24.054 5.452 -9.902 1 57.71 318 GLY B C 1
ATOM 4988 O O . GLY B 1 318 ? -24.321 5.92 -11.011 1 57.71 318 GLY B O 1
ATOM 4989 N N . SER B 1 319 ? -23.645 4.206 -10.024 1 40.8 319 SER B N 1
ATOM 4990 C CA . SER B 1 319 ? -24.542 3.375 -10.822 1 40.8 319 SER B CA 1
ATOM 4991 C C . SER B 1 319 ? -25.937 3.323 -10.21 1 40.8 319 SER B C 1
ATOM 4993 O O . SER B 1 319 ? -26.089 3.405 -8.989 1 40.8 319 SER B O 1
#

InterPro domains:
  IPR000683 Gfo/Idh/MocA-like oxidoreductase, N-terminal [PF01408] (4-118)
  IPR036291 NAD(P)-binding domain superfamily [SSF51735] (3-147)
  IPR051450 Gfo/Idh/MocA Oxidoreductases [PTHR43377] (2-310)
  IPR055170 GFO/IDH/MocA-like oxidoreductase domain [PF22725] (126-234)

Secondary structure (DSSP, 8-state):
----EEEE--SHHHHHHHHHHHHTT-EEEEE-SSHHHHHHHHHHHT-EE--HHHHTT-TT--EEEE---GGGHHHHHHHHHHTT-EEEEESPS-SSHHHHHHHHHHHHHTT--EEEE-GGGG-HHHHHHHHHHHTTTT-SEEEEEEEEEEE----SS--HHHHHHHHHHHHHHHHH-S--SEEEEEEE-SSSSS-SEEEEEEE-GGG-EEEEEEESEEEEEEEEEEEEESS-EEEEETTS-GGGSEEEE--EEEEETTEEEEE--PPEEPP-----HHHHHHHHHHHHHHH-PPPSSBHHHHHHHHHHHHHH-------/----EEEE--SHHHHHHHHHHHHTT-EEEEE-SSHHHHHHHHHHHT-EE--HHHHTT-TT--EEEE---HHHHHHHHHHHHHTT-EEEEESPS-SSHHHHHHHHHHHHHTT--EEEE-GGGG-HHHHHHHHHHHTTTT-SEEEEEEEEEEE----SS--HHHHHHHHHHHHHHHHH-S--SEEEEEEE-SSSSS-SEEEEEEE-GGG-EEEEEEESEEEEEEEEEEEEESS-EEEEETTS-GGGSEEEE--EEEEETTEEEEE--PPEEPP-----HHHHHHHHHHHHHHH-PPPSSBHHHHHHHHHHHHHH-------